Protein AF-A0A7X5D9G8-F1 (afdb_monomer)

pLDDT: mean 84.7, std 12.14, range [32.53, 97.19]

Nearest PDB structures (foldseek):
  1t2t-assembly1_A  TM=6.807E-01  e=8.079E+00  Tequatrovirus T4
  6hmj-assembly1_B  TM=1.741E-01  e=9.909E+00  Nakamurella multipartita DSM 44233
  7kam-assembly1_A  TM=1.020E-01  e=6.931E+00  Thermomyces lanuginosus

Solvent-accessible surface area (backbone atoms only — not comparable to full-atom values): 23009 Å² total; per-residue (Å²): 129,82,67,62,65,42,70,55,98,86,44,80,30,70,22,63,63,55,52,19,61,76,71,73,43,59,58,66,60,45,53,50,38,47,74,74,68,45,52,72,64,59,52,67,68,56,66,98,76,76,75,83,57,97,41,63,66,46,72,56,98,92,44,79,28,65,15,60,55,60,42,17,63,76,69,74,44,57,48,68,53,36,49,57,35,26,76,73,67,74,33,66,68,63,13,52,49,52,41,53,55,61,74,59,58,74,62,46,72,49,48,86,39,77,34,91,40,68,62,56,51,18,61,72,67,17,31,58,49,68,59,53,54,54,45,45,74,73,71,46,59,66,60,62,51,52,51,49,38,43,71,76,32,53,32,44,55,98,91,41,82,27,73,35,46,61,57,53,25,50,79,53,75,41,55,59,71,59,32,54,54,34,30,64,74,44,41,50,68,66,52,36,48,64,58,76,76,73,70,93,58,81,67,48,62,42,74,56,98,91,43,80,25,71,17,60,60,54,49,22,54,72,60,16,36,34,53,65,40,39,53,56,47,51,76,81,40,100,52,54,73,67,57,40,41,48,42,51,50,55,40,36,56,76,69,70,51,52,53,90,50,70,43,61,66,83,28,37,30,31,48,76,90,44,76,23,79,36,67,61,64,51,34,53,76,36,72,44,53,61,67,62,52,50,58,51,32,72,74,36,90,59,71,52,69,55,63,39,49,54,58,48,48,72,33,64,37,77,25,29,51,52,98,93,40,81,37,42,68,69,59,41,45,75,72,68,48,49,72,77,58,56,73,71,36,56,76,43,79,39,63,64,39,66,67,40,54,93,61,74,64,67,72,59,46,44,57,37,43,59,52,42,47,54,47,45,52,55,49,33,58,76,71,71,64,79,78,98,65,80,84,67,86,82,90,122

Sequence (396 aa):
MPPKPVIYRGIPYESRRELCREYGINEHLLADRLRLGWTIEEAVETALGEKVTNGIQVEYDGVRYPSLKSMAEELGLSVSGLQHAYYRTRDIRQSVEYCRDHDRREDMTLWGKTYQSLAQVSLVFGISHYHLVTQVREGKDLQEVVKRGLETGPILFHGRRYEHFVDLCAEYGMQPMNVYGRLRYGMELEDALTHPIKGMGNKREVSYQGIDYESHVALCREYGISVCCVREQLRTNPLTFLEAFEVLVRLKEKLGMGKEELLNYIPHCRIRGRNYKTVAGLLREFAITVSAFYVRKNRSEEKEIFSVLKKMQAEERRAYMAEGKPLLRSQLLEMGYTESKIDRLPRVEVPKYPKLQGFDLDTGCMDGEKLYYEILNEKLQEAGQVPGEEIEIKME

Foldseek 3Di:
DQADWDADPNDIDSHLVRVCVVLVHDSVQLVVCVVVPDDNHCSSPPDDPDPQPPADWDADPNDIDSHLQRVCVVVVFDSVQLVVLCVVPVDNVRSVVSRVVLVVPAFDDELNDTHSDLVRLCVQFQFDSVQQVVCVVVVDDNNVSSVVRQACAWGQDPNDIDRHNCRVLVVLPHDPVQLVVCSNNVDGSVCSSNPDPPPPDPQPWDDDPNDIDSHPCRVCLQQQEDLVQLVVCVVPDVDDSVLSVVLVSVLCVVLVHHSPHHHHHQAQKWAPRDGHNDPCSVCVQLPHHPVNQVVQCVPDPDNDSLVSLVVLLPDKDKFFDDPNDTHHPVVVVVVVDDPVRRVPTDIDIDRPRPSSHPDDSPPSIDRRLVSSLVSSQVSCVVVVNDDDDRPDDPPD

Structure (mmCIF, N/CA/C/O backbone):
data_AF-A0A7X5D9G8-F1
#
_entry.id   AF-A0A7X5D9G8-F1
#
loop_
_atom_site.group_PDB
_atom_site.id
_atom_site.type_symbol
_atom_site.label_atom_id
_atom_site.label_alt_id
_atom_site.label_comp_id
_atom_site.label_asym_id
_atom_site.label_entity_id
_atom_site.label_seq_id
_atom_site.pdbx_PDB_ins_code
_atom_site.Cartn_x
_atom_site.Cartn_y
_atom_site.Cartn_z
_atom_site.occupancy
_atom_site.B_iso_or_equiv
_atom_site.auth_seq_id
_atom_site.auth_comp_id
_atom_site.auth_asym_id
_atom_site.auth_atom_id
_atom_site.pdbx_PDB_model_num
ATOM 1 N N . MET A 1 1 ? 50.997 -8.768 -86.365 1.00 49.72 1 MET A N 1
ATOM 2 C CA . MET A 1 1 ? 51.685 -7.604 -86.969 1.00 49.72 1 MET A CA 1
ATOM 3 C C . MET A 1 1 ? 53.118 -7.601 -86.468 1.00 49.72 1 MET A C 1
ATOM 5 O O . MET A 1 1 ? 53.285 -7.878 -85.284 1.00 49.72 1 MET A O 1
ATOM 9 N N . PRO A 1 2 ? 54.124 -7.338 -87.319 1.00 56.16 2 PRO A N 1
ATOM 10 C CA . PRO A 1 2 ? 55.485 -7.122 -86.839 1.00 56.16 2 PRO A CA 1
ATOM 11 C C . PRO A 1 2 ? 55.503 -5.919 -85.878 1.00 56.16 2 PRO A C 1
ATOM 13 O O . PRO A 1 2 ? 54.694 -4.996 -86.054 1.00 56.16 2 PRO A O 1
ATOM 16 N N . PRO A 1 3 ? 56.345 -5.937 -84.832 1.00 64.12 3 PRO A N 1
ATOM 17 C CA . PRO A 1 3 ? 56.455 -4.810 -83.919 1.00 64.12 3 PRO A CA 1
ATOM 18 C C . PRO A 1 3 ? 56.884 -3.557 -84.690 1.00 64.12 3 PRO A C 1
ATOM 20 O O . PRO A 1 3 ? 57.697 -3.622 -85.607 1.00 64.12 3 PRO A O 1
ATOM 23 N N . LYS A 1 4 ? 56.276 -2.412 -84.360 1.00 72.94 4 LYS A N 1
ATOM 24 C CA . LYS A 1 4 ? 56.644 -1.139 -84.985 1.00 72.94 4 LYS A CA 1
ATOM 25 C C . LYS A 1 4 ? 57.970 -0.664 -84.377 1.00 72.94 4 LYS A C 1
ATOM 27 O O . LYS A 1 4 ? 58.005 -0.523 -83.148 1.00 72.94 4 LYS A O 1
ATOM 32 N N . PRO A 1 5 ? 58.999 -0.387 -85.197 1.00 77.31 5 PRO A N 1
ATOM 33 C CA . PRO A 1 5 ? 60.260 0.141 -84.705 1.00 77.31 5 PRO A CA 1
ATOM 34 C C . PRO A 1 5 ? 60.061 1.546 -84.133 1.00 77.31 5 PRO A C 1
ATOM 36 O O . PRO A 1 5 ? 59.193 2.301 -84.586 1.00 77.31 5 PRO A O 1
ATOM 39 N N . VAL A 1 6 ? 60.843 1.882 -83.111 1.00 79.69 6 VAL A N 1
ATOM 40 C CA . VAL A 1 6 ? 60.776 3.170 -82.409 1.00 79.69 6 VAL A CA 1
ATOM 41 C C . VAL A 1 6 ? 62.180 3.724 -82.247 1.00 79.69 6 VAL A C 1
ATOM 43 O O . VAL A 1 6 ? 63.090 2.997 -81.874 1.00 79.69 6 VAL A O 1
ATOM 46 N N . ILE A 1 7 ? 62.350 5.012 -82.532 1.00 81.00 7 ILE A N 1
ATOM 47 C CA . ILE A 1 7 ? 63.623 5.710 -82.365 1.00 81.00 7 ILE A CA 1
ATOM 48 C C . ILE A 1 7 ? 63.558 6.479 -81.050 1.00 81.00 7 ILE A C 1
ATOM 50 O O . ILE A 1 7 ? 62.604 7.220 -80.835 1.00 81.00 7 ILE A O 1
ATOM 54 N N . TYR A 1 8 ? 64.559 6.308 -80.192 1.00 77.75 8 TYR A N 1
ATOM 55 C CA . TYR A 1 8 ? 64.727 7.089 -78.966 1.00 77.75 8 TYR A CA 1
ATOM 56 C C . TYR A 1 8 ? 66.168 7.603 -78.912 1.00 77.75 8 TYR A C 1
ATOM 58 O O . TYR A 1 8 ? 67.108 6.825 -79.074 1.00 77.75 8 TYR A O 1
ATOM 66 N N . ARG A 1 9 ? 66.350 8.925 -78.767 1.00 78.25 9 ARG A N 1
ATOM 67 C CA . ARG A 1 9 ? 67.670 9.602 -78.782 1.00 78.25 9 ARG A CA 1
ATOM 68 C C . ARG A 1 9 ? 68.564 9.230 -79.981 1.00 78.25 9 ARG A C 1
ATOM 70 O O . ARG A 1 9 ? 69.782 9.139 -79.862 1.00 78.25 9 ARG A O 1
ATOM 77 N N . GLY A 1 10 ? 67.957 9.006 -81.148 1.00 74.00 10 GLY A N 1
ATOM 78 C CA . GLY A 1 10 ? 68.666 8.638 -82.380 1.00 74.00 10 GLY A CA 1
ATOM 79 C C . GLY A 1 10 ? 69.052 7.158 -82.500 1.00 74.00 10 GLY A C 1
ATOM 80 O O . GLY A 1 10 ? 69.602 6.772 -83.528 1.00 74.00 10 GLY A O 1
ATOM 81 N N . ILE A 1 11 ? 68.730 6.323 -81.505 1.00 79.31 11 ILE A N 1
ATOM 82 C CA . ILE A 1 11 ? 68.948 4.872 -81.540 1.00 79.31 11 ILE A CA 1
ATOM 83 C C . ILE A 1 11 ? 67.643 4.185 -81.981 1.00 79.31 11 ILE A C 1
ATOM 85 O O . ILE A 1 11 ? 66.598 4.425 -81.364 1.00 79.31 11 ILE A O 1
ATOM 89 N N . PRO A 1 12 ? 67.652 3.369 -83.053 1.00 80.44 12 PRO A N 1
ATOM 90 C CA . PRO A 1 12 ? 66.488 2.593 -83.464 1.00 80.44 12 PRO A CA 1
ATOM 91 C C . PRO A 1 12 ? 66.349 1.316 -82.622 1.00 80.44 12 PRO A C 1
ATOM 93 O O . PRO A 1 12 ? 67.292 0.541 -82.504 1.00 80.44 12 PRO A O 1
ATOM 96 N N . TYR A 1 13 ? 65.150 1.080 -82.095 1.00 83.31 13 TYR A N 1
ATOM 97 C CA . TYR A 1 13 ? 64.753 -0.141 -81.390 1.00 83.31 13 TYR A CA 1
ATOM 98 C C . TYR A 1 13 ? 63.748 -0.923 -82.238 1.00 83.31 13 TYR A C 1
ATOM 100 O O . TYR A 1 13 ? 62.836 -0.330 -82.827 1.00 83.31 13 TYR A O 1
ATOM 108 N N . GLU A 1 14 ? 63.862 -2.254 -82.267 1.00 80.00 14 GLU A N 1
ATOM 109 C CA . GLU A 1 14 ? 62.991 -3.147 -83.050 1.00 80.00 14 GLU A CA 1
ATOM 110 C C . GLU A 1 14 ? 61.542 -3.094 -82.544 1.00 80.00 14 GLU A C 1
ATOM 112 O O . GLU A 1 14 ? 60.582 -3.337 -83.280 1.00 80.00 14 GLU A O 1
ATOM 117 N N . SER A 1 15 ? 61.353 -2.760 -81.263 1.00 83.44 15 SER A N 1
ATOM 118 C CA . SER A 1 15 ? 60.030 -2.620 -80.662 1.00 83.44 15 SER A CA 1
ATOM 119 C C . SER A 1 15 ? 60.020 -1.700 -79.441 1.00 83.44 15 SER A C 1
ATOM 121 O O . SER A 1 15 ? 61.007 -1.576 -78.718 1.00 83.44 15 SER A O 1
ATOM 123 N N . ARG A 1 16 ? 58.843 -1.145 -79.116 1.00 79.44 16 ARG A N 1
ATOM 124 C CA . ARG A 1 16 ? 58.599 -0.450 -77.832 1.00 79.44 16 ARG A CA 1
ATOM 125 C C . ARG A 1 16 ? 58.966 -1.307 -76.619 1.00 79.44 16 ARG A C 1
ATOM 127 O O . ARG A 1 16 ? 59.387 -0.780 -75.600 1.00 79.44 16 ARG A O 1
ATOM 134 N N . ARG A 1 17 ? 58.812 -2.625 -76.739 1.00 78.81 17 ARG A N 1
ATOM 135 C CA . ARG A 1 17 ? 59.081 -3.595 -75.677 1.00 78.81 17 ARG A CA 1
ATOM 136 C C . ARG A 1 17 ? 60.571 -3.749 -75.386 1.00 78.81 17 ARG A C 1
ATOM 138 O O . ARG A 1 17 ? 60.946 -3.966 -74.238 1.00 78.81 17 ARG A O 1
ATOM 145 N N . GLU A 1 18 ? 61.399 -3.633 -76.417 1.00 82.56 18 GLU A N 1
ATOM 146 C CA . GLU A 1 18 ? 62.855 -3.636 -76.298 1.00 82.56 18 GLU A CA 1
ATOM 147 C C . GLU A 1 18 ? 63.341 -2.363 -75.600 1.00 82.56 18 GLU A C 1
ATOM 149 O O . GLU A 1 18 ? 64.008 -2.460 -74.573 1.00 82.56 18 GLU A O 1
ATOM 154 N N . LEU A 1 19 ? 62.865 -1.197 -76.053 1.00 82.31 19 LEU A N 1
ATOM 155 C CA . LEU A 1 19 ? 63.104 0.092 -75.396 1.00 82.31 19 LEU A CA 1
ATOM 156 C C . LEU A 1 19 ? 62.687 0.058 -73.912 1.00 82.31 19 LEU A C 1
ATOM 158 O O . LEU A 1 19 ? 63.453 0.427 -73.026 1.00 82.31 19 LEU A O 1
ATOM 162 N N . CYS A 1 20 ? 61.490 -0.451 -73.612 1.00 79.94 20 CYS A N 1
ATOM 163 C CA . CYS A 1 20 ? 61.004 -0.613 -72.241 1.00 79.94 20 CYS A CA 1
ATOM 164 C C . CYS A 1 20 ? 61.891 -1.521 -71.379 1.00 79.94 20 CYS A C 1
ATOM 166 O O . CYS A 1 20 ? 62.075 -1.241 -70.197 1.00 79.94 20 CYS A O 1
ATOM 168 N N . ARG A 1 21 ? 62.443 -2.603 -71.945 1.00 80.25 21 ARG A N 1
ATOM 169 C CA . ARG A 1 21 ? 63.318 -3.528 -71.212 1.00 80.25 21 ARG A CA 1
ATOM 170 C C . ARG A 1 21 ? 64.659 -2.884 -70.878 1.00 80.25 21 ARG A C 1
ATOM 172 O O . ARG A 1 21 ? 65.145 -3.077 -69.769 1.00 80.25 21 ARG A O 1
ATOM 179 N N . GLU A 1 22 ? 65.231 -2.134 -71.814 1.00 79.50 22 GLU A N 1
ATOM 180 C CA . GLU A 1 22 ? 66.544 -1.510 -71.643 1.00 79.50 22 GLU A CA 1
ATOM 181 C C . GLU A 1 22 ? 66.515 -0.353 -70.641 1.00 79.50 22 GLU A C 1
ATOM 183 O O . GLU A 1 22 ? 67.379 -0.261 -69.774 1.00 79.50 22 GLU A O 1
ATOM 188 N N . TYR A 1 23 ? 65.465 0.469 -70.684 1.00 76.06 23 TYR A N 1
ATOM 189 C CA . TYR A 1 23 ? 65.302 1.605 -69.771 1.00 76.06 23 TYR A CA 1
ATOM 190 C C . TYR A 1 23 ? 64.495 1.272 -68.504 1.00 76.06 23 TYR A C 1
ATOM 192 O O . TYR A 1 23 ? 64.216 2.157 -67.698 1.00 76.06 23 TYR A O 1
ATOM 200 N N . GLY A 1 24 ? 64.109 0.005 -68.305 1.00 70.12 24 GLY A N 1
ATOM 201 C CA . GLY A 1 24 ? 63.386 -0.447 -67.110 1.00 70.12 24 GLY A CA 1
ATOM 202 C C . GLY A 1 24 ? 61.975 0.139 -66.955 1.00 70.12 24 GLY A C 1
ATOM 203 O O . GLY A 1 24 ? 61.487 0.293 -65.836 1.00 70.12 24 GLY A O 1
ATOM 204 N N . ILE A 1 25 ? 61.308 0.480 -68.060 1.00 74.62 25 ILE A N 1
ATOM 205 C CA . ILE A 1 25 ? 59.991 1.133 -68.082 1.00 74.62 25 ILE A CA 1
ATOM 206 C C . ILE A 1 25 ? 58.892 0.104 -68.336 1.00 74.62 25 ILE A C 1
ATOM 208 O O . ILE A 1 25 ? 59.026 -0.791 -69.166 1.00 74.62 25 ILE A O 1
ATOM 212 N N . ASN A 1 26 ? 57.756 0.247 -67.654 1.00 76.81 26 ASN A N 1
ATOM 213 C CA . ASN A 1 26 ? 56.595 -0.600 -67.902 1.00 76.81 26 ASN A CA 1
ATOM 214 C C . ASN A 1 26 ? 55.999 -0.335 -69.305 1.00 76.81 26 ASN A C 1
ATOM 216 O O . ASN A 1 2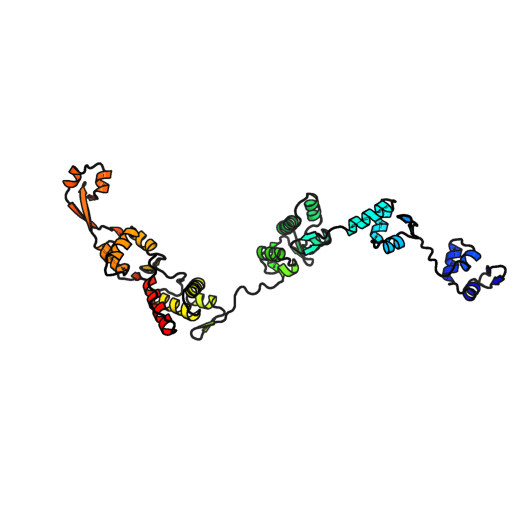6 ? 55.653 0.799 -69.637 1.00 76.81 26 ASN A O 1
ATOM 220 N N . GLU A 1 27 ? 55.832 -1.390 -70.107 1.00 79.94 27 GLU A N 1
ATOM 221 C CA . GLU A 1 27 ? 55.314 -1.322 -71.484 1.00 79.94 27 GLU A CA 1
ATOM 222 C C . GLU A 1 27 ? 53.907 -0.703 -71.574 1.00 79.94 27 GLU A C 1
ATOM 224 O O . GLU A 1 27 ? 53.634 0.082 -72.485 1.00 79.94 27 GLU A O 1
ATOM 229 N N . HIS A 1 28 ? 53.032 -0.978 -70.598 1.00 77.69 28 HIS A N 1
ATOM 230 C CA . HIS A 1 28 ? 51.698 -0.374 -70.531 1.00 77.69 28 HIS A CA 1
ATOM 231 C C . HIS A 1 28 ? 51.764 1.125 -70.222 1.00 77.69 28 HIS A C 1
ATOM 233 O O . HIS A 1 28 ? 51.051 1.907 -70.847 1.00 77.69 28 HIS A O 1
ATOM 239 N N . LEU A 1 29 ? 52.661 1.537 -69.320 1.00 75.00 29 LEU A N 1
ATOM 240 C CA . LEU A 1 29 ? 52.853 2.947 -68.970 1.00 75.00 29 LEU A CA 1
ATOM 241 C C . LEU A 1 29 ? 53.344 3.762 -70.176 1.00 75.00 29 LEU A C 1
ATOM 243 O O . LEU A 1 29 ? 52.832 4.852 -70.430 1.00 75.00 29 LEU A O 1
ATOM 247 N N . LEU A 1 30 ? 54.297 3.223 -70.945 1.00 80.62 30 LEU A N 1
ATOM 248 C CA . LEU A 1 30 ? 54.785 3.864 -72.170 1.00 80.62 30 LEU A CA 1
ATOM 249 C C . LEU A 1 30 ? 53.672 3.969 -73.227 1.00 80.62 30 LEU A C 1
ATOM 251 O O . LEU A 1 30 ? 53.511 5.012 -73.860 1.00 80.62 30 LEU A O 1
ATOM 255 N N . ALA A 1 31 ? 52.877 2.909 -73.407 1.00 81.12 31 ALA A N 1
ATOM 256 C CA . ALA A 1 31 ? 51.767 2.907 -74.359 1.00 81.12 31 ALA A CA 1
ATOM 257 C C . ALA A 1 31 ? 50.680 3.937 -74.002 1.00 81.12 31 ALA A C 1
ATOM 259 O O . ALA A 1 31 ? 50.182 4.629 -74.894 1.00 81.12 31 ALA A O 1
ATOM 260 N N . ASP A 1 32 ? 50.346 4.072 -72.717 1.00 75.12 32 ASP A N 1
ATOM 261 C CA . ASP A 1 32 ? 49.365 5.046 -72.238 1.00 75.12 32 ASP A CA 1
ATOM 262 C C . ASP A 1 32 ? 49.849 6.491 -72.395 1.00 75.12 32 ASP A C 1
ATOM 264 O O . ASP A 1 32 ? 49.093 7.322 -72.899 1.00 75.12 32 ASP A O 1
ATOM 268 N N . ARG A 1 33 ? 51.115 6.787 -72.065 1.00 81.12 33 ARG A N 1
ATOM 269 C CA . ARG A 1 33 ? 51.718 8.121 -72.264 1.00 81.12 33 ARG A CA 1
ATOM 270 C C . ARG A 1 33 ? 51.686 8.547 -73.736 1.00 81.12 33 ARG A C 1
ATOM 272 O O . ARG A 1 33 ? 51.229 9.643 -74.053 1.00 81.12 33 ARG A O 1
ATOM 279 N N . LEU A 1 34 ? 52.064 7.653 -74.653 1.00 80.25 34 LEU A N 1
ATOM 280 C CA . LEU A 1 34 ? 52.012 7.924 -76.097 1.00 80.25 34 LEU A CA 1
ATOM 281 C C . LEU A 1 34 ? 50.576 8.124 -76.609 1.00 80.25 34 LEU A C 1
ATOM 283 O O . LEU A 1 34 ? 50.341 8.963 -77.475 1.00 80.25 34 LEU A O 1
ATOM 287 N N . ARG A 1 35 ? 49.597 7.379 -76.077 1.00 75.50 35 ARG A N 1
ATOM 288 C CA . ARG A 1 35 ? 48.173 7.567 -76.411 1.00 75.50 35 ARG A CA 1
ATOM 289 C C . ARG A 1 35 ? 47.642 8.924 -75.938 1.00 75.50 35 ARG A C 1
ATOM 291 O O . ARG A 1 35 ? 46.768 9.484 -76.590 1.00 75.50 35 ARG A O 1
ATOM 298 N N . LEU A 1 36 ? 48.178 9.442 -74.836 1.00 71.69 36 LEU A N 1
ATOM 299 C CA . LEU A 1 36 ? 47.873 10.769 -74.295 1.00 71.69 36 LEU A CA 1
ATOM 300 C C . LEU A 1 36 ? 48.650 11.903 -74.991 1.00 71.69 36 LEU A C 1
ATOM 302 O O . LEU A 1 36 ? 48.545 13.050 -74.566 1.00 71.69 36 LEU A O 1
ATOM 306 N N . GLY A 1 37 ? 49.399 11.603 -76.060 1.00 75.19 37 GLY A N 1
ATOM 307 C CA . GLY A 1 37 ? 50.054 12.599 -76.912 1.00 75.19 37 GLY A CA 1
ATOM 308 C C . GLY A 1 37 ? 51.473 12.993 -76.499 1.00 75.19 37 GLY A C 1
ATOM 309 O O . GLY A 1 37 ? 51.990 13.971 -77.028 1.00 75.19 37 GLY A O 1
ATOM 310 N N . TRP A 1 38 ? 52.104 12.259 -75.579 1.00 74.31 38 TRP A N 1
ATOM 311 C CA . TRP A 1 38 ? 53.477 12.534 -75.146 1.00 74.31 38 TRP A CA 1
ATOM 312 C C . TRP A 1 38 ? 54.487 12.181 -76.239 1.00 74.31 38 TRP A C 1
ATOM 314 O O . TRP A 1 38 ? 54.274 11.237 -77.009 1.00 74.31 38 TRP A O 1
ATOM 324 N N . THR A 1 39 ? 55.617 12.889 -76.264 1.00 80.75 39 THR A N 1
ATOM 325 C CA . THR A 1 39 ? 56.769 12.477 -77.076 1.00 80.75 39 THR A CA 1
ATOM 326 C C . THR A 1 39 ? 57.418 11.217 -76.499 1.00 80.75 39 THR A C 1
ATOM 328 O O . THR A 1 39 ? 57.258 10.893 -75.318 1.00 80.75 39 THR A O 1
ATOM 331 N N . ILE A 1 40 ? 58.138 10.462 -77.337 1.00 79.88 40 ILE A N 1
ATOM 332 C CA . ILE A 1 40 ? 58.840 9.255 -76.877 1.00 79.88 40 ILE A CA 1
ATOM 333 C C . ILE A 1 40 ? 59.936 9.630 -75.868 1.00 79.88 40 ILE A C 1
ATOM 335 O O . ILE A 1 40 ? 60.162 8.894 -74.911 1.00 79.88 40 ILE A O 1
ATOM 339 N N . GLU A 1 41 ? 60.543 10.807 -76.031 1.00 79.56 41 GLU A N 1
ATOM 340 C CA . GLU A 1 41 ? 61.542 11.374 -75.135 1.00 79.56 41 GLU A CA 1
ATOM 341 C C . GLU A 1 41 ? 60.967 11.644 -73.742 1.00 79.56 41 GLU A C 1
ATOM 343 O O . GLU A 1 41 ? 61.429 11.060 -72.761 1.00 79.56 41 GLU A O 1
ATOM 348 N N . GLU A 1 42 ? 59.896 12.437 -73.655 1.00 74.44 42 GLU A N 1
ATOM 349 C CA . GLU A 1 42 ? 59.231 12.759 -72.384 1.00 74.44 42 GLU A CA 1
ATOM 350 C C . GLU A 1 42 ? 58.688 11.503 -71.694 1.00 74.44 42 GLU A C 1
ATOM 352 O O . GLU A 1 42 ? 58.762 11.360 -70.469 1.00 74.44 42 GLU A O 1
ATOM 357 N N . ALA A 1 43 ? 58.149 10.564 -72.476 1.00 77.19 43 ALA A N 1
ATOM 358 C CA . ALA A 1 43 ? 57.543 9.356 -71.942 1.00 77.19 43 ALA A CA 1
ATOM 359 C C . ALA A 1 43 ? 58.563 8.390 -71.319 1.00 77.19 43 ALA A C 1
ATOM 361 O O . ALA A 1 43 ? 58.187 7.640 -70.412 1.00 77.19 43 ALA A O 1
ATOM 362 N N . VAL A 1 44 ? 59.819 8.412 -71.781 1.00 74.69 44 VAL A N 1
ATOM 363 C CA . VAL A 1 44 ? 60.919 7.581 -71.265 1.00 74.69 44 VAL A CA 1
ATOM 364 C C . VAL A 1 44 ? 61.698 8.296 -70.153 1.00 74.69 44 VAL A C 1
ATOM 366 O O . VAL A 1 44 ? 62.082 7.661 -69.177 1.00 74.69 44 VAL A O 1
ATOM 369 N N . GLU A 1 45 ? 61.892 9.613 -70.255 1.00 74.25 45 GLU A N 1
ATOM 370 C CA . GLU A 1 45 ? 62.724 10.394 -69.322 1.00 74.25 45 GLU A CA 1
ATOM 371 C C . GLU A 1 45 ? 62.011 10.794 -68.023 1.00 74.25 45 GLU A C 1
ATOM 373 O O . GLU A 1 45 ? 62.663 11.107 -67.026 1.00 74.25 45 GLU A O 1
ATOM 378 N N . THR A 1 46 ? 60.678 10.744 -67.992 1.00 67.31 46 THR A N 1
ATOM 379 C CA . THR A 1 46 ? 59.912 11.038 -66.774 1.00 67.31 46 THR A CA 1
ATOM 380 C C . THR A 1 46 ? 60.076 9.906 -65.757 1.00 67.31 46 THR A C 1
ATOM 382 O O . THR A 1 46 ? 59.541 8.806 -65.954 1.00 67.31 46 THR A O 1
ATOM 385 N N . ALA A 1 47 ? 60.803 10.200 -64.671 1.00 52.09 47 ALA A N 1
ATOM 386 C CA . ALA A 1 47 ? 61.198 9.266 -63.619 1.00 52.09 47 ALA A CA 1
ATOM 387 C C . ALA A 1 47 ? 60.039 8.374 -63.130 1.00 52.09 47 ALA A C 1
ATOM 389 O O . ALA A 1 47 ? 58.902 8.819 -62.945 1.00 52.09 47 ALA A O 1
ATOM 390 N N . LEU A 1 48 ? 60.349 7.091 -62.910 1.00 53.41 48 LEU A N 1
ATOM 391 C CA . LEU A 1 48 ? 59.460 6.077 -62.334 1.00 53.41 48 LEU A CA 1
ATOM 392 C C . LEU A 1 48 ? 58.982 6.519 -60.938 1.00 53.41 48 LEU A C 1
ATOM 394 O O . LEU A 1 48 ? 59.624 6.221 -59.937 1.00 53.41 48 LEU A O 1
ATOM 398 N N . GLY A 1 49 ? 57.857 7.233 -60.858 1.00 47.44 49 GLY A N 1
ATOM 399 C CA . GLY A 1 49 ? 57.266 7.593 -59.567 1.00 47.44 49 GLY A CA 1
ATOM 400 C C . GLY A 1 49 ? 56.277 8.753 -59.563 1.00 47.44 49 GLY A C 1
ATOM 401 O O . GLY A 1 49 ? 55.388 8.757 -58.712 1.00 47.44 49 GLY A O 1
ATOM 402 N N . GLU A 1 50 ? 56.343 9.696 -60.508 1.00 44.06 50 GLU A N 1
ATOM 403 C CA . GLU A 1 50 ? 55.328 10.754 -60.569 1.00 44.06 50 GLU A CA 1
ATOM 404 C C . GLU A 1 50 ? 54.032 10.198 -61.165 1.00 44.06 50 GLU A C 1
ATOM 406 O O . GLU A 1 50 ? 53.851 10.062 -62.379 1.00 44.06 50 GLU A O 1
ATOM 411 N N . LYS A 1 51 ? 53.109 9.827 -60.273 1.00 47.00 51 LYS A N 1
ATOM 412 C CA . LYS A 1 51 ? 51.712 9.591 -60.623 1.00 47.00 51 LYS A CA 1
ATOM 413 C C . LYS A 1 51 ? 51.165 10.905 -61.171 1.00 47.00 51 LYS A C 1
ATOM 415 O O . LYS A 1 51 ? 50.805 11.784 -60.394 1.00 47.00 51 LYS A O 1
ATOM 420 N N . VAL A 1 52 ? 51.052 11.026 -62.491 1.00 47.25 52 VAL A N 1
ATOM 421 C CA . VAL A 1 52 ? 50.160 12.022 -63.092 1.00 47.25 52 VAL A CA 1
ATOM 422 C C . VAL A 1 52 ? 48.747 11.636 -62.660 1.00 47.25 52 VAL A C 1
ATOM 424 O O . VAL A 1 52 ? 48.103 10.763 -63.240 1.00 47.25 52 VAL A O 1
ATOM 427 N N . THR A 1 53 ? 48.291 12.193 -61.542 1.00 48.59 53 THR A N 1
ATOM 428 C CA . THR A 1 53 ? 46.923 12.003 -61.088 1.00 48.59 53 THR A CA 1
ATOM 429 C C . THR A 1 53 ? 46.028 12.791 -62.031 1.00 48.59 53 THR A C 1
ATOM 431 O O . THR A 1 53 ? 46.133 14.011 -62.080 1.00 48.59 53 THR A O 1
ATOM 434 N N . ASN A 1 54 ? 45.098 12.123 -62.719 1.00 54.22 54 ASN A N 1
ATOM 435 C CA . ASN A 1 54 ? 43.992 12.746 -63.473 1.00 54.22 54 ASN A CA 1
ATOM 436 C C . ASN A 1 54 ? 43.012 13.543 -62.569 1.00 54.22 54 ASN A C 1
ATOM 438 O O . ASN A 1 54 ? 41.832 13.685 -62.883 1.00 54.22 54 ASN A O 1
ATOM 442 N N . GLY A 1 55 ? 43.457 13.979 -61.390 1.00 58.69 55 GLY A N 1
ATOM 443 C CA . GLY A 1 55 ? 42.670 14.716 -60.421 1.00 58.69 55 GLY A CA 1
ATOM 444 C C . GLY A 1 55 ? 42.694 16.210 -60.711 1.00 58.69 55 GLY A C 1
ATOM 445 O O . GLY A 1 55 ? 43.646 16.740 -61.274 1.00 58.69 55 GLY A O 1
ATOM 446 N N . ILE A 1 56 ? 41.627 16.892 -60.304 1.00 67.94 56 ILE A N 1
ATOM 447 C CA . ILE A 1 56 ? 41.545 18.351 -60.357 1.00 67.94 56 ILE A CA 1
ATOM 448 C C . ILE A 1 56 ? 42.630 18.912 -59.435 1.00 67.94 56 ILE A C 1
ATOM 450 O O . ILE A 1 56 ? 42.573 18.687 -58.223 1.00 67.94 56 ILE A O 1
ATOM 454 N N . GLN A 1 57 ? 43.606 19.611 -60.017 1.00 78.06 57 GLN A N 1
ATOM 455 C CA . GLN A 1 57 ? 44.616 20.344 -59.264 1.00 78.06 57 GLN A CA 1
ATOM 456 C C . GLN A 1 57 ? 43.958 21.534 -58.575 1.00 78.06 57 GLN A C 1
ATOM 458 O O . GLN A 1 57 ? 43.209 22.288 -59.199 1.00 78.06 57 GLN A O 1
ATOM 463 N N . VAL A 1 58 ? 44.224 21.688 -57.284 1.00 79.44 58 VAL A N 1
ATOM 464 C CA . VAL A 1 58 ? 43.615 22.732 -56.458 1.00 79.44 58 VAL A CA 1
ATOM 465 C C . VAL A 1 58 ? 44.665 23.357 -55.555 1.00 79.44 58 VAL A C 1
ATOM 467 O O . VAL A 1 58 ? 45.572 22.680 -55.074 1.00 79.44 58 VAL A O 1
ATOM 470 N N . GLU A 1 59 ? 44.543 24.660 -55.338 1.00 83.31 59 GLU A N 1
ATOM 471 C CA . GLU A 1 59 ? 45.385 25.404 -54.408 1.00 83.31 59 GLU A CA 1
ATOM 472 C C . GLU A 1 59 ? 44.559 25.754 -53.173 1.00 83.31 59 GLU A C 1
ATOM 474 O O . GLU A 1 59 ? 43.484 26.342 -53.288 1.00 83.31 59 GLU A O 1
ATOM 479 N N . TYR A 1 60 ? 45.045 25.375 -51.996 1.00 82.56 60 TYR A N 1
ATOM 480 C CA . TYR A 1 60 ? 44.385 25.645 -50.724 1.00 82.56 60 TYR A CA 1
ATOM 481 C C . TYR A 1 60 ? 45.441 26.089 -49.705 1.00 82.56 60 TYR A C 1
ATOM 483 O O . TYR A 1 60 ? 46.471 25.438 -49.557 1.00 82.56 60 TYR A O 1
ATOM 491 N N . ASP A 1 61 ? 45.212 27.243 -49.067 1.00 81.31 61 ASP A N 1
ATOM 492 C CA . ASP A 1 61 ? 46.134 27.898 -48.120 1.00 81.31 61 ASP A CA 1
ATOM 493 C C . ASP A 1 61 ? 47.604 27.975 -48.603 1.00 81.31 61 ASP A C 1
ATOM 495 O O . ASP A 1 61 ? 48.548 27.781 -47.844 1.00 81.31 61 ASP A O 1
ATOM 499 N N . GLY A 1 62 ? 47.797 28.287 -49.891 1.00 76.38 62 GLY A N 1
ATOM 500 C CA . GLY A 1 62 ? 49.117 28.480 -50.509 1.00 76.38 62 GLY A CA 1
ATOM 501 C C . GLY A 1 62 ? 49.851 27.187 -50.883 1.00 76.38 62 GLY A C 1
ATOM 502 O O . GLY A 1 62 ? 50.947 27.250 -51.438 1.00 76.38 62 GLY A O 1
ATOM 503 N N . VAL A 1 63 ? 49.252 26.019 -50.629 1.00 81.00 63 VAL A N 1
ATOM 504 C CA . VAL A 1 63 ? 49.780 24.711 -51.035 1.00 81.00 63 VAL A CA 1
ATOM 505 C C . VAL A 1 63 ? 49.023 24.214 -52.264 1.00 81.00 63 VAL A C 1
ATOM 507 O O . VAL A 1 63 ? 47.790 24.219 -52.305 1.00 81.00 63 VAL A O 1
ATOM 510 N N . ARG A 1 64 ? 49.765 23.770 -53.284 1.00 80.19 64 ARG A N 1
ATOM 511 C CA . ARG A 1 64 ? 49.196 23.163 -54.493 1.00 80.19 64 ARG A CA 1
ATOM 512 C C . ARG A 1 64 ? 49.100 21.656 -54.337 1.00 80.19 64 ARG A C 1
ATOM 514 O O . ARG A 1 64 ? 50.111 20.975 -54.190 1.00 80.19 64 ARG A O 1
ATOM 521 N N . TYR A 1 65 ? 47.881 21.143 -54.436 1.00 81.06 65 TYR A N 1
ATOM 522 C CA . TYR A 1 65 ? 47.595 19.722 -54.354 1.00 81.06 65 TYR A CA 1
ATOM 523 C C . TYR A 1 65 ? 47.384 19.134 -55.756 1.00 81.06 65 TYR A C 1
ATOM 525 O O . TYR A 1 65 ? 46.593 19.679 -56.534 1.00 81.06 65 TYR A O 1
ATOM 533 N N . PRO A 1 66 ? 48.023 17.992 -56.083 1.00 73.88 66 PRO A N 1
ATOM 534 C CA . PRO A 1 66 ? 47.850 17.322 -57.376 1.00 73.88 66 PRO A CA 1
ATOM 535 C C . PRO A 1 66 ? 46.418 16.839 -57.645 1.00 73.88 66 PRO A C 1
ATOM 537 O O . PRO A 1 66 ? 46.035 16.624 -58.793 1.00 73.88 66 PRO A O 1
ATOM 540 N N . SER A 1 67 ? 45.622 16.634 -56.592 1.00 82.31 67 SER A N 1
ATOM 541 C CA . SER A 1 67 ? 44.223 16.228 -56.690 1.00 82.31 67 SER A CA 1
ATOM 542 C C . SER A 1 67 ? 43.421 16.603 -55.439 1.00 82.31 67 SER A C 1
ATOM 544 O O . SER A 1 67 ? 43.969 16.716 -54.341 1.00 82.31 67 SER A O 1
ATOM 546 N N . LEU A 1 68 ? 42.091 16.663 -55.566 1.00 82.62 68 LEU A N 1
ATOM 547 C CA . LEU A 1 68 ? 41.184 16.725 -54.408 1.00 82.62 68 LEU A CA 1
ATOM 548 C C . LEU A 1 68 ? 41.382 15.555 -53.433 1.00 82.62 68 LEU A C 1
ATOM 550 O O . LEU A 1 68 ? 41.187 15.723 -52.236 1.00 82.62 68 LEU A O 1
ATOM 554 N N . LYS A 1 69 ? 41.776 14.375 -53.931 1.00 81.75 69 LYS A N 1
ATOM 555 C CA . LYS A 1 69 ? 42.021 13.195 -53.094 1.00 81.75 69 LYS A CA 1
ATOM 556 C C . LYS A 1 69 ? 43.256 13.379 -52.213 1.00 81.75 69 LYS A C 1
ATOM 558 O O . LYS A 1 69 ? 43.158 13.176 -51.012 1.00 81.75 69 LYS A O 1
ATOM 563 N N . SER A 1 70 ? 44.376 13.814 -52.791 1.00 83.25 70 SER A N 1
ATOM 564 C CA . SER A 1 70 ? 45.592 14.104 -52.019 1.00 83.25 70 SER A CA 1
ATOM 565 C C . SER A 1 70 ? 45.361 15.230 -51.013 1.00 83.25 70 SER A C 1
ATOM 567 O O . SER A 1 70 ? 45.877 15.176 -49.907 1.00 83.25 70 SER A O 1
ATOM 569 N N . MET A 1 71 ? 44.546 16.227 -51.375 1.00 85.81 71 MET A N 1
ATOM 570 C CA . MET A 1 71 ? 44.172 17.292 -50.446 1.00 85.81 71 MET A CA 1
ATOM 571 C C . MET A 1 71 ? 43.311 16.767 -49.289 1.00 85.81 71 MET A C 1
ATOM 573 O O . MET A 1 71 ? 43.537 17.137 -48.143 1.00 85.81 71 MET A O 1
ATOM 577 N N . ALA A 1 72 ? 42.340 15.896 -49.573 1.00 85.12 72 ALA A N 1
ATOM 578 C CA . ALA A 1 72 ? 41.499 15.278 -48.552 1.00 85.12 72 ALA A CA 1
ATOM 579 C C . ALA A 1 72 ? 42.320 14.432 -47.566 1.00 85.12 72 ALA A C 1
ATOM 581 O O . ALA A 1 72 ? 42.115 14.541 -46.364 1.00 85.12 72 ALA A O 1
ATOM 582 N N . GLU A 1 73 ? 43.260 13.627 -48.072 1.00 83.00 73 GLU A N 1
ATOM 583 C CA . GLU A 1 73 ? 44.133 12.770 -47.259 1.00 83.00 73 GLU A CA 1
ATOM 584 C C . GLU A 1 73 ? 45.046 13.597 -46.340 1.00 83.00 73 GLU A C 1
ATOM 586 O O . GLU A 1 73 ? 45.111 13.312 -45.147 1.00 83.00 73 GLU A O 1
ATOM 591 N N . GLU A 1 74 ? 45.675 14.659 -46.857 1.00 85.00 74 GLU A N 1
ATOM 592 C CA . GLU A 1 74 ? 46.553 15.539 -46.069 1.00 85.00 74 GLU A CA 1
ATOM 593 C C . GLU A 1 74 ? 45.784 16.316 -44.988 1.00 85.00 74 GLU A C 1
ATOM 595 O O . GLU A 1 74 ? 46.253 16.482 -43.865 1.00 85.00 74 GLU A O 1
ATOM 600 N N . LEU A 1 75 ? 44.577 16.787 -45.315 1.00 83.75 75 LEU A N 1
ATOM 601 C CA . LEU A 1 75 ? 43.738 17.554 -44.391 1.00 83.75 75 LEU A CA 1
ATOM 602 C C . LEU A 1 75 ? 42.900 16.668 -43.452 1.00 83.75 75 LEU A C 1
ATOM 604 O O . LEU A 1 75 ? 42.164 17.209 -42.626 1.00 83.75 75 LEU A O 1
ATOM 608 N N . GLY A 1 76 ? 42.978 15.338 -43.584 1.00 80.31 76 GLY A N 1
ATOM 609 C CA . GLY A 1 76 ? 42.184 14.385 -42.803 1.00 80.31 76 GLY A CA 1
ATOM 610 C C . GLY A 1 76 ? 40.673 14.457 -43.065 1.00 80.31 76 GLY A C 1
ATOM 611 O O . GLY A 1 76 ? 39.887 14.133 -42.181 1.00 80.31 76 GLY A O 1
ATOM 612 N N . LEU A 1 77 ? 40.256 14.905 -44.253 1.00 84.19 77 LEU A N 1
ATOM 613 C CA . LEU A 1 77 ? 38.853 15.088 -44.640 1.00 84.19 77 LEU A CA 1
ATOM 614 C C . LEU A 1 77 ? 38.323 13.893 -45.441 1.00 84.19 77 LEU A C 1
ATOM 616 O O . LEU A 1 77 ? 39.056 13.207 -46.156 1.00 84.19 77 LEU A O 1
ATOM 620 N N . SER A 1 78 ? 37.003 13.692 -45.416 1.00 81.75 78 SER A N 1
ATOM 621 C CA . SER A 1 78 ? 36.346 12.718 -46.296 1.00 81.75 78 SER A CA 1
ATOM 622 C C . SER A 1 78 ? 36.559 13.067 -47.775 1.00 81.75 78 SER A C 1
ATOM 624 O O . SER A 1 78 ? 36.046 14.078 -48.262 1.00 81.75 78 SER A O 1
ATOM 626 N N . VAL A 1 79 ? 37.254 12.192 -48.518 1.00 83.69 79 VAL A N 1
ATOM 627 C CA . VAL A 1 79 ? 37.492 12.337 -49.971 1.00 83.69 79 VAL A CA 1
ATOM 628 C C . VAL A 1 79 ? 36.173 12.542 -50.723 1.00 83.69 79 VAL A C 1
ATOM 630 O O . VAL A 1 79 ? 36.058 13.456 -51.539 1.00 83.69 79 VAL A O 1
ATOM 633 N N . SER A 1 80 ? 35.160 11.723 -50.425 1.00 80.62 80 SER A N 1
ATOM 634 C CA . SER A 1 80 ? 33.841 11.797 -51.066 1.00 80.62 80 SER A CA 1
ATOM 635 C C . SER A 1 80 ? 33.081 13.066 -50.680 1.00 80.62 80 SER A C 1
ATOM 637 O O . SER A 1 80 ? 32.440 13.679 -51.534 1.00 80.62 80 SER A O 1
ATOM 639 N N . GLY A 1 81 ? 33.169 13.481 -49.411 1.00 81.94 81 GLY A N 1
ATOM 640 C CA . GLY A 1 81 ? 32.540 14.711 -48.925 1.00 81.94 81 GLY A CA 1
ATOM 641 C C . GLY A 1 81 ? 33.116 15.949 -49.608 1.00 81.94 81 GLY A C 1
ATOM 642 O O . GLY A 1 81 ? 32.365 16.777 -50.122 1.00 81.94 81 GLY A O 1
ATOM 643 N N . LEU A 1 82 ? 34.445 16.018 -49.695 1.00 85.88 82 LEU A N 1
ATOM 644 C CA . LEU A 1 82 ? 35.169 17.134 -50.294 1.00 85.88 82 LEU A CA 1
ATOM 645 C C . LEU A 1 82 ? 34.945 17.216 -51.803 1.00 85.88 82 LEU A C 1
ATOM 647 O O . LEU A 1 82 ? 34.713 18.300 -52.333 1.00 85.88 82 LEU A O 1
ATOM 651 N N . GLN A 1 83 ? 34.932 16.074 -52.494 1.00 85.50 83 GLN A N 1
ATOM 652 C CA . GLN A 1 83 ? 34.562 16.019 -53.908 1.00 85.50 83 GLN A CA 1
ATOM 653 C C . GLN A 1 83 ? 33.127 16.501 -54.136 1.00 85.50 83 GLN A C 1
ATOM 655 O O . GLN A 1 83 ? 32.899 17.353 -54.992 1.00 85.50 83 GLN A O 1
ATOM 660 N N . HIS A 1 84 ? 32.157 15.993 -53.370 1.00 82.94 84 HIS A N 1
ATOM 661 C CA . HIS A 1 84 ? 30.754 16.385 -53.509 1.00 82.94 84 HIS A CA 1
ATOM 662 C C . HIS A 1 84 ? 30.541 17.884 -53.243 1.00 82.94 84 HIS A C 1
ATOM 664 O O . HIS A 1 84 ? 29.837 18.547 -54.009 1.00 82.94 84 HIS A O 1
ATOM 670 N N . ALA A 1 85 ? 31.167 18.424 -52.194 1.00 83.56 85 ALA A N 1
ATOM 671 C CA . ALA A 1 85 ? 31.119 19.848 -51.878 1.00 83.56 85 ALA A CA 1
ATOM 672 C C . ALA A 1 85 ? 31.719 20.684 -53.018 1.00 83.56 85 ALA A C 1
ATOM 674 O O . ALA A 1 85 ? 31.045 21.566 -53.550 1.00 83.56 85 ALA A O 1
ATOM 675 N N . TYR A 1 86 ? 32.914 20.314 -53.486 1.00 85.94 86 TYR A N 1
ATOM 676 C CA . TYR A 1 86 ? 33.619 21.024 -54.551 1.00 85.94 86 TYR A CA 1
ATOM 677 C C . TYR A 1 86 ? 32.884 20.998 -55.890 1.00 85.94 86 TYR A C 1
ATOM 679 O O . TYR A 1 86 ? 32.826 22.013 -56.584 1.00 85.94 86 TYR A O 1
ATOM 687 N N . TYR A 1 87 ? 32.258 19.880 -56.264 1.00 83.75 87 TYR A N 1
ATOM 688 C CA . TYR A 1 87 ? 31.475 19.824 -57.501 1.00 83.75 87 TYR A CA 1
ATOM 689 C C . TYR A 1 87 ? 30.232 20.724 -57.472 1.00 83.75 87 TYR A C 1
ATOM 691 O O . TYR A 1 87 ? 29.782 21.146 -58.540 1.00 83.75 87 TYR A O 1
ATOM 699 N N . ARG A 1 88 ? 29.698 21.043 -56.284 1.00 79.38 88 ARG A N 1
ATOM 700 C CA . ARG A 1 88 ? 28.545 21.940 -56.115 1.00 79.38 88 ARG A CA 1
ATOM 701 C C . ARG A 1 88 ? 28.927 23.408 -56.017 1.00 79.38 88 ARG A C 1
ATOM 703 O O . ARG A 1 88 ? 28.263 24.234 -56.632 1.00 79.38 88 ARG A O 1
ATOM 710 N N . THR A 1 89 ? 29.950 23.728 -55.235 1.00 83.00 89 THR A N 1
ATOM 711 C CA . THR A 1 89 ? 30.330 25.117 -54.939 1.00 83.00 89 THR A CA 1
ATOM 712 C C . THR A 1 89 ? 31.352 25.664 -55.927 1.00 83.00 89 THR A C 1
ATOM 714 O O . THR A 1 89 ? 31.390 26.866 -56.157 1.00 83.00 89 THR A O 1
ATOM 717 N N . ARG A 1 90 ? 32.178 24.788 -56.524 1.00 83.06 90 ARG A N 1
ATOM 718 C CA . ARG A 1 90 ? 33.371 25.131 -57.322 1.00 83.06 90 ARG A CA 1
ATOM 719 C C . ARG A 1 90 ? 34.393 26.001 -56.575 1.00 83.06 90 ARG A C 1
ATOM 721 O O . ARG A 1 90 ? 35.324 26.503 -57.197 1.00 83.06 90 ARG A O 1
ATOM 728 N N . ASP A 1 91 ? 34.266 26.109 -55.253 1.00 86.75 91 ASP A N 1
ATOM 729 C CA . ASP A 1 91 ? 35.148 26.868 -54.368 1.00 86.75 91 ASP A CA 1
ATOM 730 C C . ASP A 1 91 ? 35.795 25.919 -53.356 1.00 86.75 91 ASP A C 1
ATOM 732 O O . ASP A 1 91 ? 35.116 25.231 -52.589 1.00 86.75 91 ASP A O 1
ATOM 736 N N . ILE A 1 92 ? 37.127 25.869 -53.356 1.00 86.81 92 ILE A N 1
ATOM 737 C CA . ILE A 1 92 ? 37.895 24.953 -52.515 1.00 86.81 92 ILE A CA 1
ATOM 738 C C . ILE A 1 92 ? 37.846 25.318 -51.029 1.00 86.81 92 ILE A C 1
ATOM 740 O O . ILE A 1 92 ? 37.742 24.417 -50.198 1.00 86.81 92 ILE A O 1
ATOM 744 N N . ARG A 1 93 ? 37.852 26.612 -50.681 1.00 86.12 93 ARG A N 1
ATOM 745 C CA . ARG A 1 93 ? 37.798 27.063 -49.283 1.00 86.12 93 ARG A CA 1
ATOM 746 C C . ARG A 1 93 ? 36.436 26.741 -48.687 1.00 86.12 93 ARG A C 1
ATOM 748 O O . ARG A 1 93 ? 36.369 26.105 -47.638 1.00 86.12 93 ARG A O 1
ATOM 755 N N . GLN A 1 94 ? 35.369 27.076 -49.411 1.00 85.12 94 GLN A N 1
ATOM 756 C CA . GLN A 1 94 ? 34.002 26.777 -48.984 1.00 85.12 94 GLN A CA 1
ATOM 757 C C . GLN A 1 94 ? 33.751 25.265 -48.881 1.00 85.12 94 GLN A C 1
ATOM 759 O O . GLN A 1 94 ? 33.029 24.805 -48.001 1.00 85.12 94 GLN A O 1
ATOM 764 N N . SER A 1 95 ? 34.364 24.468 -49.761 1.00 87.94 95 SER A 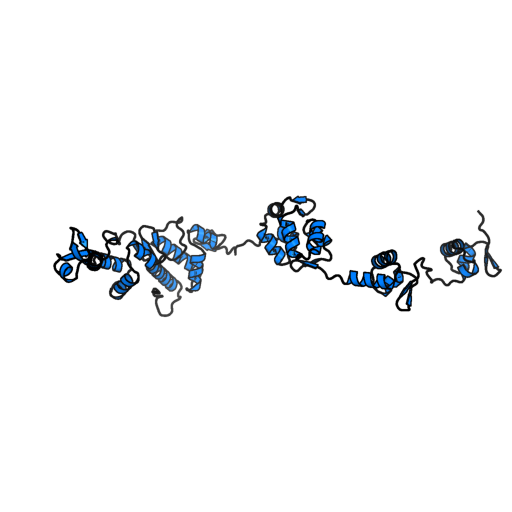N 1
ATOM 765 C CA . SER A 1 95 ? 34.241 23.004 -49.725 1.00 87.94 95 SER A CA 1
ATOM 766 C C . SER A 1 95 ? 34.934 22.381 -48.519 1.00 87.94 95 SER A C 1
ATOM 768 O O . SER A 1 95 ? 34.384 21.473 -47.900 1.00 87.94 95 SER A O 1
ATOM 770 N N . VAL A 1 96 ? 36.126 22.874 -48.168 1.00 85.00 96 VAL A N 1
ATOM 771 C CA . VAL A 1 96 ? 36.854 22.439 -46.968 1.00 85.00 96 VAL A CA 1
ATOM 772 C C . VAL A 1 96 ? 36.085 22.816 -45.704 1.00 85.00 96 VAL A C 1
ATOM 774 O O . VAL A 1 96 ? 35.959 21.990 -44.803 1.00 85.00 96 VAL A O 1
ATOM 777 N N . GLU A 1 97 ? 35.531 24.027 -45.646 1.00 83.75 97 GLU A N 1
ATOM 778 C CA . GLU A 1 97 ? 34.699 24.481 -44.527 1.00 83.75 97 GLU A CA 1
ATOM 779 C C . GLU A 1 97 ? 33.431 23.629 -44.382 1.00 83.75 97 GLU A C 1
ATOM 781 O O . GLU A 1 97 ? 33.162 23.110 -43.302 1.00 83.75 97 GLU A O 1
ATOM 786 N N . TYR A 1 98 ? 32.733 23.353 -45.488 1.00 80.25 98 TYR A N 1
ATOM 787 C CA . TYR A 1 98 ? 31.573 22.460 -45.511 1.00 80.25 98 TYR A CA 1
ATOM 788 C C . TYR A 1 98 ? 31.891 21.054 -44.978 1.00 80.25 98 TYR A C 1
ATOM 790 O O . TYR A 1 98 ? 31.099 20.477 -44.233 1.00 80.25 98 TYR A O 1
ATOM 798 N N . CYS A 1 99 ? 33.045 20.487 -45.345 1.00 79.81 99 CYS A N 1
ATOM 799 C CA . CYS A 1 99 ? 33.476 19.187 -44.830 1.00 79.81 99 CYS A CA 1
ATOM 800 C C . CYS A 1 99 ? 33.798 19.234 -43.338 1.00 79.81 99 CYS A C 1
ATOM 802 O O . CYS A 1 99 ? 33.347 18.362 -42.601 1.00 79.81 99 CYS A O 1
ATOM 804 N N . ARG A 1 100 ? 34.509 20.270 -42.882 1.00 78.00 100 ARG A N 1
ATOM 805 C CA . ARG A 1 100 ? 34.821 20.456 -41.459 1.00 78.00 100 ARG A CA 1
ATOM 806 C C . ARG A 1 100 ? 33.560 20.620 -40.616 1.00 78.00 100 ARG A C 1
ATOM 808 O O . ARG A 1 100 ? 33.490 20.056 -39.532 1.00 78.00 100 ARG A O 1
ATOM 815 N N . ASP A 1 101 ? 32.557 21.338 -41.110 1.00 70.00 101 ASP A N 1
ATOM 816 C CA . ASP A 1 101 ? 31.277 21.500 -40.415 1.00 70.00 101 ASP A CA 1
ATOM 817 C C . ASP A 1 101 ? 30.438 20.219 -40.415 1.00 70.00 101 ASP A C 1
ATOM 819 O O . ASP A 1 101 ? 29.720 19.942 -39.455 1.00 70.00 101 ASP A O 1
ATOM 823 N N . HIS A 1 102 ? 30.542 19.403 -41.466 1.00 67.25 102 HIS A N 1
ATOM 824 C CA . HIS A 1 102 ? 29.913 18.087 -41.496 1.00 67.25 102 HIS A CA 1
ATOM 825 C C . HIS A 1 102 ? 30.549 17.126 -40.479 1.00 67.25 102 HIS A C 1
ATOM 827 O O . HIS A 1 102 ? 29.818 16.399 -39.808 1.00 67.25 102 HIS A O 1
ATOM 833 N N . ASP A 1 103 ? 31.877 17.155 -40.336 1.00 61.69 103 ASP A N 1
ATOM 834 C CA . ASP A 1 103 ? 32.623 16.342 -39.364 1.00 61.69 103 ASP A CA 1
ATOM 835 C C . ASP A 1 103 ? 32.467 16.856 -37.918 1.00 61.69 103 ASP A C 1
ATOM 837 O O . ASP A 1 103 ? 32.631 16.097 -36.967 1.00 61.69 103 ASP A O 1
ATOM 841 N N . ARG A 1 104 ? 32.098 18.132 -37.737 1.00 59.84 104 ARG A N 1
ATOM 842 C CA . ARG A 1 104 ? 31.780 18.757 -36.438 1.00 59.84 104 ARG A CA 1
ATOM 843 C C . ARG A 1 104 ? 30.349 18.534 -35.954 1.00 59.84 104 ARG A C 1
ATOM 845 O O . ARG A 1 104 ? 30.007 19.038 -34.886 1.00 59.84 104 ARG A O 1
ATOM 852 N N . ARG A 1 105 ? 29.488 17.848 -36.715 1.00 63.81 105 ARG A N 1
ATOM 853 C CA . ARG A 1 105 ? 28.127 17.556 -36.245 1.00 63.81 105 ARG A CA 1
ATOM 854 C C . ARG A 1 105 ? 28.208 16.739 -34.961 1.00 63.81 105 ARG A C 1
ATOM 856 O O . ARG A 1 105 ? 28.661 15.602 -34.982 1.00 63.81 105 ARG A O 1
ATOM 863 N N . GLU A 1 106 ? 27.774 17.344 -33.861 1.00 63.38 106 GLU A N 1
ATOM 864 C CA . GLU A 1 106 ? 27.707 16.676 -32.568 1.00 63.38 106 GLU A CA 1
ATOM 865 C C . GLU A 1 106 ? 26.758 15.479 -32.648 1.00 63.38 106 GLU A C 1
ATOM 867 O O . GLU A 1 106 ? 25.656 15.571 -33.205 1.00 63.38 106 GLU A O 1
ATOM 872 N N . ASP A 1 107 ? 27.196 14.355 -32.083 1.00 73.06 107 ASP A N 1
ATOM 873 C CA . ASP A 1 107 ? 26.354 13.177 -31.950 1.00 73.06 107 ASP A CA 1
ATOM 874 C C . ASP A 1 107 ? 25.088 13.525 -31.160 1.00 73.06 107 ASP A C 1
ATOM 876 O O . ASP A 1 107 ? 25.107 14.156 -30.099 1.00 73.06 107 ASP A O 1
ATOM 880 N N . MET A 1 108 ? 23.952 13.065 -31.669 1.00 81.12 108 MET A N 1
ATOM 881 C CA . MET A 1 108 ? 22.655 13.314 -31.064 1.00 81.12 108 MET A CA 1
ATOM 882 C C . MET A 1 108 ? 22.502 12.400 -29.852 1.00 81.12 108 MET A C 1
ATOM 884 O O . MET A 1 108 ? 22.509 11.179 -29.995 1.00 81.12 108 MET A O 1
ATOM 888 N N . THR A 1 109 ? 22.336 12.960 -28.655 1.00 83.31 109 THR A N 1
ATOM 889 C CA . THR A 1 109 ? 22.092 12.145 -27.458 1.00 83.31 109 THR A CA 1
ATOM 890 C C . THR A 1 109 ? 20.597 11.919 -27.256 1.00 83.31 109 THR A C 1
ATOM 892 O O . THR A 1 109 ? 19.826 12.863 -27.091 1.00 83.31 109 THR A O 1
ATOM 895 N N . LEU A 1 110 ? 20.180 10.657 -27.218 1.00 84.94 110 LEU A N 1
ATOM 896 C CA . LEU A 1 110 ? 18.810 10.234 -26.947 1.00 84.94 110 LEU A CA 1
ATOM 897 C C . LEU A 1 110 ? 18.835 9.161 -25.859 1.00 84.94 110 LEU A C 1
ATOM 899 O O . LEU A 1 110 ? 19.444 8.106 -26.019 1.00 84.94 110 LEU A O 1
ATOM 903 N N . TRP A 1 111 ? 18.211 9.482 -24.723 1.00 84.12 111 TRP A N 1
ATOM 904 C CA . TRP A 1 111 ? 18.197 8.654 -23.515 1.00 84.12 111 TRP A CA 1
ATOM 905 C C . TRP A 1 111 ? 19.581 8.149 -23.070 1.00 84.12 111 TRP A C 1
ATOM 907 O O . TRP A 1 111 ? 19.731 7.014 -22.649 1.00 84.12 111 TRP A O 1
ATOM 917 N N . GLY A 1 112 ? 20.615 8.990 -23.157 1.00 78.88 112 GLY A N 1
ATOM 918 C CA . GLY A 1 112 ? 21.973 8.632 -22.721 1.00 78.88 112 GLY A CA 1
ATOM 919 C C . GLY A 1 112 ? 22.777 7.794 -23.723 1.00 78.88 112 GLY A C 1
ATOM 920 O O . GLY A 1 112 ? 23.910 7.428 -23.424 1.00 78.88 112 GLY A O 1
ATOM 921 N N . LYS A 1 113 ? 22.227 7.524 -24.914 1.00 83.19 113 LYS A N 1
ATOM 922 C CA . LYS A 1 113 ? 22.931 6.919 -26.055 1.00 83.19 113 LYS A CA 1
ATOM 923 C C . LYS A 1 113 ? 23.181 7.964 -27.140 1.00 83.19 113 LYS A C 1
ATOM 925 O O . LYS A 1 113 ? 22.342 8.839 -27.347 1.00 83.19 113 LYS A O 1
ATOM 930 N N . THR A 1 114 ? 24.313 7.865 -27.829 1.00 86.19 114 THR A N 1
ATOM 931 C CA . THR A 1 114 ? 24.688 8.751 -28.937 1.00 86.19 114 THR A CA 1
ATOM 932 C C . THR A 1 114 ? 24.290 8.151 -30.284 1.00 86.19 114 THR A C 1
ATOM 934 O O . THR A 1 114 ? 24.417 6.948 -30.509 1.00 86.19 114 THR A O 1
ATOM 937 N N . TYR A 1 115 ? 23.793 8.996 -31.183 1.00 86.19 115 TYR A N 1
ATOM 938 C CA . TYR A 1 115 ? 23.363 8.631 -32.529 1.00 86.19 115 TYR A CA 1
ATOM 939 C C . TYR A 1 115 ? 23.980 9.597 -33.540 1.00 86.19 115 TYR A C 1
ATOM 941 O O . TYR A 1 115 ? 23.903 10.813 -33.379 1.00 86.19 115 TYR A O 1
ATOM 949 N N . GLN A 1 116 ? 24.524 9.055 -34.625 1.00 83.25 116 GLN A N 1
ATOM 950 C CA . GLN A 1 116 ? 25.214 9.813 -35.672 1.00 83.25 116 GLN A CA 1
ATOM 951 C C . GLN A 1 116 ? 24.243 10.554 -36.604 1.00 83.25 116 GLN A C 1
ATOM 953 O O . GLN A 1 116 ? 24.639 11.442 -37.357 1.00 83.25 116 GLN A O 1
ATOM 958 N N . SER A 1 117 ? 22.961 10.164 -36.625 1.00 87.44 117 SER A N 1
ATOM 959 C CA . SER A 1 117 ? 21.948 10.823 -37.456 1.00 87.44 117 SER A CA 1
ATOM 960 C C . SER A 1 117 ? 20.509 10.504 -37.044 1.00 87.44 117 SER A C 1
ATOM 962 O O . SER A 1 117 ? 20.214 9.449 -36.482 1.00 87.44 117 SER A O 1
ATOM 964 N N . LEU A 1 118 ? 19.573 11.364 -37.461 1.00 87.56 118 LEU A N 1
ATOM 965 C CA . LEU A 1 118 ? 18.131 11.088 -37.392 1.00 87.56 118 LEU A CA 1
ATOM 966 C C . LEU A 1 118 ? 17.718 9.841 -38.187 1.00 87.56 118 LEU A C 1
ATOM 968 O O . LEU A 1 118 ? 16.735 9.189 -37.837 1.00 87.56 118 LEU A O 1
ATOM 972 N N . ALA A 1 119 ? 18.460 9.489 -39.241 1.00 86.12 119 ALA A N 1
ATOM 973 C CA . ALA A 1 119 ? 18.235 8.261 -39.998 1.00 86.12 119 ALA A CA 1
ATOM 974 C C . ALA A 1 119 ? 18.554 7.022 -39.154 1.00 86.12 119 ALA A C 1
ATOM 976 O O . ALA A 1 119 ? 17.780 6.070 -39.148 1.00 86.12 119 ALA A O 1
ATOM 977 N N . GLN A 1 120 ? 19.640 7.064 -38.379 1.00 87.00 120 GLN A N 1
ATOM 978 C CA . GLN A 1 120 ? 19.967 5.998 -37.438 1.00 87.00 120 GLN A CA 1
ATOM 979 C C . GLN A 1 120 ? 18.885 5.858 -36.359 1.00 87.00 120 GLN A C 1
ATOM 981 O O . GLN A 1 120 ? 18.429 4.749 -36.103 1.00 87.00 120 GLN A O 1
ATOM 986 N N . VAL A 1 121 ? 18.410 6.972 -35.789 1.00 88.62 121 VAL A N 1
ATOM 987 C CA . VAL A 1 121 ? 17.298 6.968 -34.818 1.00 88.62 121 VAL A CA 1
ATOM 988 C C . VAL A 1 121 ? 16.031 6.362 -35.439 1.00 88.62 121 VAL A C 1
ATOM 990 O O . VAL A 1 121 ? 15.400 5.495 -34.843 1.00 88.62 121 VAL A O 1
ATOM 993 N N . SER A 1 122 ? 15.678 6.758 -36.665 1.00 90.56 122 SER A N 1
ATOM 994 C CA . SER A 1 122 ? 14.534 6.199 -37.399 1.00 90.56 122 SER A CA 1
ATOM 995 C C . SER A 1 122 ? 14.621 4.680 -37.549 1.00 90.56 122 SER A C 1
ATOM 997 O O . SER A 1 122 ? 13.632 3.993 -37.309 1.00 90.56 122 SER A O 1
ATOM 999 N N . LEU A 1 123 ? 15.798 4.163 -37.908 1.00 88.12 123 LEU A N 1
ATOM 1000 C CA . LEU A 1 123 ? 16.027 2.731 -38.094 1.00 88.12 123 LEU A CA 1
ATOM 1001 C C . LEU A 1 123 ? 15.949 1.956 -36.777 1.00 88.12 123 LEU A C 1
ATOM 1003 O O . LEU A 1 123 ? 15.283 0.929 -36.725 1.00 88.12 123 LEU A O 1
ATOM 1007 N N . VAL A 1 124 ? 16.594 2.457 -35.719 1.00 87.50 124 VAL A N 1
ATOM 1008 C CA . VAL A 1 124 ? 16.635 1.790 -34.406 1.00 87.50 124 VAL A CA 1
ATOM 1009 C C . VAL A 1 124 ? 15.246 1.705 -33.779 1.00 87.50 124 VAL A C 1
ATOM 1011 O O . VAL A 1 124 ? 14.870 0.663 -33.251 1.00 87.50 124 VAL A O 1
ATOM 1014 N N . PHE A 1 125 ? 14.472 2.789 -33.846 1.00 88.25 125 PHE A N 1
ATOM 1015 C CA . PHE A 1 125 ? 13.144 2.846 -33.231 1.00 88.25 125 PHE A CA 1
ATOM 1016 C C . PHE A 1 125 ? 12.014 2.430 -34.175 1.00 88.25 125 PHE A C 1
ATOM 1018 O O . PHE A 1 125 ? 10.863 2.383 -33.752 1.00 88.25 125 PHE A O 1
ATOM 1025 N N . GLY A 1 126 ? 12.314 2.143 -35.445 1.00 87.38 126 GLY A N 1
ATOM 1026 C CA . GLY A 1 126 ? 11.316 1.719 -36.424 1.00 87.38 126 GLY A CA 1
ATOM 1027 C C . GLY A 1 126 ? 10.287 2.788 -36.792 1.00 87.38 126 GLY A C 1
ATOM 1028 O O . GLY A 1 126 ? 9.208 2.450 -37.272 1.00 87.38 126 GLY A O 1
ATOM 1029 N N . ILE A 1 127 ? 10.590 4.064 -36.547 1.00 90.81 127 ILE A N 1
ATOM 1030 C CA . ILE A 1 127 ? 9.673 5.203 -36.709 1.00 90.81 127 ILE A CA 1
ATOM 1031 C C . ILE A 1 127 ? 9.973 5.991 -37.984 1.00 90.81 127 ILE A C 1
ATOM 1033 O O . ILE A 1 127 ? 11.093 5.985 -38.490 1.00 90.81 127 ILE A O 1
ATOM 1037 N N . SER A 1 128 ? 8.982 6.718 -38.505 1.00 89.38 128 SER A N 1
ATOM 1038 C CA . SER A 1 128 ? 9.116 7.470 -39.761 1.00 89.38 128 SER A CA 1
ATOM 1039 C C . SER A 1 128 ? 10.217 8.538 -39.707 1.00 89.38 128 SER A C 1
ATOM 1041 O O . SER A 1 128 ? 10.108 9.530 -38.983 1.00 89.38 128 SER A O 1
ATOM 1043 N N . HIS A 1 129 ? 11.239 8.390 -40.559 1.00 89.00 129 HIS A N 1
ATOM 1044 C CA . HIS A 1 129 ? 12.307 9.380 -40.729 1.00 89.00 129 HIS A CA 1
ATOM 1045 C C . HIS A 1 129 ? 11.764 10.767 -41.099 1.00 89.00 129 HIS A C 1
ATOM 1047 O O . HIS A 1 129 ? 12.233 11.781 -40.589 1.00 89.00 129 HIS A O 1
ATOM 1053 N N . TYR A 1 130 ? 10.743 10.822 -41.960 1.00 86.50 130 TYR A N 1
ATOM 1054 C CA . TYR A 1 130 ? 10.118 12.086 -42.353 1.00 86.50 130 TYR A CA 1
ATOM 1055 C C . TYR A 1 130 ? 9.478 12.797 -41.152 1.00 86.50 130 TYR A C 1
ATOM 1057 O O . TYR A 1 130 ? 9.656 14.004 -40.976 1.00 86.50 130 TYR A O 1
ATOM 1065 N N . HIS A 1 131 ? 8.785 12.046 -40.289 1.00 85.56 131 HIS A N 1
ATOM 1066 C CA . HIS A 1 131 ? 8.199 12.593 -39.067 1.00 85.56 131 HIS A CA 1
ATOM 1067 C C . HIS A 1 131 ? 9.282 13.116 -38.113 1.00 85.56 131 HIS A C 1
ATOM 1069 O O . HIS A 1 131 ? 9.191 14.247 -37.646 1.00 85.56 131 HIS A O 1
ATOM 1075 N N . LEU A 1 132 ? 10.358 12.351 -37.900 1.00 87.88 132 LEU A N 1
ATOM 1076 C CA . LEU A 1 132 ? 11.484 12.795 -37.074 1.00 87.88 132 LEU A CA 1
ATOM 1077 C C . LEU A 1 132 ? 12.097 14.107 -37.582 1.00 87.88 132 LEU A C 1
ATOM 1079 O O . LEU A 1 132 ? 12.243 15.064 -36.826 1.00 87.88 132 LEU A O 1
ATOM 1083 N N . VAL A 1 133 ? 12.428 14.174 -38.875 1.00 87.69 133 VAL A N 1
ATOM 1084 C CA . VAL A 1 133 ? 13.091 15.345 -39.467 1.00 87.69 133 VAL A CA 1
ATOM 1085 C C . VAL A 1 133 ? 12.209 16.587 -39.405 1.00 87.69 133 VAL A C 1
ATOM 1087 O O . VAL A 1 133 ? 12.706 17.666 -39.091 1.00 87.69 133 VAL A O 1
ATOM 1090 N N . THR A 1 134 ? 10.918 16.458 -39.710 1.00 87.94 134 THR A N 1
ATOM 1091 C CA . THR A 1 134 ? 9.991 17.600 -39.683 1.00 87.94 134 THR A CA 1
ATOM 1092 C C . THR A 1 134 ? 9.853 18.169 -38.275 1.00 87.94 134 THR A C 1
ATOM 1094 O O . THR A 1 134 ? 10.034 19.368 -38.090 1.00 87.94 134 THR A O 1
ATOM 1097 N N . GLN A 1 135 ? 9.638 17.319 -37.270 1.00 88.62 135 GLN A N 1
ATOM 1098 C CA . GLN A 1 135 ? 9.455 17.764 -35.888 1.00 88.62 135 GLN A CA 1
ATOM 1099 C C . GLN A 1 135 ? 10.731 18.356 -35.270 1.00 88.62 135 GLN A C 1
ATOM 1101 O O . GLN A 1 135 ? 10.663 19.355 -34.558 1.00 88.62 135 GLN A O 1
ATOM 1106 N N . VAL A 1 136 ? 11.904 17.794 -35.575 1.00 87.38 136 VAL A N 1
ATOM 1107 C CA . VAL A 1 136 ? 13.184 18.334 -35.086 1.00 87.38 136 VAL A CA 1
ATOM 1108 C C . VAL A 1 136 ? 13.520 19.670 -35.761 1.00 87.38 136 VAL A C 1
ATOM 1110 O O . VAL A 1 136 ? 14.013 20.579 -35.100 1.00 87.38 136 VAL A O 1
ATOM 1113 N N . ARG A 1 137 ? 13.191 19.849 -37.051 1.00 84.75 137 ARG A N 1
ATOM 1114 C CA . ARG A 1 137 ? 13.328 21.150 -37.740 1.00 84.75 137 ARG A CA 1
ATOM 1115 C C . ARG A 1 137 ? 12.421 22.234 -37.162 1.00 84.75 137 ARG A C 1
ATOM 1117 O O . ARG A 1 137 ? 12.789 23.401 -37.195 1.00 84.75 137 ARG A O 1
ATOM 1124 N N . GLU A 1 138 ? 11.267 21.851 -36.623 1.00 86.62 138 GLU A N 1
ATOM 1125 C CA . GLU A 1 138 ? 10.373 22.739 -35.867 1.00 86.62 138 GLU A CA 1
ATOM 1126 C C . GLU A 1 138 ? 10.911 23.081 -34.461 1.00 86.62 138 GLU A C 1
ATOM 1128 O O . GLU A 1 138 ? 10.251 23.800 -33.715 1.00 86.62 138 GLU A O 1
ATOM 1133 N N . GLY A 1 139 ? 12.096 22.581 -34.085 1.00 82.50 139 GLY A N 1
ATOM 1134 C CA . GLY A 1 139 ? 12.750 22.872 -32.809 1.00 82.50 139 GLY A CA 1
ATOM 1135 C C . GLY A 1 139 ? 12.240 22.039 -31.631 1.00 82.50 139 GLY A C 1
ATOM 1136 O O . GLY A 1 139 ? 12.460 22.417 -30.482 1.00 82.50 139 GLY A O 1
ATOM 1137 N N . LYS A 1 140 ? 11.537 20.927 -31.881 1.00 87.69 140 LYS A N 1
ATOM 1138 C CA . LYS A 1 140 ? 11.047 20.039 -30.815 1.00 87.69 140 LYS A CA 1
ATOM 1139 C C . LYS A 1 140 ? 12.161 19.138 -30.284 1.00 87.69 140 LYS A C 1
ATOM 1141 O O . LYS A 1 140 ? 13.042 18.717 -31.032 1.00 87.69 140 LYS A O 1
ATOM 1146 N N . ASP A 1 141 ? 12.072 18.811 -28.996 1.00 89.19 141 ASP A N 1
ATOM 1147 C CA . ASP A 1 141 ? 13.008 17.906 -28.328 1.00 89.19 141 ASP A CA 1
ATOM 1148 C C . ASP A 1 141 ? 12.986 16.501 -28.951 1.00 89.19 141 ASP A C 1
ATOM 1150 O O . ASP A 1 141 ? 11.926 15.896 -29.125 1.00 89.19 141 ASP A O 1
ATOM 1154 N N . LEU A 1 142 ? 14.170 15.967 -29.260 1.00 87.75 142 LEU A N 1
ATOM 1155 C CA . LEU A 1 142 ? 14.324 14.680 -29.938 1.00 87.75 142 LEU A CA 1
ATOM 1156 C C . LEU A 1 142 ? 13.701 13.524 -29.143 1.00 87.75 142 LEU A C 1
ATOM 1158 O O . LEU A 1 142 ? 13.115 12.626 -29.747 1.00 87.75 142 LEU A O 1
ATOM 1162 N N . GLN A 1 143 ? 13.799 13.539 -27.809 1.00 88.56 143 GLN A N 1
ATOM 1163 C CA . GLN A 1 143 ? 13.265 12.456 -26.982 1.00 88.56 143 GLN A CA 1
ATOM 1164 C C . GLN A 1 143 ? 11.741 12.434 -27.021 1.00 88.56 143 GLN A C 1
ATOM 1166 O O . GLN A 1 143 ? 11.142 11.371 -27.191 1.00 88.56 143 GLN A O 1
ATOM 1171 N N . GLU A 1 144 ? 11.113 13.603 -26.906 1.00 87.50 144 GLU A N 1
ATOM 1172 C CA . GLU A 1 144 ? 9.658 13.727 -26.990 1.00 87.50 144 GLU A CA 1
ATOM 1173 C C . GLU A 1 144 ? 9.138 13.364 -28.388 1.00 87.50 144 GLU A C 1
ATOM 1175 O O . GLU A 1 144 ? 8.112 12.693 -28.512 1.00 87.50 144 GLU A O 1
ATOM 1180 N N . VAL A 1 145 ? 9.863 13.735 -29.447 1.00 89.94 145 VAL A N 1
ATOM 1181 C CA . VAL A 1 145 ? 9.502 13.374 -30.827 1.00 89.94 145 VAL A CA 1
ATOM 1182 C C . VAL A 1 145 ? 9.559 11.859 -31.039 1.00 89.94 145 VAL A C 1
ATOM 1184 O O . VAL A 1 145 ? 8.618 11.284 -31.587 1.00 89.94 145 VAL A O 1
ATOM 1187 N N . VAL A 1 146 ? 10.622 11.192 -30.580 1.00 89.12 146 VAL A N 1
ATOM 1188 C CA . VAL A 1 146 ? 10.747 9.726 -30.668 1.00 89.12 146 VAL A CA 1
ATOM 1189 C C . VAL A 1 146 ? 9.661 9.041 -29.841 1.00 89.12 146 VAL A C 1
ATOM 1191 O O . VAL A 1 146 ? 9.013 8.114 -30.325 1.00 89.12 146 VAL A O 1
ATOM 1194 N N . LYS A 1 147 ? 9.403 9.528 -28.621 1.00 87.81 147 LYS A N 1
ATOM 1195 C CA . LYS A 1 147 ? 8.348 9.002 -27.747 1.00 87.81 147 LYS A CA 1
ATOM 1196 C C . LYS A 1 147 ? 6.974 9.079 -28.412 1.00 87.81 147 LYS A C 1
ATOM 1198 O O . LYS A 1 147 ? 6.286 8.064 -28.483 1.00 87.81 147 LYS A O 1
ATOM 1203 N N . ARG A 1 148 ? 6.600 10.242 -28.953 1.00 86.50 148 ARG A N 1
ATOM 1204 C CA . ARG A 1 148 ? 5.336 10.410 -29.688 1.00 86.50 148 ARG A CA 1
ATOM 1205 C C . ARG A 1 148 ? 5.279 9.558 -30.946 1.00 86.50 148 ARG A C 1
ATOM 1207 O O . ARG A 1 148 ? 4.223 9.012 -31.250 1.00 86.50 148 ARG A O 1
ATOM 1214 N N . GLY A 1 149 ? 6.396 9.427 -31.661 1.00 86.31 149 GLY A N 1
ATOM 1215 C CA . GLY A 1 149 ? 6.499 8.563 -32.834 1.00 86.31 149 GLY A CA 1
ATOM 1216 C C . GLY A 1 149 ? 6.168 7.106 -32.508 1.00 86.31 149 GLY A C 1
ATOM 1217 O O . GLY A 1 149 ? 5.413 6.485 -33.249 1.00 86.31 149 GLY A O 1
ATOM 1218 N N . LEU A 1 150 ? 6.658 6.600 -31.371 1.00 87.12 150 LEU A N 1
ATOM 1219 C CA . LEU A 1 150 ? 6.309 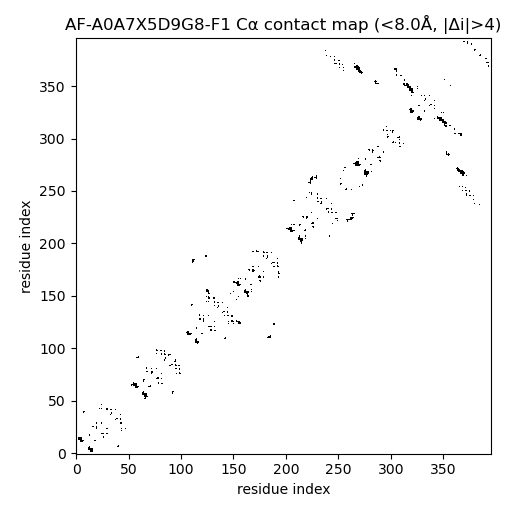5.268 -30.870 1.00 87.12 150 LEU A CA 1
ATOM 1220 C C . LEU A 1 150 ? 4.825 5.184 -30.464 1.00 87.12 150 LEU A C 1
ATOM 1222 O O . LEU A 1 150 ? 4.153 4.215 -30.788 1.00 87.12 150 LEU A O 1
ATOM 1226 N N . GLU A 1 151 ? 4.281 6.194 -29.782 1.00 83.94 151 GLU A N 1
ATOM 1227 C CA . GLU A 1 151 ? 2.889 6.169 -29.296 1.00 83.94 151 GLU A CA 1
ATOM 1228 C C . GLU A 1 151 ? 1.836 6.269 -30.415 1.00 83.94 151 GLU A C 1
ATOM 1230 O O . GLU A 1 151 ? 0.751 5.705 -30.285 1.00 83.94 151 GLU A O 1
ATOM 1235 N N 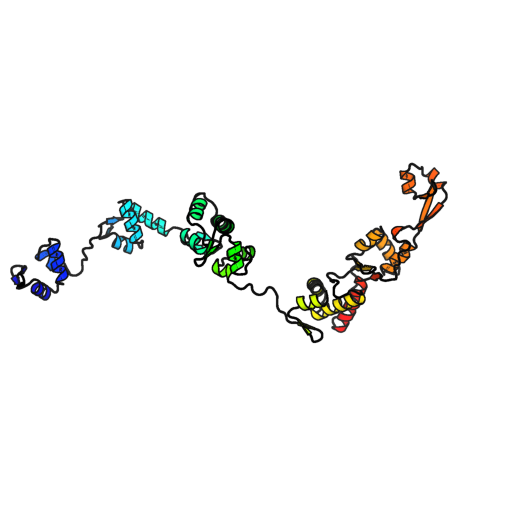. THR A 1 152 ? 2.124 7.012 -31.488 1.00 82.12 152 THR A N 1
ATOM 1236 C CA . THR A 1 152 ? 1.106 7.444 -32.467 1.00 82.12 152 THR A CA 1
ATOM 1237 C C . THR A 1 152 ? 1.230 6.808 -33.846 1.00 82.12 152 THR A C 1
ATOM 1239 O O . THR A 1 152 ? 0.273 6.858 -34.618 1.00 82.12 152 THR A O 1
ATOM 1242 N N . GLY A 1 153 ? 2.393 6.248 -34.181 1.00 82.81 153 GLY A N 1
ATOM 1243 C CA . GLY A 1 153 ? 2.681 5.731 -35.512 1.00 82.81 153 GLY A CA 1
ATOM 1244 C C . GLY A 1 153 ? 2.936 4.225 -35.539 1.00 82.81 153 GLY A C 1
ATOM 1245 O O . GLY A 1 153 ? 3.258 3.630 -34.511 1.00 82.81 153 GLY A O 1
ATOM 1246 N N . PRO A 1 154 ? 2.849 3.613 -36.733 1.00 88.00 154 PRO A N 1
ATOM 1247 C CA . PRO A 1 154 ? 3.270 2.238 -36.928 1.00 88.00 154 PRO A CA 1
ATOM 1248 C C . PRO A 1 154 ? 4.786 2.115 -36.746 1.00 88.00 154 PRO A C 1
ATOM 1250 O O . PRO A 1 154 ? 5.546 2.999 -37.156 1.00 88.00 154 PRO A O 1
ATOM 1253 N N . ILE A 1 155 ? 5.218 0.992 -36.181 1.00 92.25 155 ILE A N 1
ATOM 1254 C CA . ILE A 1 155 ? 6.613 0.715 -35.841 1.00 92.25 155 ILE A CA 1
ATOM 1255 C C . ILE A 1 155 ? 7.114 -0.468 -36.657 1.00 92.25 155 ILE A C 1
ATOM 1257 O O . ILE A 1 155 ? 6.494 -1.531 -36.685 1.00 92.25 155 ILE A O 1
ATOM 1261 N N . LEU A 1 156 ? 8.255 -0.291 -37.316 1.00 90.31 156 LEU A N 1
ATOM 1262 C CA . LEU A 1 156 ? 8.958 -1.357 -38.018 1.00 90.31 156 LEU A CA 1
ATOM 1263 C C . LEU A 1 156 ? 10.066 -1.928 -37.127 1.00 90.31 156 LEU A C 1
ATOM 1265 O O . LEU A 1 156 ? 11.089 -1.283 -36.926 1.00 90.31 156 LEU A O 1
ATOM 1269 N N . PHE A 1 157 ? 9.896 -3.153 -36.640 1.00 90.44 157 PHE A N 1
ATOM 1270 C CA . PHE A 1 157 ? 10.873 -3.814 -35.774 1.00 90.44 157 PHE A CA 1
ATOM 1271 C C . PHE A 1 157 ? 11.192 -5.220 -36.304 1.00 90.44 157 PHE A C 1
ATOM 1273 O O . PHE A 1 157 ? 10.285 -5.985 -36.623 1.00 90.44 157 PHE A O 1
ATOM 1280 N N . HIS A 1 158 ? 12.481 -5.529 -36.502 1.00 85.94 158 HIS A N 1
ATOM 1281 C CA . HIS A 1 158 ? 12.980 -6.748 -37.175 1.00 85.94 158 HIS A CA 1
ATOM 1282 C C . HIS A 1 158 ? 12.230 -7.135 -38.469 1.00 85.94 158 HIS A C 1
ATOM 1284 O O . HIS A 1 158 ? 11.929 -8.302 -38.718 1.00 85.94 158 HIS A O 1
ATOM 1290 N N . GLY A 1 159 ? 11.900 -6.148 -39.308 1.00 84.44 159 GLY A N 1
ATOM 1291 C CA . GLY A 1 159 ? 11.203 -6.376 -40.580 1.00 84.44 159 GLY A CA 1
ATOM 1292 C C . GLY A 1 159 ? 9.703 -6.670 -40.452 1.00 84.44 159 GLY A C 1
ATOM 1293 O O . GLY A 1 159 ? 9.046 -6.888 -41.468 1.00 84.44 159 GLY A O 1
ATOM 1294 N N . ARG A 1 160 ? 9.143 -6.636 -39.238 1.00 88.12 160 ARG A N 1
ATOM 1295 C CA . ARG A 1 160 ? 7.700 -6.714 -38.985 1.00 88.12 160 ARG A CA 1
ATOM 1296 C C . ARG A 1 160 ? 7.138 -5.338 -38.666 1.00 88.12 160 ARG A C 1
ATOM 1298 O O . ARG A 1 160 ? 7.777 -4.535 -37.990 1.00 88.12 160 ARG A O 1
ATOM 1305 N N . ARG A 1 161 ? 5.930 -5.078 -39.158 1.00 91.38 161 ARG A N 1
ATOM 1306 C CA . ARG A 1 161 ? 5.194 -3.841 -38.906 1.00 91.38 161 ARG A CA 1
ATOM 1307 C C . ARG A 1 161 ? 4.177 -4.072 -37.790 1.00 91.38 161 ARG A C 1
ATOM 1309 O O . ARG A 1 161 ? 3.356 -4.977 -37.897 1.00 91.38 161 ARG A O 1
ATOM 1316 N N . TYR A 1 162 ? 4.228 -3.224 -36.774 1.00 90.56 162 TYR A N 1
ATOM 1317 C CA . TYR A 1 162 ? 3.294 -3.161 -35.655 1.00 90.56 162 TYR A CA 1
ATOM 1318 C C . TYR A 1 162 ? 2.485 -1.871 -35.790 1.00 90.56 162 TYR A C 1
ATOM 1320 O O . TYR A 1 162 ? 3.074 -0.820 -36.042 1.00 90.56 162 TYR A O 1
ATOM 1328 N N . GLU A 1 163 ? 1.158 -1.925 -35.675 1.00 88.38 163 GLU A N 1
ATOM 1329 C CA . GLU A 1 163 ? 0.324 -0.722 -35.831 1.00 88.38 163 GLU A CA 1
ATOM 1330 C C . GLU A 1 163 ? 0.441 0.201 -34.613 1.00 88.38 163 GLU A C 1
ATOM 1332 O O . GLU A 1 163 ? 0.436 1.424 -34.767 1.00 88.38 163 GLU A O 1
ATOM 1337 N N . HIS A 1 164 ? 0.637 -0.371 -33.422 1.00 89.31 164 HIS A N 1
ATOM 1338 C CA . HIS A 1 164 ? 0.843 0.372 -32.186 1.00 89.31 164 HIS A CA 1
ATOM 1339 C C . HIS A 1 164 ? 2.036 -0.162 -31.386 1.00 89.31 164 HIS A C 1
ATOM 1341 O O . HIS A 1 164 ? 2.346 -1.354 -31.398 1.00 89.31 164 HIS A O 1
ATOM 1347 N N . PHE A 1 165 ? 2.680 0.706 -30.597 1.00 89.25 165 PHE A N 1
ATOM 1348 C CA . PHE A 1 165 ? 3.763 0.289 -29.692 1.00 89.25 165 PHE A CA 1
ATOM 1349 C C . PHE A 1 165 ? 3.327 -0.762 -28.674 1.00 89.25 165 PHE A C 1
ATOM 1351 O O . PHE A 1 165 ? 4.132 -1.592 -28.257 1.00 89.25 165 PHE A O 1
ATOM 1358 N N . VAL A 1 166 ? 2.047 -0.748 -28.296 1.00 88.50 166 VAL A N 1
ATOM 1359 C CA . VAL A 1 166 ? 1.455 -1.758 -27.413 1.00 88.50 166 VAL A CA 1
ATOM 1360 C C . VAL A 1 166 ? 1.541 -3.148 -28.044 1.00 88.50 166 VAL A C 1
ATOM 1362 O O . VAL A 1 166 ? 1.884 -4.091 -27.338 1.00 88.50 166 VAL A O 1
ATOM 1365 N N . ASP A 1 167 ? 1.320 -3.264 -29.356 1.00 90.44 167 ASP A N 1
ATOM 1366 C CA . ASP A 1 167 ? 1.388 -4.537 -30.084 1.00 90.44 167 ASP A CA 1
ATOM 1367 C C . ASP A 1 167 ? 2.819 -5.082 -30.097 1.00 90.44 167 ASP A C 1
ATOM 1369 O O . ASP A 1 167 ? 3.045 -6.264 -29.840 1.00 90.44 167 ASP A O 1
ATOM 1373 N N . LEU A 1 168 ? 3.797 -4.196 -30.328 1.00 90.81 168 LEU A N 1
ATOM 1374 C CA . LEU A 1 168 ? 5.214 -4.545 -30.242 1.00 90.81 168 LEU A CA 1
ATOM 1375 C C . LEU A 1 168 ? 5.574 -5.013 -28.829 1.00 90.81 168 LEU A C 1
ATOM 1377 O O . LEU A 1 168 ? 6.195 -6.054 -28.662 1.00 90.81 168 LEU A O 1
ATOM 1381 N N . CYS A 1 169 ? 5.167 -4.277 -27.796 1.00 90.50 169 CYS A N 1
ATOM 1382 C CA . CYS A 1 169 ? 5.464 -4.655 -26.417 1.00 90.50 169 CYS A CA 1
ATOM 1383 C C . CYS A 1 169 ? 4.807 -5.994 -26.035 1.00 90.50 169 CYS A C 1
ATOM 1385 O O . CYS A 1 169 ? 5.435 -6.806 -25.355 1.00 90.50 169 CYS A O 1
ATOM 1387 N N . ALA A 1 170 ? 3.578 -6.241 -26.496 1.00 86.50 170 ALA A N 1
ATOM 1388 C CA . ALA A 1 170 ? 2.825 -7.459 -26.213 1.00 8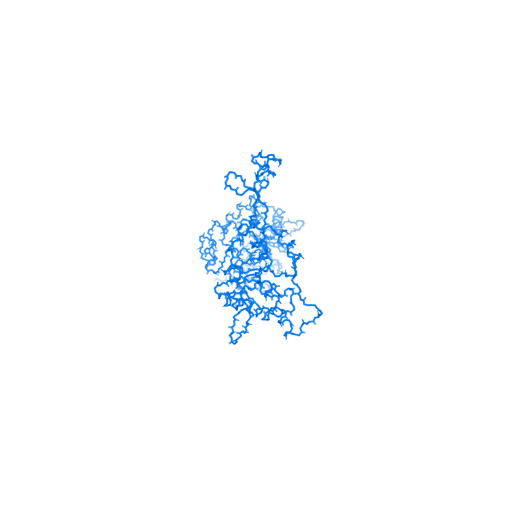6.50 170 ALA A CA 1
ATOM 1389 C C . ALA A 1 170 ? 3.477 -8.715 -26.814 1.00 86.50 170 ALA A C 1
ATOM 1391 O O . ALA A 1 170 ? 3.576 -9.720 -26.111 1.00 86.50 170 ALA A O 1
ATOM 1392 N N . GLU A 1 171 ? 3.986 -8.647 -28.051 1.00 88.69 171 GLU A N 1
ATOM 1393 C CA . GLU A 1 171 ? 4.726 -9.750 -28.697 1.00 88.69 171 GLU A CA 1
ATOM 1394 C C . GLU A 1 171 ? 5.934 -10.200 -27.853 1.00 88.69 171 GLU A C 1
ATOM 1396 O O . GLU A 1 171 ? 6.237 -11.388 -27.765 1.00 88.69 171 GLU A O 1
ATOM 1401 N N . TYR A 1 172 ? 6.593 -9.254 -27.177 1.00 87.38 172 TYR A N 1
ATOM 1402 C CA . TYR A 1 172 ? 7.756 -9.506 -26.320 1.00 87.38 172 TYR A CA 1
ATOM 1403 C C . TYR A 1 172 ? 7.392 -9.683 -24.832 1.00 87.38 172 TYR A C 1
ATOM 1405 O O . TYR A 1 172 ? 8.275 -9.751 -23.979 1.00 87.38 172 TYR A O 1
ATOM 1413 N N . GLY A 1 173 ? 6.101 -9.765 -24.486 1.00 83.62 173 GLY A N 1
ATOM 1414 C CA . GLY A 1 173 ? 5.639 -9.981 -23.109 1.00 83.62 173 GLY A CA 1
ATOM 1415 C C . GLY A 1 173 ? 5.908 -8.809 -22.154 1.00 83.62 173 GLY A C 1
ATOM 1416 O O . GLY A 1 173 ? 5.990 -8.998 -20.938 1.00 83.62 173 GLY A O 1
ATOM 1417 N N . MET A 1 174 ? 6.053 -7.595 -22.684 1.00 86.06 174 MET A N 1
ATOM 1418 C CA . MET A 1 174 ? 6.409 -6.389 -21.940 1.00 86.06 174 MET A CA 1
ATOM 1419 C C . MET A 1 174 ? 5.252 -5.387 -21.881 1.00 86.06 174 MET A C 1
ATOM 1421 O O . MET A 1 174 ? 4.405 -5.306 -22.763 1.00 86.06 174 MET A O 1
ATOM 1425 N N . GLN A 1 175 ? 5.233 -4.568 -20.827 1.00 84.69 175 GLN A N 1
ATOM 1426 C CA . GLN A 1 175 ? 4.324 -3.422 -20.720 1.00 84.69 175 GLN A CA 1
ATOM 1427 C C . GLN A 1 175 ? 5.024 -2.160 -21.251 1.00 84.69 175 GLN A C 1
ATOM 1429 O O . GLN A 1 175 ? 6.170 -1.924 -20.854 1.00 84.69 175 GLN A O 1
ATOM 1434 N N . PRO A 1 176 ? 4.360 -1.296 -22.049 1.00 87.81 176 PRO A N 1
ATOM 1435 C CA . PRO A 1 176 ? 4.970 -0.085 -22.612 1.00 87.81 176 PRO A CA 1
ATOM 1436 C C . PRO A 1 176 ? 5.663 0.803 -21.573 1.00 87.81 176 PRO A C 1
ATOM 1438 O O . PRO A 1 176 ? 6.765 1.297 -21.804 1.00 87.81 176 PRO A O 1
ATOM 1441 N N . MET A 1 177 ? 5.067 0.948 -20.382 1.00 84.44 177 MET A N 1
ATOM 1442 C CA . MET A 1 177 ? 5.646 1.732 -19.283 1.00 84.44 177 MET A CA 1
ATOM 1443 C C . MET A 1 177 ? 7.013 1.197 -18.830 1.00 84.44 177 MET A C 1
ATOM 1445 O O . MET A 1 177 ? 7.919 1.982 -18.548 1.00 84.44 177 MET A O 1
ATOM 1449 N N . ASN A 1 178 ? 7.185 -0.128 -18.807 1.00 86.19 178 ASN A N 1
ATOM 1450 C CA . ASN A 1 178 ? 8.453 -0.760 -18.446 1.00 86.19 178 ASN A CA 1
ATOM 1451 C C . ASN A 1 178 ? 9.505 -0.534 -19.534 1.00 86.19 178 ASN A C 1
ATOM 1453 O O . ASN A 1 178 ? 10.658 -0.253 -19.212 1.00 86.19 178 ASN A O 1
ATOM 1457 N N . VAL A 1 179 ? 9.105 -0.614 -20.807 1.00 88.12 179 VAL A N 1
ATOM 1458 C CA . VAL A 1 179 ? 9.996 -0.359 -21.947 1.00 88.12 179 VAL A CA 1
ATOM 1459 C C . VAL A 1 179 ? 10.464 1.098 -21.935 1.00 88.12 179 VAL A C 1
ATOM 1461 O O . VAL A 1 179 ? 11.665 1.340 -21.970 1.00 88.12 179 VAL A O 1
ATOM 1464 N N . TYR A 1 180 ? 9.570 2.077 -21.746 1.00 86.81 180 TYR A N 1
ATOM 1465 C CA . TYR A 1 180 ? 9.969 3.486 -21.595 1.00 86.81 180 TYR A CA 1
ATOM 1466 C C . TYR A 1 180 ? 10.887 3.726 -20.395 1.00 86.81 180 TYR A C 1
ATOM 1468 O O . TYR A 1 180 ? 11.840 4.498 -20.497 1.00 86.81 180 TYR A O 1
ATOM 1476 N N . GLY A 1 181 ? 10.617 3.075 -19.260 1.00 85.00 181 GLY A N 1
ATOM 1477 C CA . GLY A 1 181 ? 11.495 3.137 -18.094 1.00 85.00 181 GLY A CA 1
ATOM 1478 C C . GLY A 1 181 ? 12.907 2.656 -18.426 1.00 85.00 181 GLY A C 1
ATOM 1479 O O . GLY A 1 181 ? 13.873 3.349 -18.130 1.00 85.00 181 GLY A O 1
ATOM 1480 N N . ARG A 1 182 ? 13.024 1.511 -19.105 1.00 86.88 182 ARG A N 1
ATOM 1481 C CA . ARG A 1 182 ? 14.305 0.935 -19.546 1.00 86.88 182 ARG A CA 1
ATOM 1482 C C . ARG A 1 182 ? 15.035 1.826 -20.544 1.00 86.88 182 ARG A C 1
ATOM 1484 O O . ARG A 1 182 ? 16.223 2.075 -20.364 1.00 86.88 182 ARG A O 1
ATOM 1491 N N . LEU A 1 183 ? 14.318 2.359 -21.531 1.00 88.06 183 LEU A N 1
ATOM 1492 C CA . LEU A 1 183 ? 14.864 3.306 -22.499 1.00 88.06 183 LEU A CA 1
ATOM 1493 C C . LEU A 1 183 ? 15.460 4.527 -21.790 1.00 88.06 183 LEU A C 1
ATOM 1495 O O . LEU A 1 183 ? 16.603 4.869 -22.053 1.00 88.06 183 LEU A O 1
ATOM 1499 N N . ARG A 1 184 ? 14.761 5.112 -20.803 1.00 83.88 184 ARG A N 1
ATOM 1500 C CA . ARG A 1 184 ? 15.275 6.242 -19.997 1.00 83.88 184 ARG A CA 1
ATOM 1501 C C . ARG A 1 184 ? 16.554 5.928 -19.214 1.00 83.88 184 ARG A C 1
ATOM 1503 O O . ARG A 1 184 ? 17.293 6.855 -18.902 1.00 83.88 184 ARG A O 1
ATOM 1510 N N . TYR A 1 185 ? 16.815 4.659 -18.901 1.00 82.44 185 TYR A N 1
ATOM 1511 C CA . TYR A 1 185 ? 18.068 4.209 -18.285 1.00 82.44 185 TYR A CA 1
ATOM 1512 C C . TYR A 1 185 ? 19.196 3.960 -19.305 1.00 82.44 185 TYR A C 1
ATOM 1514 O O . TYR A 1 185 ? 20.248 3.449 -18.928 1.00 82.44 185 TYR A O 1
ATOM 1522 N N . GLY A 1 186 ? 19.000 4.308 -20.579 1.00 81.62 186 GLY A N 1
ATOM 1523 C CA . GLY A 1 186 ? 19.992 4.139 -21.644 1.00 81.62 186 GLY A CA 1
ATOM 1524 C C . GLY A 1 186 ? 20.058 2.743 -22.240 1.00 81.62 186 GLY A C 1
ATOM 1525 O O . GLY A 1 186 ? 21.041 2.400 -22.896 1.00 81.62 186 GLY A O 1
ATOM 1526 N N . MET A 1 187 ? 19.016 1.941 -22.029 1.00 84.94 187 MET A N 1
ATOM 1527 C CA . MET A 1 187 ? 18.863 0.651 -22.691 1.00 84.94 187 MET A CA 1
ATOM 1528 C C . MET A 1 187 ? 18.440 0.851 -24.152 1.00 84.94 187 MET A C 1
ATOM 1530 O O . MET A 1 187 ? 17.685 1.773 -24.462 1.00 84.94 187 MET A O 1
ATOM 1534 N N . GLU A 1 188 ? 18.912 -0.011 -25.049 1.00 86.88 188 GLU A N 1
ATOM 1535 C CA . GLU A 1 188 ? 18.481 -0.011 -26.452 1.00 86.88 188 GLU A CA 1
ATOM 1536 C C . GLU A 1 188 ? 17.058 -0.562 -26.573 1.00 86.88 188 GLU A C 1
ATOM 1538 O O . GLU A 1 188 ? 16.590 -1.247 -25.669 1.00 86.88 188 GLU A O 1
ATOM 1543 N N . LEU A 1 189 ? 16.336 -0.261 -27.659 1.00 88.31 189 LEU A N 1
ATOM 1544 C CA . LEU A 1 189 ? 14.946 -0.717 -27.807 1.00 88.31 189 LEU A CA 1
ATOM 1545 C C . LEU A 1 189 ? 14.839 -2.248 -27.766 1.00 88.31 189 LEU A C 1
ATOM 1547 O O . LEU A 1 189 ? 13.959 -2.783 -27.094 1.00 88.31 189 LEU A O 1
ATOM 1551 N N . GLU A 1 190 ? 15.757 -2.939 -28.440 1.00 89.50 190 GLU A N 1
ATOM 1552 C CA . GLU A 1 190 ? 15.805 -4.400 -28.462 1.00 89.50 190 GLU A CA 1
ATOM 1553 C C . GLU A 1 190 ? 16.051 -4.976 -27.067 1.00 89.50 190 GLU A C 1
ATOM 1555 O O . GLU A 1 190 ? 15.278 -5.811 -26.600 1.00 89.50 190 GLU A O 1
ATOM 1560 N N . ASP A 1 191 ? 17.047 -4.461 -26.348 1.00 87.19 191 ASP A N 1
ATOM 1561 C CA . ASP A 1 191 ? 17.275 -4.822 -24.951 1.00 87.19 191 ASP A CA 1
ATOM 1562 C C . ASP A 1 191 ? 16.056 -4.479 -24.085 1.00 87.19 191 ASP A C 1
ATOM 1564 O O . ASP A 1 191 ? 15.605 -5.284 -23.276 1.00 87.19 191 ASP A O 1
ATOM 1568 N N . ALA A 1 192 ? 15.446 -3.310 -24.270 1.00 89.12 192 ALA A N 1
ATOM 1569 C CA . ALA A 1 192 ? 14.308 -2.874 -23.474 1.00 89.12 192 ALA A CA 1
ATOM 1570 C C . ALA A 1 192 ? 13.104 -3.819 -23.617 1.00 89.12 192 ALA A C 1
ATOM 1572 O O . ALA A 1 192 ? 12.366 -3.999 -22.642 1.00 89.12 192 ALA A O 1
ATOM 1573 N N . LEU A 1 193 ? 12.950 -4.452 -24.782 1.00 88.81 193 LEU A N 1
ATOM 1574 C CA . LEU A 1 193 ? 11.928 -5.454 -25.079 1.00 88.81 193 LEU A CA 1
ATOM 1575 C C . LEU A 1 193 ? 12.320 -6.870 -24.631 1.00 88.81 193 LEU A C 1
ATOM 1577 O O . LEU A 1 193 ? 11.464 -7.611 -24.162 1.00 88.81 193 LEU A O 1
ATOM 1581 N N . THR A 1 194 ? 13.593 -7.250 -24.743 1.00 86.94 194 THR A N 1
ATOM 1582 C CA . THR A 1 194 ? 14.031 -8.650 -24.588 1.00 86.94 194 THR A CA 1
ATOM 1583 C C . THR A 1 194 ? 14.683 -8.959 -23.244 1.00 86.94 194 THR A C 1
ATOM 1585 O O . THR A 1 194 ? 14.670 -10.115 -22.817 1.00 86.94 194 THR A O 1
ATOM 1588 N N . HIS A 1 195 ? 15.233 -7.960 -22.539 1.00 79.56 195 HIS A N 1
ATOM 1589 C CA . HIS A 1 195 ? 15.929 -8.210 -21.280 1.00 79.56 195 HIS A CA 1
ATOM 1590 C C . HIS A 1 195 ? 14.950 -8.808 -20.261 1.00 79.56 195 HIS A C 1
ATOM 1592 O O . HIS A 1 195 ? 13.936 -8.165 -19.936 1.00 79.56 195 HIS A O 1
ATOM 1598 N N . PRO A 1 196 ? 15.237 -9.996 -19.696 1.00 66.31 196 PRO A N 1
ATOM 1599 C CA . PRO A 1 196 ? 14.363 -10.612 -18.715 1.00 66.31 196 PRO A CA 1
ATOM 1600 C C . PRO A 1 196 ? 14.130 -9.651 -17.552 1.00 66.31 196 PRO A C 1
ATOM 1602 O O . PRO A 1 196 ? 15.070 -9.087 -16.983 1.00 66.31 196 PRO A O 1
ATOM 1605 N N . ILE A 1 197 ? 12.868 -9.446 -17.172 1.00 62.59 197 ILE A N 1
ATOM 1606 C CA . ILE A 1 197 ? 12.571 -8.833 -15.879 1.00 62.59 197 ILE A CA 1
ATOM 1607 C C . ILE A 1 197 ? 13.143 -9.806 -14.843 1.00 62.59 197 ILE A C 1
ATOM 1609 O O . ILE A 1 197 ? 12.616 -10.909 -14.698 1.00 62.59 197 ILE A O 1
ATOM 1613 N N . LYS A 1 198 ? 14.239 -9.444 -14.151 1.00 56.84 198 LYS A N 1
ATOM 1614 C CA . LYS A 1 198 ? 14.685 -10.194 -12.963 1.00 56.84 198 LYS A CA 1
ATOM 1615 C C . LYS A 1 198 ? 13.443 -10.393 -12.106 1.00 56.84 198 LYS A C 1
ATOM 1617 O O . LYS A 1 198 ? 12.819 -9.394 -11.748 1.00 56.84 198 LYS A O 1
ATOM 1622 N N . GLY A 1 199 ? 13.060 -11.650 -11.867 1.00 50.81 199 GLY A N 1
ATOM 1623 C CA . GLY A 1 199 ? 11.824 -11.986 -11.166 1.00 50.81 199 GLY A CA 1
ATOM 1624 C C . GLY A 1 199 ? 11.653 -11.066 -9.964 1.00 50.81 199 GLY A C 1
ATOM 1625 O O . GLY A 1 199 ? 12.543 -10.974 -9.116 1.00 50.81 199 GLY A O 1
ATOM 1626 N N . MET A 1 200 ? 10.562 -10.300 -9.954 1.00 50.03 200 MET A N 1
ATOM 1627 C CA . MET A 1 200 ? 10.303 -9.309 -8.921 1.00 50.03 200 MET A CA 1
ATOM 1628 C C . MET A 1 200 ? 9.898 -10.057 -7.651 1.00 50.03 200 MET A C 1
ATOM 1630 O O . MET A 1 200 ? 8.729 -10.303 -7.384 1.00 50.03 200 MET A O 1
ATOM 1634 N N . GLY A 1 201 ? 10.897 -10.498 -6.901 1.00 48.03 201 GLY A N 1
ATOM 1635 C CA . GLY A 1 201 ? 10.710 -11.242 -5.675 1.00 48.03 201 GLY A CA 1
ATOM 1636 C C . GLY A 1 201 ? 12.019 -11.886 -5.280 1.00 48.03 201 GLY A C 1
ATOM 1637 O O . GLY A 1 201 ? 12.492 -12.800 -5.944 1.00 48.03 201 GLY A O 1
ATOM 1638 N N . ASN A 1 202 ? 12.598 -11.414 -4.179 1.00 53.62 202 ASN A N 1
ATOM 1639 C CA . ASN A 1 202 ? 13.507 -12.220 -3.378 1.00 53.62 202 ASN A CA 1
ATOM 1640 C C . ASN A 1 202 ? 12.806 -13.572 -3.138 1.00 53.62 202 ASN A C 1
ATOM 1642 O O . ASN A 1 202 ? 11.940 -13.652 -2.263 1.00 53.62 202 ASN A O 1
ATOM 1646 N N . LYS A 1 203 ? 13.130 -14.600 -3.934 1.00 61.50 203 LYS A N 1
ATOM 1647 C CA . LYS A 1 203 ? 12.740 -15.995 -3.697 1.00 61.50 203 LYS A CA 1
ATOM 1648 C C . LYS A 1 203 ? 13.545 -16.491 -2.500 1.00 61.50 203 LYS A C 1
ATOM 1650 O O . LYS A 1 203 ? 14.498 -17.246 -2.629 1.00 61.50 203 LYS A O 1
ATOM 1655 N N . ARG A 1 204 ? 13.254 -15.916 -1.334 1.00 67.06 204 ARG A N 1
ATOM 1656 C CA . ARG A 1 204 ? 13.713 -16.434 -0.052 1.00 67.06 204 ARG A CA 1
ATOM 1657 C C . ARG A 1 204 ? 12.776 -17.579 0.257 1.00 67.06 204 ARG A C 1
ATOM 1659 O O . ARG A 1 204 ? 11.733 -17.357 0.875 1.00 67.06 204 ARG A O 1
ATOM 1666 N N . GLU A 1 205 ? 13.114 -18.735 -0.298 1.00 83.81 205 GLU A N 1
ATOM 1667 C CA . GLU A 1 205 ? 12.463 -19.984 0.058 1.00 83.81 205 GLU A CA 1
ATOM 1668 C C . GLU A 1 205 ? 12.485 -20.115 1.578 1.00 83.81 205 GLU A C 1
ATOM 1670 O O . GLU A 1 205 ? 13.473 -19.777 2.238 1.00 83.81 205 GLU A O 1
ATOM 1675 N N . VAL A 1 206 ? 11.344 -20.498 2.134 1.00 90.25 206 VAL A N 1
ATOM 1676 C CA . VAL A 1 206 ? 11.157 -20.580 3.575 1.00 90.25 206 VAL A CA 1
ATOM 1677 C C . VAL A 1 206 ? 10.352 -21.823 3.895 1.00 90.25 206 VAL A C 1
ATOM 1679 O O . VAL A 1 206 ? 9.282 -22.037 3.330 1.00 90.25 206 VAL A O 1
ATOM 1682 N N . SER A 1 207 ? 10.871 -22.629 4.812 1.00 92.69 207 SER A N 1
ATOM 1683 C CA . SER A 1 207 ? 10.182 -23.803 5.333 1.00 92.69 207 SER A CA 1
ATOM 1684 C C . SER A 1 207 ? 9.458 -23.425 6.620 1.00 92.69 207 SER A C 1
ATOM 1686 O O . SER A 1 207 ? 10.056 -22.856 7.536 1.00 92.69 207 SER A O 1
ATOM 1688 N N . TYR A 1 208 ? 8.172 -23.746 6.710 1.00 93.50 208 TYR A N 1
ATOM 1689 C CA . TYR A 1 208 ? 7.377 -23.546 7.919 1.00 93.50 208 TYR A CA 1
ATOM 1690 C C . TYR A 1 208 ? 6.485 -24.764 8.149 1.00 93.50 208 TYR A C 1
ATOM 1692 O O . TYR A 1 208 ? 5.782 -25.198 7.240 1.00 93.50 208 TYR A O 1
ATOM 1700 N N . GLN A 1 209 ? 6.552 -25.343 9.353 1.00 91.25 209 GLN A N 1
ATOM 1701 C CA . GLN A 1 209 ? 5.811 -26.559 9.734 1.00 91.25 209 GLN A CA 1
ATOM 1702 C C . GLN A 1 209 ? 5.989 -27.743 8.754 1.00 91.25 209 GLN A C 1
ATOM 1704 O O . GLN A 1 209 ? 5.072 -28.527 8.536 1.00 91.25 209 GLN A O 1
ATOM 1709 N N . GLY A 1 210 ? 7.181 -27.883 8.161 1.00 89.75 210 GLY A N 1
ATOM 1710 C CA . GLY A 1 210 ? 7.495 -28.966 7.219 1.00 89.75 210 GLY A CA 1
ATOM 1711 C C . GLY A 1 210 ? 6.980 -28.758 5.789 1.00 89.75 210 GLY A C 1
ATOM 1712 O O . GLY A 1 210 ? 7.095 -29.673 4.980 1.00 89.75 210 GLY A O 1
ATOM 1713 N N . ILE A 1 211 ? 6.433 -27.579 5.471 1.00 93.94 211 ILE A N 1
ATOM 1714 C CA . ILE A 1 211 ? 6.033 -27.186 4.114 1.00 93.94 211 ILE A CA 1
ATOM 1715 C C . ILE A 1 211 ? 6.989 -26.104 3.609 1.00 93.94 211 ILE A C 1
ATOM 1717 O O . ILE A 1 211 ? 7.249 -25.124 4.313 1.00 93.94 211 ILE A O 1
ATOM 1721 N N . ASP A 1 212 ? 7.474 -26.272 2.381 1.00 92.75 212 ASP A N 1
ATOM 1722 C CA . ASP A 1 212 ? 8.337 -25.305 1.709 1.00 92.75 212 ASP A CA 1
ATOM 1723 C C . ASP A 1 212 ? 7.512 -24.308 0.892 1.00 92.75 212 ASP A C 1
ATOM 1725 O O . ASP A 1 212 ? 6.659 -24.679 0.083 1.00 92.75 212 ASP A O 1
ATOM 1729 N N . TYR A 1 213 ? 7.791 -23.021 1.087 1.00 92.06 213 TYR A N 1
ATOM 1730 C CA . TYR A 1 213 ? 7.142 -21.923 0.383 1.00 92.06 213 TYR A CA 1
ATOM 1731 C C . TYR A 1 213 ? 8.153 -21.193 -0.499 1.00 92.06 213 TYR A C 1
ATOM 1733 O O . TYR A 1 213 ? 9.248 -20.854 -0.054 1.00 92.06 213 TYR A O 1
ATOM 1741 N N . GLU A 1 214 ? 7.749 -20.849 -1.726 1.00 89.06 214 GLU A N 1
ATOM 1742 C CA . GLU A 1 214 ? 8.596 -20.140 -2.705 1.00 89.06 214 GLU A CA 1
ATOM 1743 C C . GLU A 1 214 ? 9.084 -18.758 -2.228 1.00 89.06 214 GLU A C 1
ATOM 1745 O O . GLU A 1 214 ? 10.037 -18.187 -2.765 1.00 89.06 214 GLU A O 1
ATOM 1750 N N . SER A 1 215 ? 8.390 -18.171 -1.248 1.00 90.38 215 SER A N 1
ATOM 1751 C CA . SER A 1 215 ? 8.739 -16.886 -0.657 1.00 90.38 215 SER A CA 1
ATOM 1752 C C . SER A 1 215 ? 8.014 -16.652 0.666 1.00 90.38 215 SER A C 1
ATOM 1754 O O . SER A 1 215 ? 6.947 -17.205 0.930 1.00 90.38 215 SER A O 1
ATOM 1756 N N . HIS A 1 216 ? 8.518 -15.689 1.438 1.00 92.25 216 HIS A N 1
ATOM 1757 C CA . HIS A 1 216 ? 7.808 -15.111 2.583 1.00 92.25 216 HIS A CA 1
ATOM 1758 C C . HIS A 1 216 ? 6.389 -14.627 2.226 1.00 92.25 216 HIS A C 1
ATOM 1760 O O . HIS A 1 216 ? 5.489 -14.689 3.054 1.00 92.25 216 HIS A O 1
ATOM 1766 N N . VAL A 1 217 ? 6.178 -14.129 1.000 1.00 91.69 217 VAL A N 1
ATOM 1767 C CA . VAL A 1 217 ? 4.861 -13.651 0.547 1.00 91.69 217 VAL A CA 1
ATOM 1768 C C . VAL A 1 217 ? 3.901 -14.820 0.354 1.00 91.69 217 VAL A C 1
ATOM 1770 O O . VAL A 1 217 ? 2.739 -14.709 0.739 1.00 91.69 217 VAL A O 1
ATOM 1773 N N . ALA A 1 218 ? 4.382 -15.928 -0.215 1.00 91.31 218 ALA A N 1
ATOM 1774 C CA . ALA A 1 218 ? 3.594 -17.141 -0.395 1.00 91.31 218 ALA A CA 1
ATOM 1775 C C . ALA A 1 218 ? 3.181 -17.740 0.957 1.00 91.31 218 ALA A C 1
ATOM 1777 O O . ALA A 1 218 ? 1.995 -17.990 1.158 1.00 91.31 218 ALA A O 1
ATOM 1778 N N . LEU A 1 219 ? 4.120 -17.842 1.908 1.00 94.56 219 LEU A N 1
ATOM 1779 C CA . LEU A 1 219 ? 3.829 -18.256 3.286 1.00 94.56 219 LEU A CA 1
ATOM 1780 C C . LEU A 1 219 ? 2.767 -17.353 3.934 1.00 94.56 219 LEU A C 1
ATOM 1782 O O . LEU A 1 219 ? 1.740 -17.825 4.409 1.00 94.56 219 LEU A O 1
ATOM 1786 N N . CYS A 1 220 ? 2.969 -16.034 3.903 1.00 94.56 220 CYS A N 1
ATOM 1787 C CA . CYS A 1 220 ? 2.020 -15.082 4.475 1.00 94.56 220 CYS A CA 1
ATOM 1788 C C . CYS A 1 220 ? 0.617 -15.185 3.853 1.00 94.56 220 CYS A C 1
ATOM 1790 O O . CYS A 1 220 ? -0.381 -15.128 4.572 1.00 94.56 220 CYS A O 1
ATOM 1792 N N . ARG A 1 221 ? 0.528 -15.375 2.530 1.00 93.12 221 ARG A N 1
ATOM 1793 C CA . ARG A 1 221 ? -0.746 -15.536 1.818 1.00 93.12 221 ARG A CA 1
ATOM 1794 C C . ARG A 1 221 ? -1.489 -16.793 2.264 1.00 93.12 221 ARG A C 1
ATOM 1796 O O . ARG A 1 221 ? -2.696 -16.716 2.467 1.00 93.12 221 ARG A O 1
ATOM 1803 N N . GLU A 1 222 ? -0.783 -17.904 2.457 1.00 94.38 222 GLU A N 1
ATOM 1804 C CA . GLU A 1 222 ? -1.386 -19.172 2.881 1.00 94.38 222 GLU A CA 1
ATOM 1805 C C . GLU A 1 222 ? -2.039 -19.080 4.268 1.00 94.38 222 GLU A C 1
ATOM 1807 O O . GLU A 1 222 ? -3.066 -19.704 4.510 1.00 94.38 222 GLU A O 1
ATOM 1812 N N . TYR A 1 223 ? -1.520 -18.229 5.153 1.00 95.12 223 TYR A N 1
ATOM 1813 C CA . TYR A 1 223 ? -2.098 -18.002 6.482 1.00 95.12 223 TYR A CA 1
ATOM 1814 C C . TYR A 1 223 ? -3.002 -16.762 6.536 1.00 95.12 223 TYR A C 1
ATOM 1816 O O . TYR A 1 223 ? -3.514 -16.412 7.599 1.00 95.12 223 TYR A O 1
ATOM 1824 N N . GLY A 1 224 ? -3.226 -16.075 5.409 1.00 94.94 224 GLY A N 1
ATOM 1825 C CA . GLY A 1 224 ? -4.000 -14.833 5.340 1.00 94.94 224 GLY A CA 1
ATOM 1826 C C . GLY A 1 224 ? -3.437 -13.732 6.241 1.00 94.94 224 GLY A C 1
ATOM 1827 O O . GLY A 1 224 ? -4.183 -13.078 6.971 1.00 94.94 224 GLY A O 1
ATOM 1828 N N . ILE A 1 225 ? -2.118 -13.555 6.226 1.00 96.62 225 ILE A N 1
ATOM 1829 C CA . ILE A 1 225 ? -1.384 -12.510 6.943 1.00 96.62 225 ILE A CA 1
ATOM 1830 C C . ILE A 1 225 ? -0.697 -11.624 5.901 1.00 96.62 225 ILE A C 1
ATOM 1832 O O . ILE A 1 225 ? -0.200 -12.093 4.882 1.00 96.62 225 ILE A O 1
ATOM 1836 N N . SER A 1 226 ? -0.661 -10.314 6.120 1.00 95.00 226 SER A N 1
ATOM 1837 C CA . SER A 1 226 ? 0.083 -9.411 5.243 1.00 95.00 226 SER A CA 1
ATOM 1838 C C . SER A 1 226 ? 1.582 -9.501 5.519 1.00 95.00 226 SER A C 1
ATOM 1840 O O . SER A 1 226 ? 2.025 -9.267 6.643 1.00 95.00 226 SER A O 1
ATOM 1842 N N . VAL A 1 227 ? 2.389 -9.720 4.475 1.00 94.06 227 VAL A N 1
ATOM 1843 C CA . VAL A 1 227 ? 3.860 -9.673 4.585 1.00 94.06 227 VAL A CA 1
ATOM 1844 C C . VAL A 1 227 ? 4.354 -8.318 5.106 1.00 94.06 227 VAL A C 1
ATOM 1846 O O . VAL A 1 227 ? 5.366 -8.252 5.800 1.00 94.06 227 VAL A O 1
ATOM 1849 N N . CYS A 1 228 ? 3.636 -7.230 4.805 1.00 94.06 228 CYS A N 1
ATOM 1850 C CA . CYS A 1 228 ? 3.954 -5.910 5.339 1.00 94.06 228 CYS A CA 1
ATOM 1851 C C . CYS A 1 228 ? 3.710 -5.861 6.849 1.00 94.06 228 CYS A C 1
ATOM 1853 O O . CYS A 1 228 ? 4.538 -5.316 7.563 1.00 94.06 228 CYS A O 1
ATOM 1855 N N . CYS A 1 229 ? 2.637 -6.487 7.345 1.00 93.56 229 CYS A N 1
ATOM 1856 C CA . CYS A 1 229 ? 2.346 -6.542 8.778 1.00 93.56 229 CYS A CA 1
ATOM 1857 C C . CYS A 1 229 ? 3.445 -7.284 9.554 1.00 93.56 229 CYS A C 1
ATOM 1859 O O . CYS A 1 229 ? 3.883 -6.784 10.588 1.00 93.56 229 CYS A O 1
ATOM 1861 N N . VAL A 1 230 ? 3.959 -8.399 9.011 1.00 95.88 230 VAL A N 1
ATOM 1862 C CA . VAL A 1 230 ? 5.116 -9.116 9.585 1.00 95.88 230 VAL A CA 1
ATOM 1863 C C . VAL A 1 230 ? 6.357 -8.223 9.592 1.00 95.88 230 VAL A C 1
ATOM 1865 O O . VAL A 1 230 ? 7.021 -8.091 10.612 1.00 95.88 230 VAL A O 1
ATOM 1868 N N . ARG A 1 231 ? 6.672 -7.579 8.459 1.00 93.69 231 ARG A N 1
ATOM 1869 C CA . ARG A 1 231 ? 7.860 -6.719 8.332 1.00 93.69 231 ARG A CA 1
ATOM 1870 C C . ARG A 1 231 ? 7.835 -5.524 9.276 1.00 93.69 231 ARG A C 1
ATOM 1872 O O . ARG A 1 231 ? 8.890 -5.167 9.783 1.00 93.69 231 ARG A O 1
ATOM 1879 N N . GLU A 1 232 ? 6.669 -4.930 9.517 1.00 92.19 232 GLU A N 1
ATOM 1880 C CA . GLU A 1 232 ? 6.536 -3.848 10.495 1.00 92.19 232 GLU A CA 1
ATOM 1881 C C . GLU A 1 232 ? 6.915 -4.321 11.908 1.00 92.19 232 GLU A C 1
ATOM 1883 O O . GLU A 1 232 ? 7.600 -3.583 12.610 1.00 92.19 232 GLU A O 1
ATOM 1888 N N . GLN A 1 233 ? 6.620 -5.575 12.285 1.00 92.19 233 GLN A N 1
ATOM 1889 C CA . GLN A 1 233 ? 7.049 -6.110 13.588 1.00 92.19 233 GLN A CA 1
ATOM 1890 C C . GLN A 1 233 ? 8.568 -6.216 13.719 1.00 92.19 233 GLN A C 1
ATOM 1892 O O . GLN A 1 233 ? 9.102 -6.025 14.806 1.00 92.19 233 GLN A O 1
ATOM 1897 N N . LEU A 1 234 ? 9.277 -6.467 12.618 1.00 91.81 234 LEU A N 1
ATOM 1898 C CA . LEU A 1 234 ? 10.741 -6.560 12.614 1.00 91.81 234 LEU A CA 1
ATOM 1899 C C . LEU A 1 234 ? 11.425 -5.199 12.795 1.00 91.81 234 LEU A C 1
ATOM 1901 O O . LEU A 1 234 ? 12.622 -5.140 13.053 1.00 91.81 234 LEU A O 1
ATOM 1905 N N . ARG A 1 235 ? 10.695 -4.089 12.615 1.00 90.06 235 ARG A N 1
ATOM 1906 C CA . ARG A 1 235 ? 11.254 -2.738 12.779 1.00 90.06 235 ARG A CA 1
ATOM 1907 C C . ARG A 1 235 ? 11.387 -2.351 14.242 1.00 90.06 235 ARG A C 1
ATOM 1909 O O . ARG A 1 235 ? 12.267 -1.566 14.579 1.00 90.06 235 ARG A O 1
ATOM 1916 N N . THR A 1 236 ? 10.478 -2.849 15.073 1.00 84.81 236 THR A N 1
ATOM 1917 C CA . THR A 1 236 ? 10.354 -2.465 16.482 1.00 84.81 236 THR A CA 1
ATOM 1918 C C . THR A 1 236 ? 10.776 -3.569 17.438 1.00 84.81 236 THR A C 1
ATOM 1920 O O . THR A 1 236 ? 11.018 -3.271 18.601 1.00 84.81 236 THR A O 1
ATOM 1923 N N . ASN A 1 237 ? 10.873 -4.817 16.968 1.00 87.81 237 ASN A N 1
ATOM 1924 C CA . ASN A 1 237 ? 11.141 -5.976 17.813 1.00 87.81 237 ASN A CA 1
ATOM 1925 C C . ASN A 1 237 ? 12.362 -6.762 17.305 1.00 87.81 237 ASN A C 1
ATOM 1927 O O . ASN A 1 237 ? 12.509 -6.921 16.090 1.00 87.81 237 ASN A O 1
ATOM 1931 N N . PRO A 1 238 ? 13.200 -7.312 18.202 1.00 89.38 238 PRO A N 1
ATOM 1932 C CA . PRO A 1 238 ? 14.398 -8.083 17.848 1.00 89.38 238 PRO A CA 1
ATOM 1933 C C . PRO A 1 238 ? 14.115 -9.507 17.319 1.00 89.38 238 PRO A C 1
ATOM 1935 O O . PRO A 1 238 ? 14.941 -10.403 17.461 1.00 89.38 238 PRO A O 1
ATOM 1938 N N . LEU A 1 239 ? 12.976 -9.725 16.662 1.00 90.75 239 LEU A N 1
ATOM 1939 C CA . LEU A 1 239 ? 12.557 -11.033 16.159 1.00 90.75 239 LEU A CA 1
ATOM 1940 C C . LEU A 1 239 ? 13.078 -11.311 14.745 1.00 90.75 239 LEU A C 1
ATOM 1942 O O . LEU A 1 239 ? 13.275 -10.410 13.928 1.00 90.75 239 LEU A O 1
ATOM 1946 N N . THR A 1 240 ? 13.229 -12.589 14.418 1.00 92.94 240 THR A N 1
ATOM 1947 C CA . THR A 1 240 ? 13.349 -13.060 13.038 1.00 92.94 240 THR A CA 1
ATOM 1948 C C . THR A 1 240 ? 11.999 -13.001 12.320 1.00 92.94 240 THR A C 1
ATOM 1950 O O . THR A 1 240 ? 10.931 -12.877 12.924 1.00 92.94 240 THR A O 1
ATOM 1953 N N . PHE A 1 241 ? 12.025 -13.136 10.990 1.00 93.75 241 PHE A N 1
ATOM 1954 C CA . PHE A 1 241 ? 10.797 -13.164 10.192 1.00 93.75 241 PHE A CA 1
ATOM 1955 C C . PHE A 1 241 ? 9.835 -14.280 10.622 1.00 93.75 241 PHE A C 1
ATOM 1957 O O . PHE A 1 241 ? 8.637 -14.028 10.713 1.00 93.75 241 PHE A O 1
ATOM 1964 N N . LEU A 1 242 ? 10.344 -15.492 10.877 1.00 94.56 242 LEU A N 1
ATOM 1965 C CA . LEU A 1 242 ? 9.510 -16.634 11.256 1.00 94.56 242 LEU A CA 1
ATOM 1966 C C . LEU A 1 242 ? 8.922 -16.477 12.658 1.00 94.56 242 LEU A C 1
ATOM 1968 O O . LEU A 1 242 ? 7.754 -16.795 12.848 1.00 94.56 242 LEU A O 1
ATOM 1972 N N . GLU A 1 243 ? 9.677 -15.928 13.610 1.00 94.44 243 GLU A N 1
ATOM 1973 C CA . GLU A 1 243 ? 9.166 -15.665 14.960 1.00 94.44 243 GLU A CA 1
ATOM 1974 C C . GLU A 1 243 ? 8.067 -14.598 14.943 1.00 94.44 243 GLU A C 1
ATOM 1976 O O . GLU A 1 243 ? 6.998 -14.807 15.509 1.00 94.44 243 GLU A O 1
ATOM 1981 N N . ALA A 1 244 ? 8.281 -13.485 14.233 1.00 95.81 244 ALA A N 1
ATOM 1982 C CA . ALA A 1 244 ? 7.259 -12.450 14.079 1.00 95.81 244 ALA A CA 1
ATOM 1983 C C . ALA A 1 244 ? 6.022 -12.966 13.326 1.00 95.81 244 ALA A C 1
ATOM 1985 O O . ALA A 1 244 ? 4.890 -12.619 13.660 1.00 95.81 244 ALA A O 1
ATOM 1986 N N . PHE A 1 245 ? 6.226 -13.806 12.309 1.00 96.56 245 PHE A N 1
ATOM 1987 C CA . PHE A 1 245 ? 5.138 -14.473 11.604 1.00 96.56 245 PHE A CA 1
ATOM 1988 C C . PHE A 1 245 ? 4.336 -15.385 12.543 1.00 96.56 245 PHE A C 1
ATOM 1990 O O . PHE A 1 245 ? 3.111 -15.308 12.551 1.00 96.56 245 PHE A O 1
ATOM 1997 N N . GLU A 1 246 ? 5.004 -16.180 13.380 1.00 96.00 246 GLU A N 1
ATOM 1998 C CA . GLU A 1 246 ? 4.360 -17.069 14.350 1.00 96.00 246 GLU A CA 1
ATOM 1999 C C . GLU A 1 246 ? 3.542 -16.298 15.396 1.00 96.00 246 GLU A C 1
ATOM 2001 O O . GLU A 1 246 ? 2.419 -16.697 15.703 1.00 96.00 246 GLU A O 1
ATOM 2006 N N . VAL A 1 247 ? 4.043 -15.155 15.884 1.00 96.81 247 VAL A N 1
ATOM 2007 C CA . VAL A 1 247 ? 3.276 -14.250 16.764 1.00 96.81 247 VAL A CA 1
ATOM 2008 C C . VAL A 1 247 ? 1.961 -13.836 16.101 1.00 96.81 247 VAL A C 1
ATOM 2010 O O . VAL A 1 247 ? 0.904 -13.881 16.730 1.00 96.81 247 VAL A O 1
ATOM 2013 N N . LEU A 1 248 ? 1.997 -13.473 14.815 1.00 97.19 248 LEU A N 1
ATOM 2014 C CA . LEU A 1 248 ? 0.796 -13.073 14.079 1.00 97.19 248 LEU A CA 1
ATOM 2015 C C . LEU A 1 248 ? -0.142 -14.249 13.771 1.00 97.19 248 LEU A C 1
ATOM 2017 O O . LEU A 1 248 ? -1.354 -14.046 13.761 1.00 97.19 248 LEU A O 1
ATOM 2021 N N . VAL A 1 249 ? 0.379 -15.464 13.564 1.00 96.88 249 VAL A N 1
ATOM 2022 C CA . VAL A 1 249 ? -0.440 -16.686 13.453 1.00 96.88 249 VAL A CA 1
ATOM 2023 C C . VAL A 1 249 ? -1.189 -16.935 14.764 1.00 96.88 249 VAL A C 1
ATOM 2025 O O . VAL A 1 249 ? -2.417 -17.006 14.746 1.00 96.88 249 VAL A O 1
ATOM 2028 N N . ARG A 1 250 ? -0.482 -16.943 15.905 1.00 96.88 250 ARG A N 1
ATOM 2029 C CA . ARG A 1 250 ? -1.088 -17.098 17.241 1.00 96.88 250 ARG A CA 1
ATOM 2030 C C . ARG A 1 250 ? -2.126 -16.002 17.520 1.00 96.88 250 ARG A C 1
ATOM 2032 O O . ARG A 1 250 ? -3.202 -16.285 18.044 1.00 96.88 250 ARG A O 1
ATOM 2039 N N . LEU A 1 251 ? -1.844 -14.749 17.142 1.00 96.75 251 LEU A N 1
ATOM 2040 C CA . LEU A 1 251 ? -2.797 -13.642 17.288 1.00 96.75 251 LEU A CA 1
ATOM 2041 C C . LEU A 1 251 ? -4.060 -13.887 16.459 1.00 96.75 251 LEU A C 1
ATOM 2043 O O . LEU A 1 251 ? -5.172 -13.723 16.959 1.00 96.75 251 LEU A O 1
ATOM 2047 N N . LYS A 1 252 ? -3.897 -14.285 15.195 1.00 95.62 252 LYS A N 1
ATOM 2048 C CA . LYS A 1 252 ? -5.006 -14.556 14.279 1.00 95.62 252 LYS A CA 1
ATOM 2049 C C . LYS A 1 252 ? -5.914 -15.670 14.814 1.00 95.62 252 LYS A C 1
ATOM 2051 O O . LYS A 1 252 ? -7.137 -15.523 14.787 1.00 95.62 252 LYS A O 1
ATOM 2056 N N . GLU A 1 253 ? -5.319 -16.727 15.362 1.00 95.12 253 GLU A N 1
ATOM 2057 C CA . GLU A 1 253 ? -6.028 -17.823 16.029 1.00 95.12 253 GLU A CA 1
ATOM 2058 C C . GLU A 1 253 ? -6.795 -17.340 17.267 1.00 95.12 253 GLU A C 1
ATOM 2060 O O . GLU A 1 253 ? -8.002 -17.574 17.356 1.00 95.12 253 GLU A O 1
ATOM 2065 N N . LYS A 1 254 ? -6.147 -16.599 18.184 1.00 95.00 254 LYS A N 1
ATOM 2066 C CA . LYS A 1 254 ? -6.814 -16.056 19.385 1.00 95.00 254 LYS A CA 1
ATOM 2067 C C . LYS A 1 254 ? -7.946 -15.079 19.040 1.00 95.00 254 LYS A C 1
ATOM 2069 O O . LYS A 1 254 ? -8.947 -15.038 19.746 1.00 95.00 254 LYS A O 1
ATOM 2074 N N . LEU A 1 255 ? -7.833 -14.334 17.938 1.00 94.00 255 LEU A N 1
ATOM 2075 C CA . LEU A 1 255 ? -8.890 -13.449 17.429 1.00 94.00 255 LEU A CA 1
ATOM 2076 C C . LEU A 1 255 ? -10.027 -14.193 16.702 1.00 94.00 255 LEU A C 1
ATOM 2078 O O . LEU A 1 255 ? -10.991 -13.552 16.261 1.00 94.00 255 LEU A O 1
ATOM 2082 N N . GLY A 1 256 ? -9.929 -15.516 16.536 1.00 93.31 256 GLY A N 1
ATOM 2083 C CA . GLY A 1 256 ? -10.909 -16.320 15.805 1.00 93.31 256 GLY A CA 1
ATOM 2084 C C . GLY A 1 256 ? -11.028 -15.920 14.332 1.00 93.31 256 GLY A C 1
ATOM 2085 O O . GLY A 1 256 ? -12.123 -15.946 13.769 1.00 93.31 256 GLY A O 1
ATOM 2086 N N . MET A 1 257 ? -9.933 -15.467 13.718 1.00 93.88 257 MET A N 1
ATOM 2087 C CA . MET A 1 257 ? -9.897 -15.054 12.315 1.00 93.88 257 MET A CA 1
ATOM 2088 C C . MET A 1 257 ? -9.572 -16.252 11.416 1.00 93.88 257 MET A C 1
ATOM 2090 O O . MET A 1 257 ? -8.542 -16.906 11.572 1.00 93.88 257 MET A O 1
ATOM 2094 N N . GLY A 1 258 ? -10.431 -16.520 10.432 1.00 88.94 258 GLY A N 1
ATOM 2095 C CA . GLY A 1 258 ? -10.209 -17.587 9.452 1.00 88.94 258 GLY A CA 1
ATOM 2096 C C . GLY A 1 258 ? -9.120 -17.248 8.429 1.00 88.94 258 GLY A C 1
ATOM 2097 O O . GLY A 1 258 ? -8.735 -16.088 8.269 1.00 88.94 258 GLY A O 1
ATOM 2098 N N . LYS A 1 259 ? -8.646 -18.251 7.678 1.00 86.12 259 LYS A N 1
ATOM 2099 C CA . LYS A 1 259 ? -7.632 -18.078 6.617 1.00 86.12 259 LYS A CA 1
ATOM 2100 C C . LYS A 1 259 ? -8.008 -16.982 5.611 1.00 86.12 259 LYS A C 1
ATOM 2102 O O . LYS A 1 259 ? -7.169 -16.139 5.314 1.00 86.12 259 LYS A O 1
ATOM 2107 N N . GLU A 1 260 ? -9.270 -16.940 5.190 1.00 89.38 260 GLU A N 1
ATOM 2108 C CA . GLU A 1 260 ? -9.799 -15.958 4.228 1.00 89.38 260 GLU A CA 1
ATOM 2109 C C . GLU A 1 260 ? -9.806 -14.510 4.753 1.00 89.38 260 GLU A C 1
ATOM 2111 O O . GLU A 1 260 ? -9.834 -13.559 3.973 1.00 89.38 260 GLU A O 1
ATOM 2116 N N . GLU A 1 261 ? -9.765 -14.312 6.076 1.00 91.69 261 GLU A N 1
ATOM 2117 C CA . GLU A 1 261 ? -9.731 -12.978 6.671 1.00 91.69 261 GLU A CA 1
ATOM 2118 C C . GLU A 1 261 ? -8.285 -12.479 6.782 1.00 91.69 261 GLU A C 1
ATOM 2120 O O . GLU A 1 261 ? -7.483 -12.982 7.574 1.00 91.69 261 GLU A O 1
ATOM 2125 N N . LEU A 1 262 ? -7.938 -11.473 5.979 1.00 93.12 262 LEU A N 1
ATOM 2126 C CA . LEU A 1 262 ? -6.584 -10.930 5.934 1.00 93.12 262 LEU A CA 1
ATOM 2127 C C . LEU A 1 262 ? -6.248 -10.120 7.197 1.00 93.12 262 LEU A C 1
ATOM 2129 O O . LEU A 1 262 ? -6.840 -9.069 7.446 1.00 93.12 262 LEU A O 1
ATOM 2133 N N . LEU A 1 263 ? -5.212 -10.537 7.929 1.00 95.12 263 LEU A N 1
ATOM 2134 C CA . LEU A 1 263 ? -4.594 -9.737 8.988 1.00 95.12 263 LEU A CA 1
ATOM 2135 C C . LEU A 1 263 ? -3.539 -8.798 8.383 1.00 95.12 263 LEU A C 1
ATOM 2137 O O . LEU A 1 263 ? -2.417 -9.202 8.072 1.00 95.12 263 LEU A O 1
ATOM 2141 N N . ASN A 1 264 ? -3.906 -7.534 8.172 1.00 94.38 264 ASN A N 1
ATOM 2142 C CA . ASN A 1 264 ? -3.049 -6.512 7.555 1.00 94.38 264 ASN A CA 1
ATOM 2143 C C . ASN A 1 264 ? -2.484 -5.467 8.532 1.00 94.38 264 ASN A C 1
ATOM 2145 O O . ASN A 1 264 ? -1.577 -4.726 8.155 1.00 94.38 264 ASN A O 1
ATOM 2149 N N . TYR A 1 265 ? -2.996 -5.414 9.758 1.00 94.06 265 TYR A N 1
ATOM 2150 C CA . TYR A 1 265 ? -2.507 -4.614 10.880 1.00 94.06 265 TYR A CA 1
ATOM 2151 C C . TYR A 1 265 ? -2.871 -5.324 12.192 1.00 94.06 265 TYR A C 1
ATOM 2153 O O . TYR A 1 265 ? -3.755 -6.178 12.190 1.00 94.06 265 TYR A O 1
ATOM 2161 N N . ILE A 1 266 ? -2.233 -4.952 13.304 1.00 95.00 266 ILE A N 1
ATOM 2162 C CA . ILE A 1 266 ? -2.632 -5.410 14.644 1.00 95.00 266 ILE A CA 1
ATOM 2163 C C . ILE A 1 266 ? -3.888 -4.627 15.057 1.00 95.00 266 ILE A C 1
ATOM 2165 O O . ILE A 1 266 ? -3.821 -3.400 15.167 1.00 95.00 266 ILE A O 1
ATOM 2169 N N . PRO A 1 267 ? -5.060 -5.268 15.205 1.00 94.62 267 PRO A N 1
ATOM 2170 C CA . PRO A 1 267 ? -6.276 -4.565 15.590 1.00 94.62 267 PRO A CA 1
ATOM 2171 C C . PRO A 1 267 ? -6.231 -4.198 17.072 1.00 94.62 267 PRO A C 1
ATOM 2173 O O . PRO A 1 267 ? -5.934 -5.051 17.896 1.00 94.62 267 PRO A O 1
ATOM 2176 N N . HIS A 1 268 ? -6.614 -2.969 17.426 1.00 94.00 268 HIS A N 1
ATOM 2177 C CA . HIS A 1 268 ? -6.752 -2.597 18.840 1.00 94.00 268 HIS A CA 1
ATOM 2178 C C . HIS A 1 268 ? -7.903 -3.353 19.496 1.00 94.00 268 HIS A C 1
ATOM 2180 O O . HIS A 1 268 ? -7.805 -3.812 20.628 1.00 94.00 268 HIS A O 1
ATOM 2186 N N . CYS A 1 269 ? -9.013 -3.507 18.778 1.00 93.56 269 CYS A N 1
ATOM 2187 C CA . CYS A 1 269 ? -10.172 -4.228 19.282 1.00 93.56 269 CYS A CA 1
ATOM 2188 C C . CYS A 1 269 ? -10.799 -5.064 18.176 1.00 93.56 269 CYS A C 1
ATOM 2190 O O . CYS A 1 269 ? -10.787 -4.674 17.004 1.00 93.56 269 CYS A O 1
ATOM 2192 N N . ARG A 1 270 ? -11.432 -6.166 18.562 1.00 93.62 270 ARG A N 1
ATOM 2193 C CA . ARG A 1 270 ? -12.302 -6.952 17.691 1.00 93.62 270 ARG A CA 1
ATOM 2194 C C . ARG A 1 270 ? -13.653 -7.138 18.362 1.00 93.62 270 ARG A C 1
ATOM 2196 O O . ARG A 1 270 ? -13.708 -7.544 19.516 1.00 93.62 270 ARG A O 1
ATOM 2203 N N . ILE A 1 271 ? -14.733 -6.829 17.648 1.00 92.38 271 ILE A N 1
ATOM 2204 C CA . ILE A 1 271 ? -16.107 -6.999 18.138 1.00 92.38 271 ILE A CA 1
ATOM 2205 C C . ILE A 1 271 ? -16.907 -7.770 17.104 1.00 92.38 271 ILE A C 1
ATOM 2207 O O . ILE A 1 271 ? -17.031 -7.323 15.965 1.00 92.38 271 ILE A O 1
ATOM 2211 N N . ARG A 1 272 ? -17.457 -8.922 17.503 1.00 89.00 272 ARG A N 1
ATOM 2212 C CA . ARG A 1 272 ? -18.342 -9.768 16.682 1.00 89.00 272 ARG A CA 1
ATOM 2213 C C . ARG A 1 272 ? -17.786 -10.018 15.274 1.00 89.00 272 ARG A C 1
ATOM 2215 O O . ARG A 1 272 ? -18.498 -9.910 14.282 1.00 89.00 272 ARG A O 1
ATOM 2222 N N . GLY A 1 273 ? -16.486 -10.304 15.193 1.00 89.25 273 GLY A N 1
ATOM 2223 C CA . GLY A 1 273 ? -15.795 -10.578 13.931 1.00 89.25 273 GLY A CA 1
ATOM 2224 C C . GLY A 1 273 ? -15.306 -9.345 13.161 1.00 89.25 273 GLY A C 1
ATOM 2225 O O . GLY A 1 273 ? -14.734 -9.494 12.088 1.00 89.25 273 GLY A O 1
ATOM 2226 N N . ARG A 1 274 ? -15.492 -8.126 13.681 1.00 91.44 274 ARG A N 1
ATOM 2227 C CA . ARG A 1 274 ? -15.009 -6.892 13.048 1.00 91.44 274 ARG A CA 1
ATOM 2228 C C . ARG A 1 274 ? -13.790 -6.330 13.766 1.00 91.44 274 ARG A C 1
ATOM 2230 O O . ARG A 1 274 ? -13.850 -6.046 14.959 1.00 91.44 274 ARG A O 1
ATOM 2237 N N . ASN A 1 275 ? -12.713 -6.107 13.016 1.00 93.88 275 ASN A N 1
ATOM 2238 C CA . ASN A 1 275 ? -11.484 -5.485 13.508 1.00 93.88 275 ASN A CA 1
ATOM 2239 C C . ASN A 1 275 ? -11.569 -3.953 13.491 1.00 93.88 275 ASN A C 1
ATOM 2241 O O . ASN A 1 275 ? -11.896 -3.344 12.471 1.00 93.88 275 ASN A O 1
ATOM 2245 N N . TYR A 1 276 ? -11.168 -3.323 14.591 1.00 94.31 276 TYR A N 1
ATOM 2246 C CA . TYR A 1 276 ? -11.029 -1.878 14.723 1.00 94.31 276 TYR A CA 1
ATOM 2247 C C . TYR A 1 276 ? -9.552 -1.522 14.785 1.00 94.31 276 TYR A C 1
ATOM 2249 O O . TYR A 1 276 ? -8.827 -1.942 15.685 1.00 94.31 276 TYR A O 1
ATOM 2257 N N . LYS A 1 277 ? -9.109 -0.719 13.814 1.00 91.88 277 LYS A N 1
ATOM 2258 C CA . LYS A 1 277 ? -7.724 -0.241 13.749 1.00 91.88 277 LYS A CA 1
ATOM 2259 C C . LYS A 1 277 ? -7.360 0.684 14.909 1.00 91.88 277 LYS A C 1
ATOM 2261 O O . LYS A 1 277 ? -6.192 0.796 15.217 1.00 91.88 277 LYS A O 1
ATOM 2266 N N . THR A 1 278 ? -8.325 1.372 15.516 1.00 94.00 278 THR A N 1
ATOM 2267 C CA . THR A 1 278 ? -8.078 2.274 16.648 1.00 94.00 278 THR A CA 1
ATOM 2268 C C . THR A 1 278 ? -9.236 2.217 17.635 1.00 94.00 278 THR A C 1
ATOM 2270 O O . THR A 1 278 ? -10.391 2.034 17.231 1.00 94.00 278 THR A O 1
ATOM 2273 N N . VAL A 1 279 ? -8.949 2.473 18.914 1.00 92.69 279 VAL A N 1
ATOM 2274 C CA . VAL A 1 279 ? -9.978 2.623 19.960 1.00 92.69 279 VAL A CA 1
ATOM 2275 C C . VAL A 1 279 ? -10.950 3.753 19.603 1.00 92.69 279 VAL A C 1
ATOM 2277 O O . VAL A 1 279 ? -12.160 3.607 19.731 1.00 92.69 279 VAL A O 1
ATOM 2280 N N . ALA A 1 280 ? -10.458 4.858 19.037 1.00 94.06 280 ALA A N 1
ATOM 2281 C CA . ALA A 1 280 ? -11.307 5.943 18.539 1.00 94.06 280 ALA A CA 1
ATOM 2282 C C . ALA A 1 280 ? -12.289 5.489 17.442 1.00 94.06 280 ALA A C 1
ATOM 2284 O O . ALA A 1 280 ? -13.425 5.961 17.378 1.00 94.06 280 ALA A O 1
ATOM 2285 N N . GLY A 1 281 ? -11.865 4.572 16.567 1.00 93.88 281 GLY A N 1
ATOM 2286 C CA . GLY A 1 281 ? -12.729 3.944 15.572 1.00 93.88 281 GLY A CA 1
ATOM 2287 C C . GLY A 1 281 ? -13.887 3.190 16.215 1.00 93.88 281 GLY A C 1
ATOM 2288 O O . GLY A 1 281 ? -15.023 3.372 15.787 1.00 93.88 281 GLY A O 1
ATOM 2289 N N . LEU A 1 282 ? -13.594 2.425 17.265 1.00 94.25 282 LEU A N 1
ATOM 2290 C CA . LEU A 1 282 ? -14.587 1.696 18.044 1.00 94.25 282 LEU A CA 1
ATOM 2291 C C . LEU A 1 282 ? -15.568 2.636 18.766 1.00 94.25 282 LEU A C 1
ATOM 2293 O O . LEU A 1 282 ? -16.781 2.522 18.609 1.00 94.25 282 LEU A O 1
ATOM 2297 N N . LEU A 1 283 ? -15.056 3.606 19.527 1.00 95.50 283 LEU A N 1
ATOM 2298 C CA . LEU A 1 283 ? -15.875 4.493 20.367 1.00 95.50 283 LEU A CA 1
ATOM 2299 C C . LEU A 1 283 ? -16.912 5.301 19.572 1.00 95.50 283 LEU A C 1
ATOM 2301 O O . LEU A 1 283 ? -17.993 5.604 20.087 1.00 95.50 283 LEU A O 1
ATOM 2305 N N . ARG A 1 284 ? -16.618 5.612 18.302 1.00 94.81 284 ARG A N 1
ATOM 2306 C CA . ARG A 1 284 ? -17.554 6.299 17.401 1.00 94.81 284 ARG A CA 1
ATOM 2307 C C . ARG A 1 284 ? -18.856 5.530 17.187 1.00 94.81 284 ARG A C 1
ATOM 2309 O O . ARG A 1 284 ? -19.894 6.171 17.027 1.00 94.81 284 ARG A O 1
ATOM 2316 N N . GLU A 1 285 ? -18.842 4.199 17.230 1.00 92.12 285 GLU A N 1
ATOM 2317 C CA . GLU A 1 285 ? -20.061 3.394 17.064 1.00 92.12 285 GLU A CA 1
ATOM 2318 C C . GLU A 1 285 ? -21.059 3.626 18.197 1.00 92.12 285 GLU A C 1
ATOM 2320 O O . GLU A 1 285 ? -22.266 3.732 17.973 1.00 92.12 285 GLU A O 1
ATOM 2325 N N . PHE A 1 286 ? -20.534 3.838 19.401 1.00 94.56 286 PHE A N 1
ATOM 2326 C CA . PHE A 1 286 ? -21.318 4.123 20.596 1.00 94.56 286 PHE A CA 1
ATOM 2327 C C . PHE A 1 286 ? -21.546 5.622 20.830 1.00 94.56 286 PHE A C 1
ATOM 2329 O O . PHE A 1 286 ? -22.113 6.002 21.854 1.00 94.56 286 PHE A O 1
ATOM 2336 N N . ALA A 1 287 ? -21.133 6.482 19.890 1.00 94.50 287 ALA A N 1
ATOM 2337 C CA . ALA A 1 2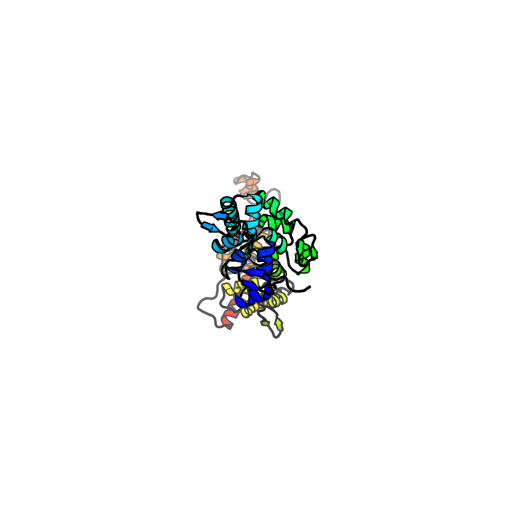87 ? -21.135 7.940 20.039 1.00 94.50 287 ALA A CA 1
ATOM 2338 C C . ALA A 1 287 ? -20.414 8.419 21.317 1.00 94.50 287 ALA A C 1
ATOM 2340 O O . ALA A 1 287 ? -20.836 9.376 21.968 1.00 94.50 287 ALA A O 1
ATOM 2341 N N . ILE A 1 288 ? -19.318 7.747 21.673 1.00 96.12 288 ILE A N 1
ATOM 2342 C CA . ILE A 1 288 ? -18.465 8.094 22.811 1.00 96.12 288 ILE A CA 1
ATOM 2343 C C . ILE A 1 288 ? -17.267 8.885 22.291 1.00 96.12 288 ILE A C 1
ATOM 2345 O O . ILE A 1 288 ? -16.626 8.501 21.313 1.00 96.12 288 ILE A O 1
ATOM 2349 N N . THR A 1 289 ? -16.947 10.002 22.943 1.00 95.19 289 THR A N 1
ATOM 2350 C CA . THR A 1 289 ? -15.741 10.763 22.607 1.00 95.19 289 THR A CA 1
ATOM 2351 C C . THR A 1 289 ? -14.506 10.101 23.212 1.00 95.19 289 THR A C 1
ATOM 2353 O O . THR A 1 289 ? -14.539 9.575 24.327 1.00 95.19 289 THR A O 1
ATOM 2356 N N . VAL A 1 290 ? -13.388 10.170 22.489 1.00 94.38 290 VAL A N 1
ATOM 2357 C CA . VAL A 1 290 ? -12.095 9.615 22.921 1.00 94.38 290 VAL A CA 1
ATOM 2358 C C . VAL A 1 290 ? -11.677 10.185 24.280 1.00 94.38 290 VAL A C 1
ATOM 2360 O O . VAL A 1 290 ? -11.296 9.439 25.178 1.00 94.38 290 VAL A O 1
ATOM 2363 N N . SER A 1 291 ? -11.843 11.497 24.474 1.00 94.69 291 SER A N 1
ATOM 2364 C CA . SER A 1 291 ? -11.535 12.171 25.739 1.00 94.69 291 SER A CA 1
ATOM 2365 C C . SER A 1 291 ? -12.385 11.655 26.901 1.00 94.69 291 SER A C 1
ATOM 2367 O O . SER A 1 291 ? -11.849 11.408 27.977 1.00 94.69 291 SER A O 1
ATOM 2369 N N . ALA A 1 292 ? -13.694 11.450 26.704 1.00 93.69 292 ALA A N 1
ATOM 2370 C CA . ALA A 1 292 ? -14.561 10.924 27.759 1.00 93.69 292 ALA A CA 1
ATOM 2371 C C . ALA A 1 292 ? -14.152 9.502 28.166 1.00 93.69 292 ALA A C 1
ATOM 2373 O O . ALA A 1 292 ? -14.097 9.195 29.358 1.00 93.69 292 ALA A O 1
ATOM 2374 N N . PHE A 1 293 ? -13.813 8.664 27.183 1.00 95.19 293 PHE A N 1
ATOM 2375 C CA . PHE A 1 293 ? -13.331 7.311 27.428 1.00 95.19 293 PHE A CA 1
ATOM 2376 C C . PHE A 1 293 ? -12.011 7.303 28.208 1.00 95.19 293 PHE A C 1
ATOM 2378 O O . PHE A 1 293 ? -11.935 6.670 29.260 1.00 95.19 293 PHE A O 1
ATOM 2385 N N . TYR A 1 294 ? -10.990 8.045 27.767 1.00 93.00 294 TYR A N 1
ATOM 2386 C CA . TYR A 1 294 ? -9.693 8.045 28.452 1.00 93.00 294 TYR A CA 1
ATOM 2387 C C . TYR A 1 294 ? -9.738 8.693 29.837 1.00 93.00 294 TYR A C 1
ATOM 2389 O O . TYR A 1 294 ? -9.106 8.184 30.758 1.00 93.00 294 TYR A O 1
ATOM 2397 N N . VAL A 1 295 ? -10.547 9.739 30.048 1.00 92.12 295 VAL A N 1
ATOM 2398 C CA . VAL A 1 295 ? -10.792 10.272 31.402 1.00 92.12 295 VAL A CA 1
ATOM 2399 C C . VAL A 1 295 ? -11.357 9.180 32.311 1.00 92.12 295 VAL A C 1
ATOM 2401 O O . VAL A 1 295 ? -10.933 9.049 33.463 1.00 92.12 295 VAL A O 1
ATOM 2404 N N . ARG A 1 296 ? -12.290 8.367 31.803 1.00 91.06 296 ARG A N 1
ATOM 2405 C CA . ARG A 1 296 ? -12.878 7.270 32.572 1.00 91.06 296 ARG A CA 1
ATOM 2406 C C . ARG A 1 296 ? -11.896 6.123 32.811 1.00 91.06 296 ARG A C 1
ATOM 2408 O O . ARG A 1 296 ? -11.844 5.622 33.936 1.00 91.06 296 ARG A O 1
ATOM 2415 N N . LYS A 1 297 ? -11.114 5.743 31.797 1.00 91.81 297 LYS A N 1
ATOM 2416 C CA . LYS A 1 297 ? -10.059 4.718 31.868 1.00 91.81 297 LYS A CA 1
ATOM 2417 C C . LYS A 1 297 ? -8.957 5.109 32.854 1.00 91.81 297 LYS A C 1
ATOM 2419 O O . LYS A 1 297 ? -8.546 4.294 33.674 1.00 91.81 297 LYS A O 1
ATOM 2424 N N . ASN A 1 298 ? -8.530 6.370 32.857 1.00 89.00 298 ASN A N 1
ATOM 2425 C CA . ASN A 1 298 ? -7.484 6.854 33.760 1.00 89.00 298 ASN A CA 1
ATOM 2426 C C . ASN A 1 298 ? -7.924 6.816 35.228 1.00 89.00 298 ASN A C 1
ATOM 2428 O O . ASN A 1 298 ? -7.119 6.478 36.089 1.00 89.00 298 ASN A O 1
ATOM 2432 N N . ARG A 1 299 ? -9.208 7.079 35.502 1.00 86.25 299 ARG A N 1
ATOM 2433 C CA . ARG A 1 299 ? -9.802 7.000 36.849 1.00 86.25 299 ARG A CA 1
ATOM 2434 C C . ARG A 1 299 ? -10.188 5.585 37.292 1.00 86.25 299 ARG A C 1
ATOM 2436 O O . ARG A 1 299 ? -10.507 5.393 38.457 1.00 86.25 299 ARG A O 1
ATOM 2443 N N . SER A 1 300 ? -10.246 4.622 36.375 1.00 83.81 300 SER A N 1
ATOM 2444 C CA . SER A 1 300 ? -10.574 3.227 36.684 1.00 83.81 300 SER A CA 1
ATOM 2445 C C . SER A 1 300 ? -9.316 2.472 37.113 1.00 83.81 300 SER A C 1
ATOM 2447 O O . SER A 1 300 ? -8.254 2.670 36.520 1.00 83.81 300 SER A O 1
ATOM 2449 N N . GLU A 1 301 ? -9.441 1.594 38.109 1.00 80.44 301 GLU A N 1
ATOM 2450 C CA . GLU A 1 301 ? -8.405 0.608 38.455 1.00 80.44 301 GLU A CA 1
ATOM 2451 C C . GLU A 1 301 ? -8.211 -0.385 37.299 1.00 80.44 301 GLU A C 1
ATOM 2453 O O . GLU A 1 301 ? -7.095 -0.620 36.851 1.00 80.44 301 GLU A O 1
ATOM 2458 N N . GLU A 1 302 ? -9.314 -0.870 36.721 1.00 77.06 302 GLU A N 1
ATOM 2459 C CA . GLU A 1 302 ? -9.289 -1.672 35.496 1.00 77.06 302 GLU A CA 1
ATOM 2460 C C . GLU A 1 302 ? -8.976 -0.793 34.281 1.00 77.06 302 GLU A C 1
ATOM 2462 O O . GLU A 1 302 ? -9.720 0.152 33.988 1.00 77.06 302 GLU A O 1
ATOM 2467 N N . LYS A 1 303 ? -7.896 -1.128 33.567 1.00 81.75 303 LYS A N 1
ATOM 2468 C CA . LYS A 1 303 ? -7.462 -0.450 32.335 1.00 81.75 303 LYS A CA 1
ATOM 2469 C C . LYS A 1 303 ? -7.961 -1.129 31.056 1.00 81.75 303 LYS A C 1
ATOM 2471 O O . LYS A 1 303 ? -7.890 -0.518 29.995 1.00 81.75 303 LYS A O 1
ATOM 2476 N N . GLU A 1 304 ? -8.486 -2.344 31.150 1.00 87.88 304 GLU A N 1
ATOM 2477 C CA . GLU A 1 304 ? -9.086 -3.112 30.050 1.00 87.88 304 GLU A CA 1
ATOM 2478 C C . GLU A 1 304 ? -10.194 -2.329 29.329 1.00 87.88 304 GLU A C 1
ATOM 2480 O O . GLU A 1 304 ? -11.076 -1.746 29.968 1.00 87.88 304 GLU A O 1
ATOM 2485 N N . ILE A 1 305 ? -10.164 -2.298 27.990 1.00 91.19 305 ILE A N 1
ATOM 2486 C CA . ILE A 1 305 ? -11.068 -1.450 27.193 1.00 91.19 305 ILE A CA 1
ATOM 2487 C C . ILE A 1 305 ? -12.535 -1.808 27.451 1.00 91.19 305 ILE A C 1
ATOM 2489 O O . ILE A 1 305 ? -13.352 -0.927 27.739 1.00 91.19 305 ILE A O 1
ATOM 2493 N N . PHE A 1 306 ? -12.871 -3.096 27.386 1.00 92.94 306 PHE A N 1
ATOM 2494 C CA . PHE A 1 306 ? -14.248 -3.567 27.540 1.00 92.94 306 PHE A CA 1
ATOM 2495 C C . PHE A 1 306 ? -14.748 -3.455 28.980 1.00 92.94 306 PHE A C 1
ATOM 2497 O O . PHE A 1 306 ? -15.907 -3.099 29.189 1.00 92.94 306 PHE A O 1
ATOM 2504 N N . SER A 1 307 ? -13.873 -3.625 29.974 1.00 91.94 307 SER A N 1
ATOM 2505 C CA . SER A 1 307 ? -14.184 -3.314 31.375 1.00 91.94 307 SER A CA 1
ATOM 2506 C C . SER A 1 307 ? -14.572 -1.849 31.572 1.00 91.94 307 SER A C 1
ATOM 2508 O O . SER A 1 307 ? -15.569 -1.540 32.230 1.00 91.94 307 SER A O 1
ATOM 2510 N N . VAL A 1 308 ? -13.818 -0.921 30.971 1.00 93.56 308 VAL A N 1
ATOM 2511 C CA . VAL A 1 308 ? -14.138 0.512 31.031 1.00 93.56 308 VAL A CA 1
ATOM 2512 C C . VAL A 1 308 ? -15.462 0.798 30.325 1.00 93.56 308 VAL A C 1
ATOM 2514 O O . VAL A 1 308 ? -16.288 1.529 30.872 1.00 93.56 308 VAL A O 1
ATOM 2517 N N . LEU A 1 309 ? -15.708 0.195 29.157 1.00 94.56 309 LEU A N 1
ATOM 2518 C CA . LEU A 1 309 ? -16.979 0.348 28.446 1.00 94.56 309 LEU A CA 1
ATOM 2519 C C . LEU A 1 309 ? -18.166 -0.174 29.261 1.00 94.56 309 LEU A C 1
ATOM 2521 O O . LEU A 1 309 ? -19.173 0.520 29.333 1.00 94.56 309 LEU A O 1
ATOM 2525 N N . LYS A 1 310 ? -18.056 -1.313 29.954 1.00 93.44 310 LYS A N 1
ATOM 2526 C CA . LYS A 1 310 ? -19.120 -1.806 30.850 1.00 93.44 310 LYS A CA 1
ATOM 2527 C C . LYS A 1 310 ? -19.418 -0.821 31.978 1.00 93.44 310 LYS A C 1
ATOM 2529 O O . LYS A 1 310 ? -20.575 -0.515 32.255 1.00 93.44 310 LYS A O 1
ATOM 2534 N N . LYS A 1 311 ? -18.377 -0.244 32.585 1.00 92.88 311 LYS A N 1
ATOM 2535 C CA . LYS A 1 311 ? -18.546 0.807 33.599 1.00 92.88 311 LYS A CA 1
ATOM 2536 C C . LYS A 1 311 ? -19.229 2.047 33.025 1.00 92.88 311 LYS A C 1
ATOM 2538 O O . LYS A 1 311 ? -20.074 2.623 33.697 1.00 92.88 311 LYS A O 1
ATOM 2543 N N . MET A 1 312 ? -18.892 2.440 31.795 1.00 94.62 312 MET A N 1
ATOM 2544 C CA . MET A 1 312 ? -19.563 3.537 31.093 1.00 94.62 312 MET A CA 1
ATOM 2545 C C . MET A 1 312 ? -21.011 3.188 30.737 1.00 94.62 312 MET A C 1
ATOM 2547 O O . MET A 1 312 ? -21.871 4.057 30.805 1.00 94.62 312 MET A O 1
ATOM 2551 N N . GLN A 1 313 ? -21.311 1.933 30.399 1.00 94.69 313 GLN A N 1
ATOM 2552 C CA . GLN A 1 313 ? -22.666 1.465 30.105 1.00 94.69 313 GLN A CA 1
ATOM 2553 C C . GLN A 1 313 ? -23.593 1.631 31.317 1.00 94.69 313 GLN A C 1
ATOM 2555 O O . GLN A 1 313 ? -24.744 2.008 31.137 1.00 94.69 313 GLN A O 1
ATOM 2560 N N . ALA A 1 314 ? -23.081 1.453 32.536 1.00 91.94 314 ALA A N 1
ATOM 2561 C CA . ALA A 1 314 ? -23.827 1.697 33.770 1.00 91.94 314 ALA A CA 1
ATOM 2562 C C . ALA A 1 314 ? -23.922 3.186 34.176 1.00 91.94 314 ALA A C 1
ATOM 2564 O O . ALA A 1 314 ? -24.560 3.502 35.177 1.00 91.94 314 ALA A O 1
ATOM 2565 N N . GLU A 1 315 ? -23.280 4.118 33.455 1.00 93.19 315 GLU A N 1
ATOM 2566 C CA . GLU A 1 315 ? -23.344 5.544 33.795 1.00 93.19 315 GLU A CA 1
ATOM 2567 C C . GLU A 1 315 ? -24.683 6.159 33.386 1.00 93.19 315 GLU A C 1
ATOM 2569 O O . GLU A 1 315 ? -25.067 6.177 32.212 1.00 93.19 315 GLU A O 1
ATOM 2574 N N . GLU A 1 316 ? -25.335 6.783 34.358 1.00 94.19 316 GLU A N 1
ATOM 2575 C CA . GLU A 1 316 ? -26.531 7.587 34.160 1.00 94.19 316 GLU A CA 1
ATOM 2576 C C . GLU A 1 316 ? -26.198 9.082 34.204 1.00 94.19 316 GLU A C 1
ATOM 2578 O O . GLU A 1 316 ? -25.135 9.522 34.659 1.00 94.19 316 GLU A O 1
ATOM 2583 N N . ARG A 1 317 ? -27.104 9.885 33.659 1.00 93.50 317 ARG A N 1
ATOM 2584 C CA . ARG A 1 317 ? -27.078 11.338 33.742 1.00 93.50 317 ARG A CA 1
ATOM 2585 C C . ARG A 1 317 ? -28.476 11.851 34.032 1.00 93.50 317 ARG A C 1
ATOM 2587 O O . ARG A 1 317 ? -29.464 11.366 33.479 1.00 93.50 317 ARG A O 1
ATOM 2594 N N . ARG A 1 318 ? -28.522 12.941 34.789 1.00 93.75 318 ARG A N 1
ATOM 2595 C CA . ARG A 1 318 ? -29.765 13.638 35.082 1.00 93.75 318 ARG A CA 1
ATOM 2596 C C . ARG A 1 318 ? -30.368 14.260 33.821 1.00 93.75 318 ARG A C 1
ATOM 2598 O O . ARG A 1 318 ? -29.711 15.024 33.107 1.00 93.75 318 ARG A O 1
ATOM 2605 N N . ALA A 1 319 ? -31.651 13.998 33.626 1.00 94.88 319 ALA A N 1
ATOM 2606 C CA . ALA A 1 319 ? -32.539 14.646 32.674 1.00 94.88 319 ALA A CA 1
ATOM 2607 C C . ALA A 1 319 ? -33.798 15.170 33.388 1.00 94.88 319 ALA A C 1
ATOM 2609 O O . ALA A 1 319 ? -34.002 14.962 34.588 1.00 94.88 319 ALA A O 1
ATOM 2610 N N . TYR A 1 320 ? -34.629 15.890 32.644 1.00 96.31 320 TYR A N 1
ATOM 2611 C CA . TYR A 1 320 ? -35.839 16.535 33.135 1.00 96.31 320 TYR A CA 1
ATOM 2612 C C . TYR A 1 320 ? -37.009 16.169 32.226 1.00 96.31 320 TYR A C 1
ATOM 2614 O O . TYR A 1 320 ? -36.883 16.203 31.002 1.00 96.31 320 TYR A O 1
ATOM 2622 N N . MET A 1 321 ? -38.145 15.809 32.814 1.00 95.44 321 MET A N 1
ATOM 2623 C CA . MET A 1 321 ? -39.344 15.463 32.055 1.00 95.44 321 MET A CA 1
ATOM 2624 C C . MET A 1 321 ? -40.029 16.726 31.539 1.00 95.44 321 MET A C 1
ATOM 2626 O O . MET A 1 321 ? -40.551 17.514 32.325 1.00 95.44 321 MET A O 1
ATOM 2630 N N . ALA A 1 322 ? -40.072 16.885 30.219 1.00 91.38 322 ALA A N 1
ATOM 2631 C CA . ALA A 1 322 ? -40.840 17.921 29.535 1.00 91.38 322 ALA A CA 1
ATOM 2632 C C . ALA A 1 322 ? -41.518 17.320 28.301 1.00 91.38 322 ALA A C 1
ATOM 2634 O O . ALA A 1 322 ? -40.952 16.457 27.634 1.00 91.38 322 ALA A O 1
ATOM 2635 N N . GLU A 1 323 ? -42.758 17.734 28.032 1.00 89.44 323 GLU A N 1
ATOM 2636 C CA . GLU A 1 323 ? -43.543 17.253 26.878 1.00 89.44 323 GLU A CA 1
ATOM 2637 C C . GLU A 1 323 ? -43.625 15.711 26.789 1.00 89.44 323 GLU A C 1
ATOM 2639 O O . GLU A 1 323 ? -43.635 15.117 25.712 1.00 89.44 323 GLU A O 1
ATOM 2644 N N . GLY A 1 324 ? -43.654 15.038 27.946 1.00 89.19 324 GLY A N 1
ATOM 2645 C CA . GLY A 1 324 ? -43.732 13.576 28.036 1.00 89.19 324 GLY A CA 1
ATOM 2646 C C . GLY A 1 324 ? -42.432 12.829 27.710 1.00 89.19 324 GLY A C 1
ATOM 2647 O O . GLY A 1 324 ? -42.459 11.603 27.630 1.00 89.19 324 GLY A O 1
ATOM 2648 N N . LYS A 1 325 ? -41.296 13.521 27.543 1.00 92.81 325 LYS A N 1
ATOM 2649 C CA . LYS A 1 325 ? -39.992 12.909 27.243 1.00 92.81 325 LYS A CA 1
ATOM 2650 C C . LYS A 1 325 ? -38.904 13.384 28.215 1.00 92.81 325 LYS A C 1
ATOM 2652 O O . LYS A 1 325 ? -38.941 14.531 28.664 1.00 92.81 325 LYS A O 1
ATOM 2657 N N . PRO A 1 326 ? -37.914 12.534 28.533 1.00 94.25 326 PRO A N 1
ATOM 2658 C CA . PRO A 1 326 ? -36.747 12.968 29.284 1.00 94.25 326 PRO A CA 1
ATOM 2659 C C . PRO A 1 326 ? -35.819 13.790 28.379 1.00 94.25 326 PRO A C 1
ATOM 2661 O O . PRO A 1 326 ? -35.294 13.276 27.390 1.00 94.25 326 PRO A O 1
ATOM 2664 N N . LEU A 1 327 ? -35.602 15.059 28.721 1.00 94.12 327 LEU A N 1
ATOM 2665 C CA . LEU A 1 327 ? -34.734 15.984 27.989 1.00 94.12 327 LEU A CA 1
ATOM 2666 C C . LEU A 1 327 ? -33.582 16.475 28.870 1.00 94.12 327 LEU A C 1
ATOM 2668 O O . LEU A 1 327 ? -33.726 16.689 30.075 1.00 94.12 327 LEU A O 1
ATOM 2672 N N . LEU A 1 328 ? -32.409 16.655 28.267 1.00 94.19 328 LEU A N 1
ATOM 2673 C CA . LEU A 1 328 ? -31.255 17.225 28.962 1.00 94.19 328 LEU A CA 1
ATOM 2674 C C . LEU A 1 328 ? -31.433 18.729 29.160 1.00 94.19 328 LEU A C 1
ATOM 2676 O O . LEU A 1 328 ? -32.078 19.400 28.357 1.00 94.19 328 LEU A O 1
ATOM 2680 N N . ARG A 1 329 ? -30.759 19.280 30.177 1.00 93.81 329 ARG A N 1
ATOM 2681 C CA . ARG A 1 329 ? -30.747 20.730 30.440 1.00 93.81 329 ARG A CA 1
ATOM 2682 C C . ARG A 1 329 ? -30.371 21.539 29.193 1.00 93.81 329 ARG A C 1
ATOM 2684 O O . ARG A 1 329 ? -31.048 22.508 28.888 1.00 93.81 329 ARG A O 1
ATOM 2691 N N . SER A 1 330 ? -29.352 21.106 28.444 1.00 93.12 330 SER A N 1
ATOM 2692 C CA . SER A 1 330 ? -28.915 21.778 27.209 1.00 93.12 330 SER A CA 1
ATOM 2693 C C . SER A 1 330 ? -30.004 21.809 26.132 1.00 93.12 330 SER A C 1
ATOM 2695 O O . SER A 1 330 ? -30.237 22.854 25.540 1.00 93.12 330 SER A O 1
ATOM 2697 N N . GLN A 1 331 ? -30.725 20.701 25.940 1.00 93.88 331 GLN A N 1
ATOM 2698 C CA . GLN A 1 331 ? -31.819 20.612 24.967 1.00 93.88 331 GLN A CA 1
ATOM 2699 C C . GLN A 1 331 ? -32.989 21.521 25.359 1.00 93.88 331 GLN A C 1
ATOM 2701 O O . GLN A 1 331 ? -33.579 22.178 24.512 1.00 93.88 331 GLN A O 1
ATOM 2706 N N . LEU A 1 332 ? -33.306 21.602 26.653 1.00 94.94 332 LEU A N 1
ATOM 2707 C CA . LEU A 1 332 ? -34.365 22.479 27.154 1.00 94.94 332 LEU A CA 1
ATOM 2708 C C . LEU A 1 332 ? -34.023 23.962 26.978 1.00 94.94 332 LEU A C 1
ATOM 2710 O O . LEU A 1 332 ? -34.894 24.745 26.600 1.00 94.94 332 LEU A O 1
ATOM 2714 N N . LEU A 1 333 ? -32.766 24.343 27.219 1.00 94.88 333 LEU A N 1
ATOM 2715 C CA . LEU A 1 333 ? -32.285 25.703 26.967 1.00 94.88 333 LEU A CA 1
ATOM 2716 C C . LEU A 1 333 ? -32.388 26.063 25.476 1.00 94.88 333 LEU A C 1
ATOM 2718 O O . LEU A 1 333 ? -32.872 27.143 25.149 1.00 94.88 333 LEU A O 1
ATOM 2722 N N . GLU A 1 334 ? -32.015 25.148 24.576 1.00 95.56 334 GLU A N 1
ATOM 2723 C CA . GLU A 1 334 ? -32.184 25.315 23.121 1.00 95.56 334 GLU A CA 1
ATOM 2724 C C . GLU A 1 334 ? -33.663 25.449 22.714 1.00 95.56 334 GLU A C 1
ATOM 2726 O O . GLU A 1 334 ? -33.989 26.213 21.808 1.00 95.56 334 GLU A O 1
ATOM 2731 N N . MET A 1 335 ? -34.573 24.773 23.423 1.00 94.25 335 M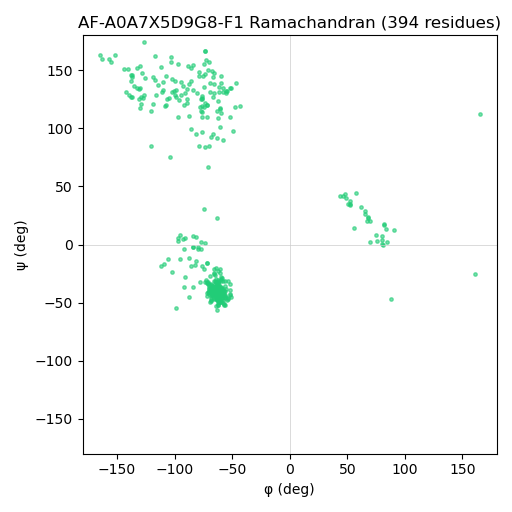ET A N 1
ATOM 2732 C CA . MET A 1 335 ? -36.029 24.905 23.258 1.00 94.25 335 MET A CA 1
ATOM 2733 C C . MET A 1 335 ? -36.616 26.176 23.907 1.00 94.25 335 MET A C 1
ATOM 2735 O O . MET A 1 335 ? -37.831 26.370 23.889 1.00 94.25 335 MET A O 1
ATOM 2739 N N . GLY A 1 336 ? -35.788 27.045 24.497 1.00 94.44 336 GLY A N 1
ATOM 2740 C CA . GLY A 1 336 ? -36.215 28.320 25.084 1.00 94.44 336 GLY A CA 1
ATOM 2741 C C . GLY A 1 336 ? -36.749 28.232 26.518 1.00 94.44 336 GLY A C 1
ATOM 2742 O O . GLY A 1 336 ? -37.350 29.190 27.015 1.00 94.44 336 GLY A O 1
ATOM 2743 N N . TYR A 1 337 ? -36.544 27.113 27.219 1.00 94.50 337 TYR A N 1
ATOM 2744 C CA . TYR A 1 337 ? -36.838 27.040 28.651 1.00 94.50 337 TYR A CA 1
ATOM 2745 C C . TYR A 1 337 ? -35.836 27.897 29.431 1.00 94.50 337 TYR A C 1
ATOM 2747 O O . TYR A 1 337 ? -34.640 27.890 29.161 1.00 94.50 337 TYR A O 1
ATOM 2755 N N . THR A 1 338 ? -36.315 28.618 30.444 1.00 94.69 338 THR A N 1
ATOM 2756 C CA . THR A 1 338 ? -35.438 29.349 31.366 1.00 94.69 338 THR A CA 1
ATOM 2757 C C . THR A 1 338 ? -34.927 28.426 32.469 1.00 94.69 338 THR A C 1
ATOM 2759 O O . THR A 1 338 ? -35.613 27.479 32.852 1.00 94.69 338 THR A O 1
ATOM 2762 N N . GLU A 1 339 ? -33.770 28.743 33.051 1.00 93.38 339 GLU A N 1
ATOM 2763 C CA . GLU A 1 339 ? -33.169 27.958 34.144 1.00 93.38 339 GLU A CA 1
ATOM 2764 C C . GLU A 1 339 ? -34.152 27.687 35.295 1.00 93.38 339 GLU A C 1
ATOM 2766 O O . GLU A 1 339 ? -34.333 26.548 35.722 1.00 93.38 339 GLU A O 1
ATOM 2771 N N . SER A 1 340 ? -34.901 28.714 35.716 1.00 93.69 340 SER A N 1
ATOM 2772 C CA . SER A 1 340 ? -35.911 28.578 36.774 1.00 93.69 340 SER A CA 1
ATOM 2773 C C . SER A 1 340 ? -37.064 27.640 36.399 1.00 93.69 340 SER A C 1
ATOM 2775 O O . SER A 1 340 ? -37.622 26.978 37.274 1.00 93.69 340 SER A O 1
ATOM 2777 N N . LYS A 1 341 ? -37.440 27.572 35.113 1.00 92.75 341 LYS A N 1
ATOM 2778 C CA . LYS A 1 341 ? -38.455 26.621 34.640 1.00 92.75 341 LYS A CA 1
ATOM 2779 C C . LYS A 1 341 ? -37.906 25.198 34.640 1.00 92.75 341 LYS A C 1
ATOM 2781 O O . LYS A 1 341 ? -38.620 24.303 35.077 1.00 92.75 341 LYS A O 1
ATOM 2786 N N . ILE A 1 342 ? -36.658 24.999 34.207 1.00 93.38 342 ILE A N 1
ATOM 2787 C CA . ILE A 1 342 ? -36.020 23.675 34.169 1.00 93.38 342 ILE A CA 1
ATOM 2788 C C . ILE A 1 342 ? -35.908 23.087 35.578 1.00 93.38 342 ILE A C 1
ATOM 2790 O O . ILE A 1 342 ? -36.259 21.929 35.786 1.00 93.38 342 ILE A O 1
ATOM 2794 N N . ASP A 1 343 ? -35.506 23.889 36.567 1.00 92.12 343 ASP A N 1
ATOM 2795 C CA . ASP A 1 343 ? -35.339 23.415 37.947 1.00 92.12 343 ASP A CA 1
ATOM 2796 C C . ASP A 1 343 ? -36.649 22.945 38.607 1.00 92.12 343 ASP A C 1
ATOM 2798 O O . ASP A 1 343 ? -36.603 22.184 39.577 1.00 92.12 343 ASP A O 1
ATOM 2802 N N . ARG A 1 344 ? -37.808 23.369 38.080 1.00 94.12 344 ARG A N 1
ATOM 2803 C CA . ARG A 1 344 ? -39.145 22.941 38.529 1.00 94.12 344 ARG A CA 1
ATOM 2804 C C . ARG A 1 344 ? -39.641 21.670 37.835 1.00 94.12 344 ARG A C 1
ATOM 2806 O O . ARG A 1 344 ? -40.655 21.121 38.263 1.00 94.12 344 ARG A O 1
ATOM 2813 N N . LEU A 1 345 ? -38.979 21.214 36.770 1.00 93.75 345 LEU A N 1
ATOM 2814 C CA . LEU A 1 345 ? -39.377 20.002 36.055 1.00 93.75 345 LEU A CA 1
ATOM 2815 C C . LEU A 1 345 ? -39.027 18.740 36.866 1.00 93.75 345 LEU A C 1
ATOM 2817 O O . LEU A 1 345 ? -37.993 18.711 37.544 1.00 93.75 345 LEU A O 1
ATOM 2821 N N . PRO A 1 346 ? -39.838 17.666 36.771 1.00 94.88 346 PRO A N 1
ATOM 2822 C CA . PRO A 1 346 ? -39.516 16.387 37.394 1.00 94.88 346 PRO A CA 1
ATOM 2823 C C . PRO A 1 346 ? -38.180 15.845 36.883 1.00 94.88 346 PRO A C 1
ATOM 2825 O O . PRO A 1 346 ? -37.936 15.798 35.676 1.00 94.88 346 PRO A O 1
ATOM 2828 N N . ARG A 1 347 ? -37.318 15.428 37.810 1.00 95.25 347 ARG A N 1
ATOM 2829 C CA . ARG A 1 347 ? -35.989 14.885 37.506 1.00 95.25 347 ARG A CA 1
ATOM 2830 C C . ARG A 1 347 ? -36.083 13.389 37.258 1.00 95.25 347 ARG A C 1
ATOM 2832 O O . ARG A 1 347 ? -36.759 12.687 38.004 1.00 95.25 347 ARG A O 1
ATOM 2839 N N . VAL A 1 348 ? -35.364 12.921 36.249 1.00 95.00 348 VAL A N 1
ATOM 2840 C CA . VAL A 1 348 ? -35.251 11.503 35.902 1.00 95.00 348 VAL A CA 1
ATOM 2841 C C . VAL A 1 348 ? -33.806 11.184 35.554 1.00 95.00 348 VAL A C 1
ATOM 2843 O O . VAL A 1 348 ? -33.097 12.027 35.003 1.00 95.00 348 VAL A O 1
ATOM 2846 N N . GLU A 1 349 ? -33.364 9.979 35.883 1.00 94.88 349 GLU A N 1
ATOM 2847 C CA . GLU A 1 349 ? -32.060 9.483 35.453 1.00 94.88 349 GLU A CA 1
ATOM 2848 C C . GLU A 1 349 ? -32.225 8.777 34.108 1.00 94.88 349 GLU A C 1
ATOM 2850 O O . GLU A 1 349 ? -33.175 8.023 33.887 1.00 94.88 349 GLU A O 1
ATOM 2855 N N . VAL A 1 350 ? -31.333 9.083 33.171 1.00 93.81 350 VAL A N 1
ATOM 2856 C CA . VAL A 1 350 ? -31.284 8.434 31.860 1.00 93.81 350 VAL A CA 1
ATOM 2857 C C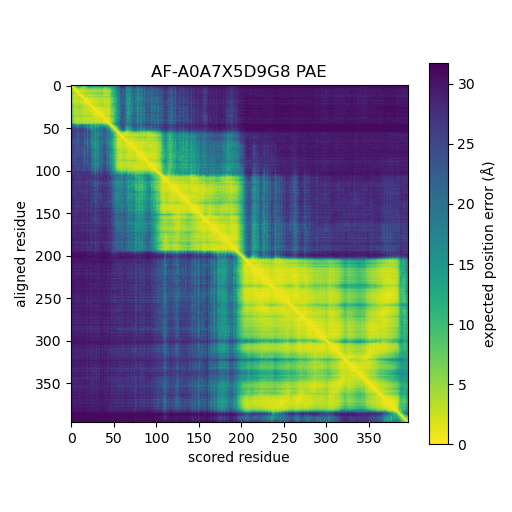 . VAL A 1 350 ? -29.866 7.972 31.564 1.00 93.81 350 VAL A C 1
ATOM 2859 O O . VAL A 1 350 ? -28.914 8.605 32.021 1.00 93.81 350 VAL A O 1
ATOM 2862 N N . PRO A 1 351 ? -29.674 6.936 30.734 1.00 95.00 351 PRO A N 1
ATOM 2863 C CA . PRO A 1 351 ? -28.341 6.505 30.349 1.00 95.00 351 PRO A CA 1
ATOM 2864 C C . PRO A 1 351 ? -27.514 7.641 29.742 1.00 95.00 351 PRO A C 1
ATOM 2866 O O . PRO A 1 351 ? -27.955 8.366 28.838 1.00 95.00 351 PRO A O 1
ATOM 2869 N N . LYS A 1 352 ? -26.276 7.785 30.213 1.00 93.81 352 LYS A N 1
ATOM 2870 C CA . LYS A 1 352 ? -25.339 8.789 29.702 1.00 93.81 352 LYS A CA 1
ATOM 2871 C C . LYS A 1 352 ? -24.892 8.479 28.277 1.00 93.81 352 LYS A C 1
ATOM 2873 O O . LYS A 1 352 ? -24.730 9.409 27.486 1.00 93.81 352 LYS A O 1
ATOM 2878 N N . TYR A 1 353 ? -24.774 7.191 27.942 1.00 95.06 353 TYR A N 1
ATOM 2879 C CA . TYR A 1 353 ? -24.427 6.696 26.607 1.00 95.06 353 TYR A CA 1
ATOM 2880 C C . TYR A 1 353 ? -25.546 5.797 26.055 1.00 95.06 353 TYR A C 1
ATOM 2882 O O . TYR A 1 353 ? -25.470 4.573 26.178 1.00 95.06 353 TYR A O 1
ATOM 2890 N N . PRO A 1 354 ? -26.594 6.375 25.435 1.00 93.19 354 PRO A N 1
ATOM 2891 C CA . PRO A 1 354 ? -27.750 5.616 24.955 1.00 93.19 354 PRO A CA 1
ATOM 2892 C C . PRO A 1 354 ? -27.407 4.530 23.930 1.00 93.19 354 PRO A C 1
ATOM 2894 O O . PRO A 1 354 ? -27.963 3.442 23.990 1.00 93.19 354 PRO A O 1
ATOM 2897 N N . LYS A 1 355 ? -26.458 4.789 23.016 1.00 94.62 355 LYS A N 1
ATOM 2898 C CA . LYS A 1 355 ? -26.043 3.814 21.988 1.00 94.62 355 LYS A CA 1
ATOM 2899 C C . LYS A 1 355 ? -25.238 2.634 22.534 1.00 94.62 355 LYS A C 1
ATOM 2901 O O . LYS A 1 355 ? -25.078 1.648 21.828 1.00 94.62 355 LYS A O 1
ATOM 2906 N N . LEU A 1 356 ? -24.711 2.749 23.752 1.00 94.44 356 LEU A N 1
ATOM 2907 C CA . LEU A 1 356 ? -23.999 1.661 24.415 1.00 94.44 356 LEU A CA 1
ATOM 2908 C C . LEU A 1 356 ? -24.968 0.728 25.160 1.00 94.44 356 LEU A C 1
ATOM 2910 O O . LEU A 1 356 ? -24.599 -0.394 25.487 1.00 94.44 356 LEU A O 1
ATOM 2914 N N . GLN A 1 357 ? -26.199 1.165 25.443 1.00 94.00 357 GLN A N 1
ATOM 2915 C CA . GLN A 1 357 ? -27.152 0.394 26.245 1.00 94.00 357 GLN A CA 1
ATOM 2916 C C . GLN A 1 357 ? -27.582 -0.899 25.553 1.00 94.00 357 GLN A C 1
ATOM 2918 O O . GLN A 1 357 ? -27.844 -0.912 24.353 1.00 94.00 357 GLN A O 1
ATOM 2923 N N . GLY A 1 358 ? -27.658 -1.986 26.325 1.00 88.69 358 GLY A N 1
ATOM 2924 C CA . GLY A 1 358 ? -28.047 -3.309 25.827 1.00 88.69 358 GLY A CA 1
ATOM 2925 C C . GLY A 1 358 ? -27.017 -3.975 24.908 1.00 88.69 358 GLY A C 1
ATOM 2926 O O . GLY A 1 358 ? -27.269 -5.067 24.403 1.00 88.69 358 GLY A O 1
ATOM 2927 N N . PHE A 1 359 ? -25.862 -3.344 24.678 1.00 91.94 359 PHE A N 1
ATOM 2928 C CA . PHE A 1 359 ? -24.777 -3.955 23.927 1.00 91.94 359 PHE A CA 1
ATOM 2929 C C . PHE A 1 359 ? -24.038 -4.979 24.795 1.00 91.94 359 PHE A C 1
ATOM 2931 O O . PHE A 1 359 ? -23.560 -4.648 25.879 1.00 91.94 359 PHE A O 1
ATOM 2938 N N . ASP A 1 360 ? -23.928 -6.210 24.301 1.00 92.12 360 ASP A N 1
ATOM 2939 C CA . ASP A 1 360 ? -23.131 -7.265 24.928 1.00 92.12 360 ASP A CA 1
ATOM 2940 C C . ASP A 1 360 ? -21.637 -7.019 24.660 1.00 92.12 360 ASP A C 1
ATOM 2942 O O . ASP A 1 360 ? -21.182 -7.127 23.518 1.00 92.12 360 ASP A O 1
ATOM 2946 N N . LEU A 1 361 ? -20.912 -6.649 25.719 1.00 92.31 361 LEU A N 1
ATOM 2947 C CA . LEU A 1 361 ? -19.473 -6.365 25.722 1.00 92.31 361 LEU A CA 1
ATOM 2948 C C . LEU A 1 361 ? -18.631 -7.566 26.186 1.00 92.31 361 LEU A C 1
ATOM 2950 O O . LEU A 1 361 ? -17.423 -7.419 26.360 1.00 92.31 361 LEU A O 1
ATOM 2954 N N . ASP A 1 362 ? -19.254 -8.722 26.420 1.00 89.12 362 ASP A N 1
ATOM 2955 C CA . ASP A 1 362 ? -18.595 -9.969 26.808 1.00 89.12 362 ASP A CA 1
ATOM 2956 C C . ASP A 1 362 ? -18.408 -10.878 25.592 1.00 89.12 362 ASP A C 1
ATOM 2958 O O . ASP A 1 362 ? -17.293 -11.282 25.257 1.00 89.12 362 ASP A O 1
ATOM 2962 N N . THR A 1 363 ? -19.493 -11.174 24.877 1.00 89.12 363 THR A N 1
ATOM 2963 C CA . THR A 1 363 ? -19.446 -12.185 23.818 1.00 89.12 363 THR A CA 1
ATOM 2964 C C . THR A 1 363 ? -18.808 -11.639 22.543 1.00 89.12 363 THR A C 1
ATOM 2966 O O . THR A 1 363 ? -19.324 -10.725 21.893 1.00 89.12 363 THR A O 1
ATOM 2969 N N . GLY A 1 364 ? -17.689 -12.243 22.134 1.00 86.50 364 GLY A N 1
ATOM 2970 C CA . GLY A 1 364 ? -17.003 -11.903 20.885 1.00 86.50 364 GLY A CA 1
ATOM 2971 C C . GLY A 1 364 ? -16.369 -10.509 20.882 1.00 86.50 364 GLY A C 1
ATOM 2972 O O . GLY A 1 364 ? -16.174 -9.943 19.805 1.00 86.50 364 GLY A O 1
ATOM 2973 N N . CYS A 1 365 ? -16.081 -9.956 22.062 1.00 92.06 365 CYS A N 1
ATOM 2974 C CA . CYS A 1 365 ? -15.365 -8.700 22.260 1.00 92.06 365 CYS A CA 1
ATOM 2975 C C . CYS A 1 365 ? -13.959 -8.994 22.794 1.00 92.06 365 CYS A C 1
ATOM 2977 O O . CYS A 1 365 ? -13.814 -9.614 23.841 1.00 92.06 365 CYS A O 1
ATOM 2979 N N . MET A 1 366 ? -12.924 -8.577 22.067 1.00 92.75 366 MET A N 1
ATOM 2980 C CA . MET A 1 366 ? -11.527 -8.872 22.399 1.00 92.75 366 MET A CA 1
ATOM 2981 C C . MET A 1 366 ? -10.649 -7.633 22.253 1.00 92.75 366 MET A C 1
ATOM 2983 O O . MET A 1 366 ? -10.770 -6.890 21.271 1.00 92.75 366 MET A O 1
ATOM 2987 N N . ASP A 1 367 ? -9.761 -7.422 23.224 1.00 93.44 367 ASP A N 1
ATOM 2988 C CA . ASP A 1 367 ? -8.695 -6.419 23.165 1.00 93.44 367 ASP A CA 1
ATOM 2989 C C . ASP A 1 367 ? -7.529 -7.004 22.355 1.00 93.44 367 ASP A C 1
ATOM 2991 O O . ASP A 1 367 ? -6.735 -7.809 22.843 1.00 93.44 367 ASP A O 1
ATOM 2995 N N . GLY A 1 368 ? -7.507 -6.688 21.060 1.00 93.38 368 GLY A N 1
ATOM 2996 C CA . GLY A 1 368 ? -6.576 -7.300 20.115 1.00 93.38 368 GLY A CA 1
ATOM 2997 C C . GLY A 1 368 ? -5.144 -6.806 20.291 1.00 93.38 368 GLY A C 1
ATOM 2998 O O . GLY A 1 368 ? -4.209 -7.571 20.065 1.00 93.38 368 GLY A O 1
ATOM 2999 N N . GLU A 1 369 ? -4.968 -5.561 20.736 1.00 93.12 369 GLU A N 1
ATOM 3000 C CA . GLU A 1 369 ? -3.650 -4.995 21.016 1.00 93.12 369 GLU A CA 1
ATOM 3001 C C . GLU A 1 369 ? -3.063 -5.620 22.276 1.00 93.12 369 GLU A C 1
ATOM 3003 O O . GLU A 1 369 ? -1.914 -6.059 22.258 1.00 93.12 369 GLU A O 1
ATOM 3008 N N . LYS A 1 370 ? -3.863 -5.757 23.339 1.00 92.75 370 LYS A N 1
ATOM 3009 C CA . LYS A 1 370 ? -3.420 -6.457 24.543 1.00 92.75 370 LYS A CA 1
ATOM 3010 C C . LYS A 1 370 ? -3.031 -7.906 24.247 1.00 92.75 370 LYS A C 1
ATOM 3012 O O . LYS A 1 370 ? -1.931 -8.318 24.601 1.00 92.75 370 LYS A O 1
ATOM 3017 N N . LEU A 1 371 ? -3.887 -8.648 23.537 1.00 94.31 371 LEU A N 1
ATOM 3018 C CA . LEU A 1 371 ? -3.594 -10.025 23.122 1.00 94.31 371 LEU A CA 1
ATOM 3019 C C . LEU A 1 371 ? -2.304 -10.114 22.299 1.00 94.31 371 LEU A C 1
ATOM 3021 O O . LEU A 1 371 ? -1.531 -11.054 22.467 1.00 94.31 371 LEU A O 1
ATOM 3025 N N . TYR A 1 372 ? -2.061 -9.148 21.410 1.00 95.44 372 TYR A N 1
ATOM 3026 C CA . TYR A 1 372 ? -0.829 -9.092 20.634 1.00 95.44 372 TYR A CA 1
ATOM 3027 C C . TYR A 1 372 ? 0.405 -8.941 21.529 1.00 95.44 372 TYR A C 1
ATOM 3029 O O . TYR A 1 372 ? 1.351 -9.710 21.371 1.00 95.44 372 TYR A O 1
ATOM 3037 N N . TYR A 1 373 ? 0.394 -7.994 22.472 1.00 93.75 373 TYR A N 1
ATOM 3038 C CA . TYR A 1 373 ? 1.525 -7.773 23.375 1.00 93.75 373 TYR A CA 1
ATOM 3039 C C . TYR A 1 373 ? 1.759 -8.947 24.330 1.00 93.75 373 TYR A C 1
ATOM 3041 O O . TYR A 1 373 ? 2.911 -9.296 24.569 1.00 93.75 373 TYR A O 1
ATOM 3049 N N . GLU A 1 374 ? 0.700 -9.606 24.809 1.00 94.50 374 GLU A N 1
ATOM 3050 C CA . GLU A 1 374 ? 0.814 -10.846 25.590 1.00 94.50 374 GLU A CA 1
ATOM 3051 C C . GLU A 1 374 ? 1.582 -11.921 24.797 1.00 94.50 374 GLU A C 1
ATOM 3053 O O . GLU A 1 374 ? 2.596 -12.433 25.267 1.00 94.50 374 GLU A O 1
ATOM 3058 N N . ILE A 1 375 ? 1.175 -12.194 23.550 1.00 96.06 375 ILE A N 1
ATOM 3059 C CA . ILE A 1 375 ? 1.836 -13.188 22.683 1.00 96.06 375 ILE A CA 1
ATOM 3060 C C . ILE A 1 375 ? 3.266 -12.760 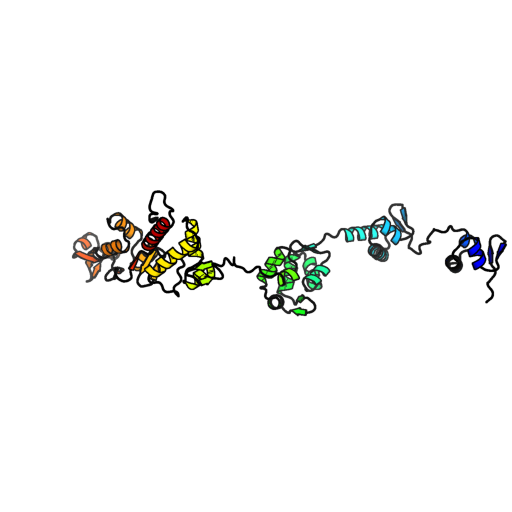22.320 1.00 96.06 375 ILE A C 1
ATOM 3062 O O . ILE A 1 375 ? 4.175 -13.589 22.261 1.00 96.06 375 ILE A O 1
ATOM 3066 N N . LEU A 1 376 ? 3.474 -11.473 22.034 1.00 94.19 376 LEU A N 1
ATOM 3067 C CA . LEU A 1 376 ? 4.785 -10.937 21.681 1.00 94.19 376 LEU A CA 1
ATOM 3068 C C . LEU A 1 376 ? 5.770 -11.102 22.841 1.00 94.19 376 LEU A C 1
ATOM 3070 O O . LEU A 1 376 ? 6.886 -11.571 22.625 1.00 94.19 376 LEU A O 1
ATOM 3074 N N . ASN A 1 377 ? 5.357 -10.740 24.056 1.00 92.44 377 ASN A N 1
ATOM 3075 C CA . ASN A 1 377 ? 6.193 -10.836 25.247 1.00 92.44 377 ASN A CA 1
ATOM 3076 C C . ASN A 1 377 ? 6.511 -12.299 25.586 1.00 92.44 377 ASN A C 1
ATOM 3078 O O . ASN A 1 377 ? 7.670 -12.604 25.859 1.00 92.44 377 ASN A O 1
ATOM 3082 N N . GLU A 1 378 ? 5.537 -13.213 25.471 1.00 93.88 378 GLU A N 1
ATOM 3083 C CA . GLU A 1 378 ? 5.782 -14.662 25.558 1.00 93.88 378 GLU A CA 1
ATOM 3084 C C . GLU A 1 378 ? 6.874 -15.094 24.562 1.00 93.88 378 GLU A C 1
ATOM 3086 O O . GLU A 1 378 ? 7.827 -15.782 24.929 1.00 93.88 378 GLU A O 1
ATOM 3091 N N . LYS A 1 379 ? 6.795 -14.633 23.305 1.00 91.94 379 LYS A N 1
ATOM 3092 C CA . LYS A 1 379 ? 7.766 -15.009 22.268 1.00 91.94 379 LYS A CA 1
ATOM 3093 C C . LYS A 1 379 ? 9.162 -14.432 22.504 1.00 91.94 379 LYS A C 1
ATOM 3095 O O . LYS A 1 379 ? 10.154 -15.115 22.260 1.00 91.94 379 LYS A O 1
ATOM 3100 N N . LEU A 1 380 ? 9.255 -13.194 22.982 1.00 89.94 380 LEU A N 1
ATOM 3101 C CA . LEU A 1 380 ? 10.533 -12.559 23.323 1.00 89.94 380 LEU A CA 1
ATOM 3102 C C . LEU A 1 380 ? 11.221 -13.269 24.497 1.00 89.94 380 LEU A C 1
ATOM 3104 O O . LEU A 1 380 ? 12.444 -13.435 24.487 1.00 89.94 380 LEU A O 1
ATOM 3108 N N . GLN A 1 381 ? 10.438 -13.741 25.472 1.00 88.69 381 GLN A N 1
ATOM 3109 C CA . GLN A 1 381 ? 10.934 -14.571 26.570 1.00 88.69 381 GLN A CA 1
ATOM 3110 C C . GLN A 1 381 ? 11.441 -15.930 26.065 1.00 88.69 381 GLN A C 1
ATOM 3112 O O . GLN A 1 381 ? 12.554 -16.320 26.416 1.00 88.69 381 GLN A O 1
ATOM 3117 N N . GLU A 1 382 ? 10.682 -16.617 25.198 1.00 87.69 382 GLU A N 1
ATOM 3118 C CA . GLU A 1 382 ? 11.110 -17.871 24.547 1.00 87.69 382 GLU A CA 1
ATOM 3119 C C . GLU A 1 382 ? 12.444 -17.700 23.787 1.00 87.69 382 GLU A C 1
ATOM 3121 O O . GLU A 1 382 ? 13.299 -18.585 23.825 1.00 87.69 382 GLU A O 1
ATOM 3126 N N . ALA A 1 383 ? 12.644 -16.554 23.128 1.00 80.19 383 ALA A N 1
ATOM 3127 C CA . ALA A 1 383 ? 13.841 -16.248 22.339 1.00 80.19 383 ALA A CA 1
ATOM 3128 C C . ALA A 1 383 ? 15.061 -15.800 23.176 1.00 80.19 383 ALA A C 1
ATOM 3130 O O . ALA A 1 383 ? 16.131 -15.548 22.618 1.00 80.19 383 ALA A O 1
ATOM 3131 N N . GLY A 1 384 ? 14.932 -15.679 24.505 1.00 76.62 384 GLY A N 1
ATOM 3132 C CA . GLY A 1 384 ? 16.016 -15.239 25.393 1.00 76.62 384 GLY A CA 1
ATOM 3133 C C . GLY A 1 384 ? 16.398 -13.760 25.236 1.00 76.62 384 GLY A C 1
ATOM 3134 O O . GLY A 1 384 ? 17.502 -13.361 25.610 1.00 76.62 384 GLY A O 1
ATOM 3135 N N . GLN A 1 385 ? 15.506 -12.940 24.676 1.00 67.00 385 GLN A N 1
ATOM 3136 C CA . GLN A 1 385 ? 15.733 -11.529 24.368 1.00 67.00 385 GLN A CA 1
ATOM 3137 C C . GLN A 1 385 ? 15.021 -10.636 25.393 1.00 67.00 385 GLN A C 1
ATOM 3139 O O . GLN A 1 385 ? 13.987 -10.046 25.096 1.00 67.00 385 GLN A O 1
ATOM 3144 N N . VAL A 1 386 ? 15.561 -10.522 26.610 1.00 58.97 386 VAL A N 1
ATOM 3145 C CA . VAL A 1 386 ? 15.024 -9.594 27.623 1.00 58.97 386 VAL A CA 1
ATOM 3146 C C . VAL A 1 386 ? 16.125 -8.694 28.175 1.00 58.97 386 VAL A C 1
ATOM 3148 O O . VAL A 1 386 ? 17.104 -9.188 28.736 1.00 58.97 386 VAL A O 1
ATOM 3151 N N . PRO A 1 387 ? 15.923 -7.369 28.126 1.00 46.16 387 PRO A N 1
ATOM 3152 C CA . PRO A 1 387 ? 16.373 -6.493 29.190 1.00 46.16 387 PRO A CA 1
ATOM 3153 C C . PRO A 1 387 ? 15.184 -5.738 29.812 1.00 46.16 387 PRO A C 1
ATOM 3155 O O . PRO A 1 387 ? 14.580 -4.877 29.185 1.00 46.16 387 PRO A O 1
ATOM 3158 N N . GLY A 1 388 ? 14.903 -6.020 31.086 1.00 44.28 388 GLY A N 1
ATOM 3159 C CA . GLY A 1 388 ? 14.456 -5.018 32.062 1.00 44.28 388 GLY A CA 1
ATOM 3160 C C . GLY A 1 388 ? 12.968 -4.693 32.204 1.00 44.28 388 GLY A C 1
ATOM 3161 O O . GLY A 1 388 ? 12.514 -4.637 33.340 1.00 44.28 388 GLY A O 1
ATOM 3162 N N . GLU A 1 389 ? 12.208 -4.470 31.134 1.00 47.78 389 GLU A N 1
ATOM 3163 C CA . GLU A 1 389 ? 10.821 -3.977 31.240 1.00 47.78 389 GLU A CA 1
ATOM 3164 C C . GLU A 1 389 ? 9.934 -4.642 30.177 1.00 47.78 389 GLU A C 1
ATOM 3166 O O . GLU A 1 389 ? 10.317 -4.728 29.008 1.00 47.78 389 GLU A O 1
ATOM 3171 N N . GLU A 1 390 ? 8.765 -5.159 30.581 1.00 49.72 390 GLU A N 1
ATOM 3172 C CA . GLU A 1 390 ? 7.729 -5.615 29.645 1.00 49.72 390 GLU A CA 1
ATOM 3173 C C . GLU A 1 390 ? 7.441 -4.487 28.649 1.00 49.72 390 GLU A C 1
ATOM 3175 O O . GLU A 1 390 ? 7.318 -3.328 29.046 1.00 49.72 390 GLU A O 1
ATOM 3180 N N . ILE A 1 391 ? 7.350 -4.796 27.350 1.00 53.56 391 ILE A N 1
ATOM 3181 C CA . ILE A 1 391 ? 6.988 -3.786 26.352 1.00 53.56 391 ILE A CA 1
ATOM 3182 C C . ILE A 1 391 ? 5.534 -3.389 26.633 1.00 53.56 391 ILE A C 1
ATOM 3184 O O . ILE A 1 391 ? 4.600 -4.080 26.227 1.00 53.56 391 ILE A O 1
ATOM 3188 N N . GLU A 1 392 ? 5.354 -2.309 27.391 1.00 49.44 392 GLU A N 1
ATOM 3189 C CA . GLU A 1 392 ? 4.043 -1.790 27.758 1.00 49.44 392 GLU A CA 1
ATOM 3190 C C . GLU A 1 392 ? 3.309 -1.232 26.532 1.00 49.44 392 GLU A C 1
ATOM 3192 O O . GLU A 1 392 ? 3.904 -0.697 25.588 1.00 49.44 392 GLU A O 1
ATOM 3197 N N . ILE A 1 393 ? 1.978 -1.331 26.584 1.00 49.62 393 ILE A N 1
ATOM 3198 C CA . ILE A 1 393 ? 1.044 -0.724 25.634 1.00 49.62 393 ILE A CA 1
ATOM 3199 C C . ILE A 1 393 ? 1.384 0.769 25.525 1.00 49.62 393 ILE A C 1
ATOM 3201 O O . ILE A 1 393 ? 1.127 1.535 26.457 1.00 49.62 393 ILE A O 1
ATOM 3205 N N . LYS A 1 394 ? 1.937 1.207 24.386 1.00 41.34 394 LYS A N 1
ATOM 3206 C CA . LYS A 1 394 ? 2.124 2.637 24.112 1.00 41.34 394 LYS A CA 1
ATOM 3207 C C . LYS A 1 394 ? 0.752 3.271 23.917 1.00 41.34 394 LYS A C 1
ATOM 3209 O O . LYS A 1 394 ? 0.193 3.261 22.827 1.00 41.34 394 LYS A O 1
ATOM 3214 N N . MET A 1 395 ? 0.199 3.795 25.006 1.00 32.59 395 MET A N 1
ATOM 3215 C CA . MET A 1 395 ? -1.013 4.602 24.997 1.00 32.59 395 MET A CA 1
ATOM 3216 C C . MET A 1 395 ? -0.722 5.960 24.337 1.00 32.59 395 MET A C 1
ATOM 3218 O O . MET A 1 395 ? -0.449 6.932 25.039 1.00 32.59 395 MET A O 1
ATOM 3222 N N . GLU A 1 396 ? -0.789 6.029 23.007 1.00 32.53 396 GLU A N 1
ATOM 3223 C CA . GLU A 1 396 ? -0.951 7.292 22.263 1.00 32.53 396 GLU A CA 1
ATOM 3224 C C . GLU A 1 396 ? -2.346 7.403 21.632 1.00 32.53 396 GLU A C 1
ATOM 3226 O O . GLU A 1 396 ? -2.803 6.449 20.957 1.00 32.53 396 GLU A O 1
#

Secondary structure (DSSP, 8-state):
-PPPPEEETTEEES-HHHHHHHTT--HHHHHHHHHTT--HHHHHHS-TT-----S--EEETTEEES-HHHHHHHTT--HHHHHHHHHHH--HHHHHHHHHHHHT-PPEEETTEEES-HHHHHHHHT--HHHHHHHHHTT--HHHHHHHHHHHS-EEETTEEESSHHHHHHHTT--HHHHHHHHHTT--HHHHHHS----SS----EEETTEEESSHHHHHHHTTB-HHHHHHHHHHS---HHHHHHHHHHHHHHTT--TTS-B-S--SEEETTEEESSHHHHHTTTT--HHHHHHHHHH-S---HHHHHHHHHT-EEEEEEETTEEE-HHHHHHTT--HHHHHTSPEEEEESSGGGTT--SSTTEEEHHHHHHHHHHHHHHHTT---SS-------

Radius of gyration: 47.99 Å; Cα contacts (8 Å, |Δi|>4): 466; chains: 1; bounding box: 113×58×126 Å

Mean predicted aligned error: 18.72 Å